Protein 6OTE (pdb70)

Radius of gyration: 24.77 Å; Cα contacts (8 Å, |Δi|>4): 795; chains: 1; bounding box: 65×72×66 Å

Nearest PDB structures (foldseek):
  6ote-assembly1_A  TM=1.002E+00  e=5.956E-84  Cryptosporidium parvum Iowa II
  2zr2-assembly1_A  TM=8.487E-01  e=5.259E-40  Pyrococcus horikoshii OT3
  6h9x-assembly1_A  TM=7.736E-01  e=3.509E-35  Klebsiella pneumoniae
  6r1m-assembly1_A  TM=7.761E-01  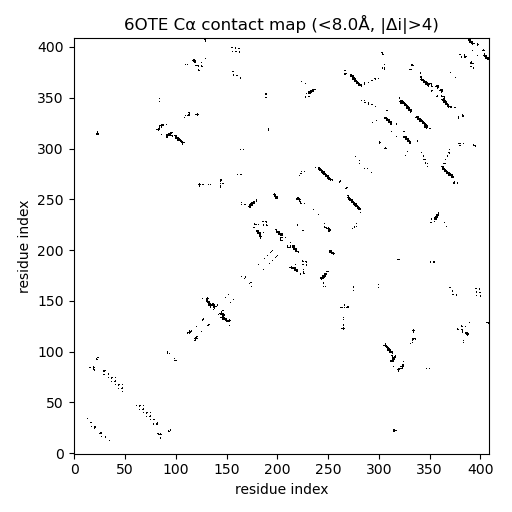e=4.965E-35  Escherichia coli
  6r1m-assembly1_B  TM=7.781E-01  e=5.575E-35  Escherichia coli

InterPro domains:
  IPR002314 Aminoacyl-tRNA synthetase, class II (G/ P/ S/T) [PF00587] (243-421)
  IPR002317 Serine-tRNA ligase, type1 [PIRSF001529] (3-445)
  IPR002317 Serine-tRNA ligase, type1 [PR00981] (283-295)
  IPR002317 Serine-tRNA ligase, type1 [PR00981] (295-308)
  IPR002317 Serine-tRNA ligase, type1 [PR00981] (335-348)
  IPR002317 Serine-tRNA ligase, type1 [PR00981] (352-368)
  IPR002317 Serine-tRNA ligase, type1 [PR00981] (370-386)
  IPR002317 Serine-tRNA ligase, type1 [PTHR11778] (3-446)
  IPR002317 Serine-tRNA ligase, type1 [TIGR00414] (13-437)
  IPR006195 Aminoacyl-tRNA synthetase, class II [PS50862] (150-435)
  IPR010978 Class I and II aminoacyl-tRNA synthetase, tRNA-binding arm [SSF46589] (3-120)
  IPR015866 Serine-tRNA synthetase, type1, N-terminal [PF02403] (3-114)
  IPR033729 Serine-tRNA ligase catalytic core domain [cd00770] (127-437)
  IPR042103 Serine-tRNA synthetase, type1, N-terminal domain superfamily [G3DSA:1.10.287.40] (2-112)
  IPR045864 Class II Aminoacyl-tRNA synthetase/Biotinyl protein ligase (BPL) and lipoyl protein ligase (LPL) [G3DSA:3.30.930.10] (113-454)
  IPR045864 Class II Aminoacyl-tRNA synthetase/Biotinyl protein ligase (BPL) and lipoyl protein ligase (LPL) [SSF55681] (124-440)

Solvent-accessible surface area: 19445 Å² total; per-residue (Å²): 120,75,152,91,63,116,64,120,65,51,36,30,79,60,97,122,38,25,109,6,4,114,27,12,117,76,45,19,128,37,11,121,48,20,54,66,36,31,52,36,86,54,119,42,44,72,61,57,71,78,96,55,101,135,164,112,99,80,82,77,109,60,84,66,31,63,72,55,16,58,71,39,32,67,51,61,86,70,43,54,68,50,11,2,19,60,22,22,138,84,17,23,83,13,89,58,103,139,80,26,94,68,69,98,82,91,34,94,81,46,107,36,79,32,91,44,54,77,32,11,18,63,3,24,61,0,0,66,40,12,23,0,24,42,50,85,104,3,40,116,121,79,34,138,30,9,42,91,44,87,101,71,0,54,64,0,12,117,4,0,19,49,31,0,24,32,26,0,81,93,86,65,21,96,48,32,127,11,92,66,97,17,111,86,71,42,0,39,82,11,12,60,157,55,39,56,80,55,14,1,68,58,74,51,40,144,117,24,109,52,60,83,41,67,109,0,45,6,33,0,4,11,0,32,11,10,1,0,11,111,8,58,104,50,99,24,55,68,102,89,10,85,34,28,16,0,0,46,2,18,0,41,69,63,26,61,64,16,173,54,47,30,64,191,12,0,6,54,6,28,95,27,47,11,0,6,0,0,4,0,0,26,54,143,47,3,106,62,28,2,74,98,1,0,55,19,0,17,80,0,0,66,35,0,115,0,7,1,70,0,2,3,7,0,1,25,40,18,51,24,18,4,1,10,46,12,7,0,25,0,28,0,3,11,72,109,48,38,55,78,6,1,26,0,10,0,2,20,55,58,8,0,41,49,0,80,0,35,70,126,139,40,0,24,1,0,14,0,14,0,0,13,0,6,46,0,0,0,0,0,0,0,18,29,11,26,80,102,0,0,108,6,0,72,40,0,40,99,104,5,106,47,42,120,81,12,91,57,124

CATH classification: 3.30.930.10

Foldseek 3Di:
DVVVVVCVVVVVVLVLLVVLCVLLVVPCPLSVVLVVLVVVLVVLVVVLPPVPPDVDPCVVVNVVSVVVSVVSVVVNVVSVQVRFDRADPPFARDQDQVPWFFDDWDADDDPAADDPALAFHALLVFCVLQVQKDQVVQCVVVNAQGIDGDDCNVLLLVLVVVLLLVLVVVVVAAEDEFDQKDFDLQLPLQDHPVCVVFWWDKADDPPPVPDRDRRIMTGAQDVSSRVLLVLFQHAAAQVRDFHKHWYKYKGATRRNVCPPPPRRFQQDHRIFIFTKIKTWHALVCLVVVLVVQVVSLVVLVVLLSWIWTKTKGGSNPDDRQFSTKIFIFTAASNVRDTHTFKIKGWRQCSSCVSRVHPVVPHITMIMMTNGGSRNVSSRQQSVQGRSFHGADRPSSCVSSVRDGTRGRD

Structure (mmCIF, N/CA/C/O backbone):
data_6OTE
#
_entry.id   6OTE
#
_cell.length_a   92.210
_cell.length_b   92.210
_cell.length_c   257.180
_cell.angle_alpha   90.000
_cell.angle_beta   90.000
_cell.angle_gamma   90.000
#
_symmetry.space_group_name_H-M   'I 41 2 2'
#
loop_
_entity.id
_entity.type
_entity.pdbx_description
1 polymer 'Seryl-tRNA synthetase, cytoplasmic'
2 non-polymer "5'-O-(N-(L-SERYL)-SULFAMOYL)ADENOSINE"
3 non-polymer 'MAGNESIUM ION'
4 water water
#
loop_
_atom_site.group_PDB
_atom_site.id
_atom_site.type_symbol
_atom_site.label_atom_id
_atom_site.label_alt_id
_atom_site.label_comp_id
_atom_site.label_asym_id
_atom_site.label_entity_id
_atom_site.label_seq_id
_atom_site.pdbx_PDB_ins_code
_atom_site.Cartn_x
_atom_site.Cartn_y
_atom_site.Cartn_z
_atom_site.occupancy
_atom_site.B_iso_or_equiv
_atom_site.auth_seq_id
_atom_site.auth_comp_id
_atom_site.auth_asym_id
_atom_site.auth_atom_id
_atom_site.pdbx_PDB_model_num
ATOM 1 N N . ILE A 1 121 ? 55.247 -17.925 45.871 1.00 125.45 3 ILE A N 1
ATOM 2 C CA . ILE A 1 121 ? 55.430 -16.497 46.094 1.00 128.06 3 ILE A CA 1
ATOM 3 C C . ILE A 1 121 ? 54.511 -15.695 45.176 1.00 131.42 3 ILE A C 1
ATOM 4 O O . ILE A 1 121 ? 53.711 -14.882 45.641 1.00 126.11 3 ILE A O 1
ATOM 6 N N . ASP A 1 122 ? 54.633 -15.931 43.866 1.00 141.83 4 ASP A N 1
ATOM 7 C CA . ASP A 1 122 ? 53.799 -15.228 42.898 1.00 139.71 4 ASP A CA 1
ATOM 8 C C . ASP A 1 122 ? 52.337 -15.648 42.986 1.00 134.78 4 ASP A C 1
ATOM 9 O O . ASP A 1 122 ? 51.461 -14.896 42.545 1.00 134.10 4 ASP A O 1
ATOM 11 N N . ILE A 1 123 ? 52.056 -16.824 43.553 1.00 131.32 5 ILE A N 1
ATOM 12 C CA . ILE A 1 123 ? 50.675 -17.276 43.691 1.00 125.20 5 ILE A CA 1
ATOM 13 C C . ILE A 1 123 ? 49.913 -16.360 44.638 1.00 122.78 5 ILE A C 1
ATOM 14 O O . ILE A 1 123 ? 48.804 -15.905 44.333 1.00 122.04 5 ILE A O 1
ATOM 19 N N . ASN A 1 124 ? 50.496 -16.072 45.803 1.00 122.59 6 ASN A N 1
ATOM 20 C CA . ASN A 1 124 ? 49.854 -15.153 46.736 1.00 122.58 6 ASN A CA 1
ATOM 21 C C . ASN A 1 124 ? 49.973 -13.713 46.254 1.00 125.36 6 ASN A C 1
ATOM 22 O O . ASN A 1 124 ? 49.056 -12.908 46.455 1.00 125.05 6 ASN A O 1
ATOM 24 N N . ARG A 1 125 ? 51.089 -13.372 45.607 1.00 131.41 7 ARG A N 1
ATOM 25 C CA . ARG A 1 125 ? 51.308 -12.041 45.061 1.00 129.54 7 ARG A CA 1
ATOM 26 C C . ARG A 1 125 ? 50.550 -11.810 43.751 1.00 118.23 7 ARG A C 1
ATOM 27 O O . ARG A 1 125 ? 50.782 -10.801 43.074 1.00 120.03 7 ARG A O 1
ATOM 29 N N . ILE A 1 126 ? 49.648 -12.725 43.378 1.00 109.51 8 ILE A N 1
ATOM 30 C CA . ILE A 1 126 ? 48.752 -12.485 42.248 1.00 108.86 8 ILE A CA 1
ATOM 31 C C . ILE A 1 126 ? 47.692 -11.446 42.576 1.00 106.19 8 ILE A C 1
ATOM 32 O O . ILE A 1 126 ? 46.878 -11.102 41.706 1.00 108.65 8 ILE A O 1
ATOM 37 N N . ARG A 1 127 ? 47.695 -10.907 43.804 1.00 99.90 9 ARG A N 1
ATOM 38 C CA . ARG A 1 127 ? 46.767 -9.836 44.147 1.00 90.90 9 ARG A CA 1
ATOM 39 C C . ARG A 1 127 ? 46.983 -8.601 43.290 1.00 88.02 9 ARG A C 1
ATOM 40 O O . ARG A 1 127 ? 46.149 -7.689 43.319 1.00 87.60 9 ARG A O 1
ATOM 42 N N . VAL A 1 128 ? 48.091 -8.539 42.544 1.00 84.89 10 VAL A N 1
ATOM 43 C CA . VAL A 1 128 ? 48.271 -7.469 41.568 1.00 77.34 10 VAL A CA 1
ATOM 44 C C . VAL A 1 128 ? 47.178 -7.533 40.511 1.00 74.83 10 VAL A C 1
ATOM 45 O O . VAL A 1 128 ? 46.684 -6.501 40.041 1.00 71.66 10 VAL A O 1
ATOM 49 N N . GLU A 1 129 ? 46.777 -8.748 40.126 1.00 77.73 11 GLU A N 1
ATOM 50 C CA . GLU A 1 129 ? 45.687 -8.906 39.170 1.00 79.43 11 GLU A CA 1
ATOM 51 C C . GLU A 1 129 ? 44.370 -8.398 39.745 1.00 76.77 11 GLU A C 1
ATOM 52 O O . GLU A 1 129 ? 43.586 -7.753 39.039 1.00 73.72 11 GLU A O 1
ATOM 54 N N . LYS A 1 130 ? 44.107 -8.679 41.024 1.00 80.65 12 LYS A N 1
ATOM 55 C CA . LYS A 1 130 ? 42.898 -8.156 41.653 1.00 80.04 12 LYS A CA 1
ATOM 56 C C . LYS A 1 130 ? 43.004 -6.654 41.881 1.00 82.59 12 LYS A C 1
ATOM 57 O O . LYS A 1 130 ? 42.031 -5.919 41.679 1.00 83.68 12 LYS A O 1
ATOM 59 N N . GLY A 1 131 ? 44.181 -6.179 42.297 1.00 82.78 13 GLY A N 1
ATOM 60 C CA . GLY A 1 131 ? 44.376 -4.750 42.462 1.00 79.68 13 GLY A CA 1
ATOM 61 C C . GLY A 1 131 ? 44.319 -3.989 41.154 1.00 81.92 13 GLY A C 1
ATOM 62 O O . GLY A 1 131 ? 43.987 -2.800 41.138 1.00 83.78 13 GLY A O 1
ATOM 63 N N . GLY A 1 132 ? 44.642 -4.656 40.043 1.00 81.56 14 GLY A N 1
ATOM 64 C CA . GLY A 1 132 ? 44.541 -4.013 38.745 1.00 81.32 14 GLY A CA 1
ATOM 65 C C . GLY A 1 132 ? 43.112 -3.751 38.319 1.00 79.04 14 GLY A C 1
ATOM 66 O O . GLY A 1 132 ? 42.844 -2.785 37.598 1.00 78.88 14 GLY A O 1
ATOM 67 N N . ASP A 1 133 ? 42.177 -4.603 38.748 1.00 79.05 15 ASP A N 1
ATOM 68 C CA . ASP A 1 133 ? 40.769 -4.355 38.458 1.00 74.29 15 ASP A CA 1
ATOM 69 C C . ASP A 1 133 ? 40.228 -3.212 39.306 1.00 69.57 15 ASP A C 1
ATOM 70 O O . ASP A 1 133 ? 39.471 -2.369 38.810 1.00 65.98 15 ASP A O 1
ATOM 75 N N . TYR A 1 134 ? 40.611 -3.164 40.587 1.00 66.91 16 TYR A N 1
ATOM 76 C CA . TYR A 1 134 ? 40.217 -2.045 41.436 1.00 66.01 16 TYR A CA 1
ATOM 77 C C . TYR A 1 134 ? 40.731 -0.721 40.887 1.00 65.36 16 TYR A C 1
ATOM 78 O O . TYR A 1 134 ? 40.110 0.326 41.104 1.00 66.16 16 TYR A O 1
ATOM 87 N N . GLN A 1 135 ? 41.862 -0.746 40.180 1.00 62.48 17 GLN A N 1
ATOM 88 C CA . GLN A 1 135 ? 42.379 0.476 39.577 1.00 58.04 17 GLN A CA 1
ATOM 89 C C . GLN A 1 135 ? 41.499 0.934 38.422 1.00 56.54 17 GLN A C 1
ATOM 90 O O . GLN A 1 135 ? 41.259 2.135 38.256 1.00 57.56 17 GLN A O 1
ATOM 96 N N . LYS A 1 136 ? 41.007 -0.008 37.614 1.00 61.02 18 LYS A N 1
ATOM 97 C CA . LYS A 1 136 ? 40.149 0.356 36.491 1.00 64.87 18 LYS A CA 1
ATOM 98 C C . LYS A 1 136 ? 38.800 0.875 36.974 1.00 66.15 18 LYS A C 1
ATOM 99 O O . LYS A 1 136 ? 38.234 1.798 36.375 1.00 63.61 18 LYS A O 1
ATOM 105 N N . ILE A 1 137 ? 38.270 0.294 38.053 1.00 66.96 19 ILE A N 1
ATOM 106 C CA . ILE A 1 137 ? 37.030 0.801 38.631 1.00 66.40 19 ILE A CA 1
ATOM 107 C C . ILE A 1 137 ? 37.241 2.202 39.191 1.00 66.29 19 ILE A C 1
ATOM 108 O O . ILE A 1 137 ? 36.391 3.085 39.028 1.00 67.32 19 ILE A O 1
ATOM 113 N N . ALA A 1 138 ? 38.379 2.429 39.852 1.00 65.53 20 ALA A N 1
ATOM 114 C CA . ALA A 1 138 ? 38.658 3.739 40.433 1.00 65.35 20 ALA A CA 1
ATOM 115 C C . ALA A 1 138 ? 38.744 4.815 39.361 1.00 65.75 20 ALA A C 1
ATOM 116 O O . ALA A 1 138 ? 38.248 5.932 39.550 1.00 69.88 20 ALA A O 1
ATOM 118 N N . GLU A 1 139 ? 39.375 4.500 38.229 1.00 65.02 21 GLU A N 1
ATOM 119 C CA . GLU A 1 139 ? 39.511 5.488 37.165 1.00 69.29 21 GLU A CA 1
ATOM 120 C C . GLU A 1 139 ? 38.166 5.794 36.520 1.00 69.42 21 GLU A C 1
ATOM 121 O O . GLU A 1 139 ? 37.898 6.940 36.143 1.00 72.30 21 GLU A O 1
ATOM 127 N N . SER A 1 140 ? 37.302 4.786 36.399 1.00 68.26 22 SER A N 1
ATOM 128 C CA . SER A 1 140 ? 35.977 5.014 35.833 1.00 66.14 22 SER A CA 1
ATOM 129 C C . SER A 1 140 ? 35.078 5.756 36.815 1.00 67.38 22 SER A C 1
ATOM 130 O O . SER A 1 140 ? 34.392 6.713 36.439 1.00 69.22 22 SER A O 1
ATOM 133 N N . GLU A 1 141 ? 35.070 5.327 38.082 1.00 67.04 23 GLU A N 1
ATOM 134 C CA . GLU A 1 141 ? 34.227 5.977 39.081 1.00 68.13 23 GLU A CA 1
ATOM 135 C C . GLU A 1 141 ? 34.617 7.434 39.285 1.00 71.70 23 GLU A C 1
ATOM 136 O O . GLU A 1 141 ? 33.753 8.274 39.564 1.00 72.55 23 GLU A O 1
ATOM 142 N N . MET A 1 142 ? 35.905 7.756 39.151 1.00 74.82 24 MET A N 1
ATOM 143 C CA . MET A 1 142 ? 36.324 9.150 39.248 1.00 75.68 24 MET A CA 1
ATOM 144 C C . MET A 1 142 ? 35.838 9.954 38.049 1.00 69.18 24 MET A C 1
ATOM 145 O O . MET A 1 142 ? 35.478 11.129 38.186 1.00 65.22 24 MET A O 1
ATOM 150 N N . ALA A 1 143 ? 35.819 9.338 36.864 1.00 69.41 25 ALA A N 1
ATOM 151 C CA . ALA A 1 143 ? 35.294 10.021 35.687 1.00 69.55 25 ALA A CA 1
ATOM 152 C C . ALA A 1 143 ? 33.784 10.207 35.776 1.00 76.21 25 ALA A C 1
ATOM 153 O O . ALA A 1 143 ? 33.243 11.156 35.197 1.00 80.25 25 ALA A O 1
ATOM 155 N N . ARG A 1 144 ? 33.092 9.323 36.493 1.00 74.95 26 ARG A N 1
ATOM 156 C CA . ARG A 1 144 ? 31.664 9.476 36.740 1.00 75.55 26 ARG A CA 1
ATOM 157 C C . ARG A 1 144 ? 31.356 10.504 37.823 1.00 78.53 26 ARG A C 1
ATOM 158 O O . ARG A 1 144 ? 30.176 10.783 38.068 1.00 80.07 26 ARG A O 1
ATOM 166 N N . TYR A 1 145 ? 32.382 11.064 38.469 1.00 77.81 27 TYR A N 1
ATOM 167 C CA . TYR A 1 145 ? 32.218 12.042 39.548 1.00 76.30 27 TYR A CA 1
ATOM 168 C C . TYR A 1 145 ? 31.438 11.452 40.720 1.00 76.75 27 TYR A C 1
ATOM 169 O O . TYR A 1 145 ? 30.585 12.109 41.319 1.00 80.19 27 TYR A O 1
ATOM 178 N N . LYS A 1 146 ? 31.741 10.199 41.054 1.00 74.76 28 LYS A N 1
ATOM 179 C CA . LYS A 1 146 ? 31.123 9.514 42.179 1.00 80.94 28 LYS A CA 1
ATOM 180 C C . LYS A 1 146 ? 32.027 9.461 43.404 1.00 89.31 28 LYS A C 1
ATOM 181 O O . LYS A 1 146 ? 31.605 8.958 44.450 1.00 93.90 28 LYS A O 1
ATOM 187 N N . GLY A 1 147 ? 33.258 9.961 43.299 1.00 91.14 29 GLY A N 1
ATOM 188 C CA . GLY A 1 147 ? 34.094 10.201 44.457 1.00 99.01 29 GLY A CA 1
ATOM 189 C C . GLY A 1 147 ? 34.795 8.995 45.041 1.00 102.72 29 GLY A C 1
ATOM 190 O O . GLY A 1 147 ? 35.501 9.146 46.047 1.00 105.64 29 GLY A O 1
ATOM 191 N N . LEU A 1 148 ? 34.623 7.808 44.457 1.00 105.72 30 LEU A N 1
ATOM 192 C CA . LEU A 1 148 ? 35.313 6.600 44.914 1.00 109.98 30 LEU A CA 1
ATOM 193 C C . LEU A 1 148 ? 35.016 6.308 46.385 1.00 109.84 30 LEU A C 1
ATOM 194 O O . LEU A 1 148 ? 35.890 5.878 47.140 1.00 107.29 30 LEU A O 1
ATOM 196 N N . GLU A 1 149 ? 33.772 6.548 46.798 1.00 113.18 31 GLU A N 1
ATOM 197 C CA . GLU A 1 149 ? 33.360 6.277 48.170 1.00 113.95 31 GLU A CA 1
ATOM 198 C C . GLU A 1 149 ? 32.839 4.854 48.335 1.00 109.68 31 GLU A C 1
ATOM 199 O O . GLU A 1 149 ? 33.265 4.135 49.244 1.00 110.38 31 GLU A O 1
ATOM 205 N N . THR A 1 150 ? 31.923 4.433 47.462 1.00 103.65 32 THR A N 1
ATOM 206 C CA . THR A 1 150 ? 31.436 3.061 47.502 1.00 98.53 32 THR A CA 1
ATOM 207 C C . THR A 1 150 ? 32.502 2.060 47.080 1.00 95.29 32 THR A C 1
ATOM 208 O O . THR A 1 150 ? 32.371 0.870 47.385 1.00 98.89 32 THR A O 1
ATOM 210 N N . LEU A 1 151 ? 33.549 2.513 46.387 1.00 90.07 33 LEU A N 1
ATOM 211 C CA . LEU A 1 151 ? 34.594 1.598 45.937 1.00 83.85 33 LEU A CA 1
ATOM 212 C C . LEU A 1 151 ? 35.503 1.177 47.085 1.00 78.40 33 LEU A C 1
ATOM 213 O O . LEU A 1 151 ? 35.836 -0.006 47.214 1.00 73.95 33 LEU A O 1
ATOM 218 N N . GLU A 1 152 ? 35.921 2.131 47.922 1.00 83.47 34 GLU A N 1
ATOM 219 C CA . GLU A 1 152 ? 36.826 1.806 49.020 1.00 88.09 34 GLU A CA 1
ATOM 220 C C . GLU A 1 152 ? 36.212 0.794 49.978 1.00 89.27 34 GLU A C 1
ATOM 221 O O . GLU A 1 152 ? 36.935 -0.015 50.572 1.00 89.03 34 GLU A O 1
ATOM 227 N N . GLU A 1 153 ? 34.888 0.816 50.139 1.00 90.77 35 GLU A N 1
ATOM 228 C CA . GLU A 1 153 ? 34.236 -0.171 50.993 1.00 93.50 35 GLU A CA 1
ATOM 229 C C . GLU A 1 153 ? 34.155 -1.530 50.309 1.00 92.67 35 GLU A C 1
ATOM 230 O O . GLU A 1 153 ? 34.312 -2.567 50.963 1.00 93.53 35 GLU A O 1
ATOM 232 N N . LEU A 1 154 ? 33.918 -1.543 48.994 1.00 89.40 36 LEU A N 1
ATOM 233 C CA . LEU A 1 154 ? 33.816 -2.806 48.270 1.00 86.28 36 LEU A CA 1
ATOM 234 C C . LEU A 1 154 ? 35.127 -3.581 48.299 1.00 84.37 36 LEU A C 1
ATOM 235 O O . LEU A 1 154 ? 35.116 -4.818 48.303 1.00 83.00 36 LEU A O 1
ATOM 240 N N . VAL A 1 155 ? 36.262 -2.879 48.325 1.00 84.67 37 VAL A N 1
ATOM 241 C CA . VAL A 1 155 ? 37.554 -3.557 48.377 1.00 87.12 37 VAL A CA 1
ATOM 242 C C . VAL A 1 155 ? 37.702 -4.325 49.684 1.00 90.84 37 VAL A C 1
ATOM 243 O O . VAL A 1 155 ? 38.193 -5.460 49.703 1.00 88.21 37 VAL A O 1
ATOM 247 N N . LYS A 1 156 ? 37.273 -3.724 50.797 1.00 97.69 38 LYS A N 1
ATOM 248 C CA . LYS A 1 156 ? 37.411 -4.384 52.091 1.00 98.75 38 LYS A CA 1
ATOM 249 C C . LYS A 1 156 ? 36.474 -5.579 52.207 1.00 99.04 38 LYS A C 1
ATOM 250 O O . LYS A 1 156 ? 36.870 -6.637 52.708 1.00 99.90 38 LYS A O 1
ATOM 252 N N . VAL A 1 157 ? 35.229 -5.431 51.747 1.00 94.93 39 VAL A N 1
ATOM 253 C CA . VAL A 1 157 ? 34.279 -6.537 51.826 1.00 91.96 39 VAL A CA 1
ATOM 254 C C . VAL A 1 157 ? 34.710 -7.684 50.922 1.00 93.23 39 VAL A C 1
ATOM 255 O O . VAL A 1 157 ? 34.477 -8.856 51.241 1.00 96.39 39 VAL A O 1
ATOM 259 N N . ASP A 1 158 ? 35.347 -7.374 49.790 1.00 92.54 40 ASP A N 1
ATOM 260 C CA . ASP A 1 158 ? 35.808 -8.426 48.890 1.00 92.24 40 ASP A CA 1
ATOM 261 C C . ASP A 1 158 ? 36.859 -9.300 49.559 1.00 93.00 40 ASP A C 1
ATOM 262 O O . ASP A 1 158 ? 36.870 -10.523 49.372 1.00 92.91 40 ASP A O 1
ATOM 267 N N . GLN A 1 159 ? 37.753 -8.691 50.343 1.00 95.98 41 GLN A N 1
ATOM 268 C CA . GLN A 1 159 ? 38.765 -9.464 51.056 1.00 95.36 41 GLN A CA 1
ATOM 269 C C . GLN A 1 159 ? 38.133 -10.309 52.155 1.00 94.27 41 GLN A C 1
ATOM 270 O O . GLN A 1 159 ? 38.443 -11.498 52.291 1.00 91.73 41 GLN A O 1
ATOM 272 N N . LYS A 1 160 ? 37.239 -9.709 52.948 1.00 97.32 42 LYS A N 1
ATOM 273 C CA . LYS A 1 160 ? 36.550 -10.465 53.990 1.00 100.28 42 LYS A CA 1
ATOM 274 C C . LYS A 1 160 ? 35.703 -11.582 53.399 1.00 103.49 42 LYS A C 1
ATOM 275 O O . LYS A 1 160 ? 35.507 -12.619 54.043 1.00 105.19 42 LYS A O 1
ATOM 277 N N . TRP A 1 161 ? 35.189 -11.390 52.182 1.00 103.67 43 TRP A N 1
ATOM 278 C CA . TRP A 1 161 ? 34.519 -12.481 51.485 1.00 102.88 43 TRP A CA 1
ATOM 279 C C . TRP A 1 161 ? 35.513 -13.571 51.101 1.00 103.88 43 TRP A C 1
ATOM 280 O O . TRP A 1 161 ? 35.204 -14.764 51.199 1.00 103.82 43 TRP A O 1
ATOM 291 N N . ARG A 1 162 ? 36.715 -13.180 50.667 1.00 107.07 44 ARG A N 1
ATOM 292 C CA . ARG A 1 162 ? 37.755 -14.165 50.391 1.00 109.28 44 ARG A CA 1
ATOM 293 C C . ARG A 1 162 ? 38.248 -14.829 51.671 1.00 111.29 44 ARG A C 1
ATOM 294 O O . ARG A 1 162 ? 38.651 -15.998 51.646 1.00 109.53 44 ARG A O 1
ATOM 296 N N . GLU A 1 163 ? 38.227 -14.103 52.792 1.00 114.65 45 GLU A N 1
ATOM 297 C CA . GLU A 1 163 ? 38.581 -14.707 54.073 1.00 111.58 45 GLU A CA 1
ATOM 298 C C . GLU A 1 163 ? 37.538 -15.731 54.502 1.00 109.69 45 GLU A C 1
ATOM 299 O O . GLU A 1 163 ? 37.886 -16.820 54.974 1.00 109.49 45 GLU A O 1
ATOM 305 N N . ASP A 1 164 ? 36.254 -15.398 54.346 1.00 108.55 46 ASP A N 1
ATOM 306 C CA . ASP A 1 164 ? 35.196 -16.335 54.706 1.00 107.49 46 ASP A CA 1
ATOM 307 C C . ASP A 1 164 ? 35.141 -17.517 53.747 1.00 106.43 46 ASP A C 1
ATOM 308 O O . ASP A 1 164 ? 34.801 -18.632 54.159 1.00 108.94 46 ASP A O 1
ATOM 313 N N . MET A 1 165 ? 35.469 -17.297 52.472 1.00 105.43 47 MET A N 1
ATOM 314 C CA . MET A 1 165 ? 35.438 -18.390 51.505 1.00 106.44 47 MET A CA 1
ATOM 315 C C . MET A 1 165 ? 36.560 -19.389 51.764 1.00 105.17 47 MET A C 1
ATOM 316 O O . MET A 1 165 ? 36.369 -20.600 51.600 1.00 105.75 47 MET A O 1
ATOM 318 N N . PHE A 1 166 ? 37.737 -18.902 52.165 1.00 104.98 48 PHE A N 1
ATOM 319 C CA . PHE A 1 166 ? 38.837 -19.806 52.485 1.00 104.08 48 PHE A CA 1
ATOM 320 C C . PHE A 1 166 ? 38.503 -20.670 53.695 1.00 103.97 48 PHE A C 1
ATOM 321 O O . PHE A 1 166 ? 38.830 -21.862 53.726 1.00 100.32 48 PHE A O 1
ATOM 323 N N . LYS A 1 167 ? 37.847 -20.086 54.702 1.00 106.20 49 LYS A N 1
ATOM 324 C CA . LYS A 1 167 ? 37.427 -20.870 55.858 1.00 107.86 49 LYS A CA 1
ATOM 325 C C . LYS A 1 167 ? 36.344 -21.872 55.477 1.00 113.25 49 LYS A C 1
ATOM 326 O O . LYS A 1 167 ? 36.317 -22.993 55.998 1.00 116.91 49 LYS A O 1
ATOM 328 N N . LEU A 1 168 ? 35.448 -21.491 54.563 1.00 113.46 50 LEU A N 1
ATOM 329 C CA . LEU A 1 168 ? 34.422 -22.415 54.095 1.00 113.07 50 LEU A CA 1
ATOM 330 C C . LEU A 1 168 ? 35.011 -23.576 53.305 1.00 109.69 50 LEU A C 1
ATOM 331 O O . LEU A 1 168 ? 34.346 -24.606 53.151 1.00 109.99 50 LEU A O 1
ATOM 333 N N . GLU A 1 169 ? 36.239 -23.437 52.805 1.00 108.76 51 GLU A N 1
ATOM 334 C CA . GLU A 1 169 ? 36.931 -24.519 52.119 1.00 110.71 51 GLU A CA 1
ATOM 335 C C . GLU A 1 169 ? 37.593 -25.498 53.081 1.00 112.83 51 GLU A C 1
ATOM 336 O O . GLU A 1 169 ? 38.438 -26.293 52.652 1.00 114.01 51 GLU A O 1
ATOM 338 N N . GLN A 1 170 ? 37.243 -25.451 54.368 1.00 113.10 52 GLN A N 1
ATOM 339 C CA . GLN A 1 170 ? 37.699 -26.446 55.338 1.00 109.82 52 GLN A CA 1
ATOM 340 C C . GLN A 1 170 ? 36.972 -27.752 55.036 1.00 112.90 52 GLN A C 1
ATOM 341 O O . GLN A 1 170 ? 35.957 -28.099 55.645 1.00 112.44 52 GLN A O 1
ATOM 343 N N . SER A 1 171 ? 37.516 -28.491 54.065 1.00 114.98 53 SER A N 1
ATOM 344 C CA . SER A 1 171 ? 36.820 -29.659 53.534 1.00 118.03 53 SER A CA 1
ATOM 345 C C . SER A 1 171 ? 36.626 -30.732 54.598 1.00 121.34 53 SER A C 1
ATOM 346 O O . SER A 1 171 ? 35.575 -31.382 54.644 1.00 124.00 53 SER A O 1
ATOM 349 N N . LYS A 1 172 ? 37.623 -30.923 55.466 1.00 120.17 54 LYS A N 1
ATOM 350 C CA . LYS A 1 172 ? 37.579 -31.953 56.505 1.00 118.36 54 LYS A CA 1
ATOM 351 C C . LYS A 1 172 ? 37.265 -33.321 55.905 1.00 121.79 54 LYS A C 1
ATOM 352 O O . LYS A 1 172 ? 36.455 -34.088 56.431 1.00 123.78 54 LYS A O 1
ATOM 354 N N . LYS A 1 173 ? 37.914 -33.626 54.783 1.00 121.40 55 LYS A N 1
ATOM 355 C CA . LYS A 1 173 ? 37.677 -34.861 54.048 1.00 119.81 55 LYS A CA 1
ATOM 356 C C . LYS A 1 173 ? 38.335 -36.075 54.692 1.00 118.65 55 LYS A C 1
ATOM 357 O O . LYS A 1 173 ? 38.319 -37.156 54.094 1.00 120.96 55 LYS A O 1
ATOM 359 N N . GLU A 1 174 ? 38.907 -35.926 55.882 1.00 116.62 56 GLU A N 1
ATOM 360 C CA . GLU A 1 174 ? 39.536 -37.044 56.574 1.00 114.39 56 GLU A CA 1
ATOM 361 C C . GLU A 1 174 ? 39.565 -36.803 58.080 1.00 111.51 56 GLU A C 1
ATOM 362 O O . GLU A 1 174 ? 38.568 -36.392 58.673 1.00 110.47 56 GLU A O 1
ATOM 364 N N . SER A 1 201 ? 37.658 -38.155 64.971 1.00 126.07 83 SER A N 1
ATOM 365 C CA . SER A 1 201 ? 36.840 -37.920 66.155 1.00 129.24 83 SER A CA 1
ATOM 366 C C . SER A 1 201 ? 36.563 -36.431 66.348 1.00 128.83 83 SER A C 1
ATOM 367 O O . SER A 1 201 ? 36.174 -35.999 67.433 1.00 126.48 83 SER A O 1
ATOM 370 N N . VAL A 1 202 ? 36.765 -35.652 65.290 1.00 131.17 84 VAL A N 1
ATOM 371 C CA . VAL A 1 202 ? 36.546 -34.210 65.331 1.00 132.95 84 VAL A CA 1
ATOM 372 C C . VAL A 1 202 ? 35.081 -33.927 65.021 1.00 141.53 84 VAL A C 1
ATOM 373 O O . VAL A 1 202 ? 34.592 -34.244 63.931 1.00 143.08 84 VAL A O 1
ATOM 377 N N . GLN A 1 203 ? 34.378 -33.336 65.982 1.00 146.09 85 GLN A N 1
ATOM 378 C CA . GLN A 1 203 ? 32.966 -32.992 65.816 1.00 150.44 85 GLN A CA 1
ATOM 379 C C . GLN A 1 203 ? 32.798 -31.574 65.279 1.00 152.19 85 GLN A C 1
ATOM 380 O O . GLN A 1 203 ? 32.019 -30.776 65.798 1.00 155.92 85 GLN A O 1
ATOM 382 N N . LEU A 1 204 ? 33.541 -31.254 64.220 1.00 149.25 86 LEU A N 1
ATOM 383 C CA . LEU A 1 204 ? 33.506 -29.932 63.608 1.00 147.64 86 LEU A CA 1
ATOM 384 C C . LEU A 1 204 ? 32.281 -29.712 62.727 1.00 149.88 86 LEU A C 1
ATOM 385 O O . LEU A 1 204 ? 32.195 -28.672 62.066 1.00 144.50 86 LEU A O 1
ATOM 390 N N . LYS A 1 205 ? 31.339 -30.658 62.701 1.00 156.16 87 LYS A N 1
ATOM 391 C CA . LYS A 1 205 ? 30.147 -30.524 61.872 1.00 160.01 87 LYS A CA 1
ATOM 392 C C . LYS A 1 205 ? 29.220 -29.410 62.340 1.00 161.97 87 LYS A C 1
ATOM 393 O O . LYS A 1 205 ? 28.217 -29.143 61.670 1.00 166.12 87 LYS A O 1
ATOM 395 N N . LYS A 1 206 ? 29.519 -28.767 63.469 1.00 161.53 88 LYS A N 1
ATOM 396 C CA . LYS A 1 206 ? 28.749 -27.614 63.920 1.00 162.79 88 LYS A CA 1
ATOM 397 C C . LYS A 1 206 ? 29.340 -26.298 63.436 1.00 159.84 88 LYS A C 1
ATOM 398 O O . LYS A 1 206 ? 28.605 -25.314 63.290 1.00 161.66 88 LYS A O 1
ATOM 400 N N . ASN A 1 207 ? 30.650 -26.257 63.186 1.00 152.19 89 ASN A N 1
ATOM 401 C CA . ASN A 1 207 ? 31.280 -25.065 62.634 1.00 145.99 89 ASN A CA 1
ATOM 402 C C . ASN A 1 207 ? 31.021 -24.903 61.142 1.00 146.63 89 ASN A C 1
ATOM 403 O O . ASN A 1 207 ? 31.232 -23.809 60.606 1.00 145.61 89 ASN A O 1
ATOM 408 N N . LEU A 1 208 ? 30.571 -25.963 60.461 1.00 148.47 90 LEU A N 1
ATOM 409 C CA . LEU A 1 208 ? 30.292 -25.845 59.030 1.00 147.40 90 LEU A CA 1
ATOM 410 C C . LEU A 1 208 ? 29.056 -24.997 58.750 1.00 149.74 90 LEU A C 1
ATOM 411 O O . LEU A 1 208 ? 29.120 -24.129 57.862 1.00 147.52 90 LEU A O 1
ATOM 413 N N . PRO A 1 209 ? 27.917 -25.182 59.432 1.00 154.91 91 PRO A N 1
ATOM 414 C CA . PRO A 1 209 ? 26.790 -24.264 59.194 1.00 158.96 91 PRO A CA 1
ATOM 415 C C . PRO A 1 209 ? 27.083 -22.835 59.612 1.00 159.49 91 PRO A C 1
ATOM 416 O O . PRO A 1 209 ? 26.514 -21.900 59.034 1.00 158.16 91 PRO A O 1
ATOM 420 N N . ILE A 1 210 ? 27.958 -22.636 60.601 1.00 161.63 92 ILE A N 1
ATOM 421 C CA . ILE A 1 210 ? 28.290 -21.283 61.035 1.00 164.08 92 ILE A CA 1
ATOM 422 C C . ILE A 1 210 ? 29.108 -20.558 59.975 1.00 161.19 92 ILE A C 1
ATOM 423 O O . ILE A 1 210 ? 28.992 -19.337 59.819 1.00 162.00 92 ILE A O 1
ATOM 425 N N . ILE A 1 211 ? 29.940 -21.286 59.229 1.00 158.27 93 ILE A N 1
ATOM 426 C CA . ILE A 1 211 ? 30.753 -20.649 58.198 1.00 156.57 93 ILE A CA 1
ATOM 427 C C . ILE A 1 211 ? 29.935 -20.376 56.942 1.00 159.58 93 ILE A C 1
ATOM 428 O O . ILE A 1 211 ? 30.195 -19.400 56.229 1.00 158.80 93 ILE A O 1
ATOM 430 N N . GLU A 1 212 ? 28.938 -21.213 56.649 1.00 167.37 94 GLU A N 1
ATOM 431 C CA . GLU A 1 212 ? 28.155 -21.035 55.430 1.00 168.98 94 GLU A CA 1
ATOM 432 C C . GLU A 1 212 ? 27.211 -19.844 55.549 1.00 164.67 94 GLU A C 1
ATOM 433 O O . GLU A 1 212 ? 27.156 -18.992 54.655 1.00 165.08 94 GLU A O 1
ATOM 435 N N . LYS A 1 213 ? 26.458 -19.769 56.649 1.00 162.41 95 LYS A N 1
ATOM 436 C CA . LYS A 1 213 ? 25.498 -18.681 56.811 1.00 163.83 95 LYS A CA 1
ATOM 437 C C . LYS A 1 213 ? 26.201 -17.341 56.998 1.00 159.54 95 LYS A C 1
ATOM 438 O O . LYS A 1 213 ? 25.718 -16.309 56.519 1.00 161.50 95 LYS A O 1
ATOM 440 N N . GLN A 1 214 ? 27.342 -17.336 57.693 1.00 153.22 96 GLN A N 1
ATOM 441 C CA . GLN A 1 214 ? 28.079 -16.091 57.882 1.00 147.01 96 GLN A CA 1
ATOM 442 C C . GLN A 1 214 ? 28.710 -15.610 56.582 1.00 143.63 96 GLN A C 1
ATOM 443 O O . GLN A 1 214 ? 28.836 -14.398 56.368 1.00 142.21 96 GLN A O 1
ATOM 445 N N . ALA A 1 215 ? 29.111 -16.534 55.706 1.00 141.29 97 ALA A N 1
ATOM 446 C CA . ALA A 1 215 ? 29.664 -16.135 54.417 1.00 137.46 97 ALA A CA 1
ATOM 447 C C . ALA A 1 215 ? 28.583 -15.567 53.507 1.00 135.84 97 ALA A C 1
ATOM 448 O O . ALA A 1 215 ? 28.841 -14.642 52.729 1.00 135.30 97 ALA A O 1
ATOM 450 N N . LEU A 1 216 ? 27.365 -16.109 53.591 1.00 136.63 98 LEU A N 1
ATOM 451 C CA . LEU A 1 216 ? 26.266 -15.583 52.788 1.00 138.94 98 LEU A CA 1
ATOM 452 C C . LEU A 1 216 ? 25.829 -14.207 53.271 1.00 144.43 98 LEU A C 1
ATOM 453 O O . LEU A 1 216 ? 25.365 -13.389 52.469 1.00 147.69 98 LEU A O 1
ATOM 455 N N . GLU A 1 217 ? 25.964 -13.935 54.573 1.00 145.63 99 GLU A N 1
ATOM 456 C CA . GLU A 1 217 ? 25.651 -12.606 55.086 1.00 145.72 99 GLU A CA 1
ATOM 457 C C . GLU A 1 217 ? 26.592 -11.554 54.513 1.00 140.88 99 GLU A C 1
ATOM 458 O O . GLU A 1 217 ? 26.183 -10.408 54.296 1.00 142.33 99 GLU A O 1
ATOM 460 N N . THR A 1 218 ? 27.848 -11.922 54.264 1.00 134.22 100 THR A N 1
ATOM 461 C CA . THR A 1 218 ? 28.795 -11.025 53.617 1.00 129.33 100 THR A CA 1
ATOM 462 C C . THR A 1 218 ? 28.783 -11.149 52.099 1.00 126.78 100 THR A C 1
ATOM 463 O O . THR A 1 218 ? 29.230 -10.223 51.413 1.00 125.46 100 THR A O 1
ATOM 467 N N . GLU A 1 219 ? 28.287 -12.266 51.561 1.00 124.81 101 GLU A N 1
ATOM 468 C CA . GLU A 1 219 ? 28.179 -12.400 50.112 1.00 120.55 101 GLU A CA 1
ATOM 469 C C . GLU A 1 219 ? 27.084 -11.497 49.559 1.00 121.43 101 GLU A C 1
ATOM 470 O O . GLU A 1 219 ? 27.228 -10.933 48.468 1.00 121.88 101 GLU A O 1
ATOM 472 N N . GLU A 1 220 ? 25.981 -11.349 50.297 1.00 122.67 102 GLU A N 1
ATOM 473 C CA . GLU A 1 220 ? 24.924 -10.441 49.868 1.00 124.34 102 GLU A CA 1
ATOM 474 C C . GLU A 1 220 ? 25.322 -8.985 50.072 1.00 122.86 102 GLU A C 1
ATOM 475 O O . GLU A 1 220 ? 24.954 -8.124 49.266 1.00 122.77 102 GLU A O 1
ATOM 477 N N . VAL A 1 221 ? 26.071 -8.692 51.138 1.00 120.98 103 VAL A N 1
ATOM 478 C CA . VAL A 1 221 ? 26.539 -7.328 51.363 1.00 117.77 103 VAL A CA 1
ATOM 479 C C . VAL A 1 221 ? 27.555 -6.932 50.299 1.00 115.40 103 VAL A C 1
ATOM 480 O O . VAL A 1 221 ? 27.611 -5.772 49.874 1.00 117.33 103 VAL A O 1
ATOM 482 N N . ARG A 1 222 ? 28.371 -7.888 49.851 1.00 112.34 104 ARG A N 1
ATOM 483 C CA . ARG A 1 222 ? 29.346 -7.600 48.805 1.00 108.00 104 ARG A CA 1
ATOM 484 C C . ARG A 1 222 ? 28.669 -7.434 47.450 1.00 111.08 104 ARG A C 1
ATOM 485 O O . ARG A 1 222 ? 29.041 -6.551 46.668 1.00 113.59 104 ARG A O 1
ATOM 493 N N . ASP A 1 223 ? 27.671 -8.272 47.156 1.00 111.52 105 ASP A N 1
ATOM 494 C CA . ASP A 1 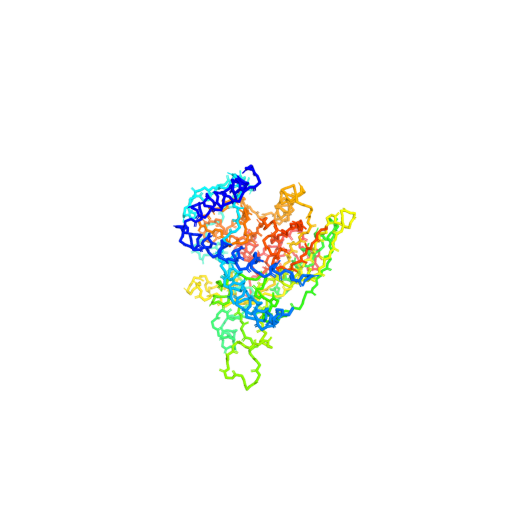223 ? 26.956 -8.156 45.888 1.00 110.72 105 ASP A CA 1
ATOM 495 C C . ASP A 1 223 ? 26.052 -6.931 45.857 1.00 111.26 105 ASP A C 1
ATOM 496 O O . ASP A 1 223 ? 25.777 -6.395 44.777 1.00 111.22 105 ASP A O 1
ATOM 501 N N . LYS A 1 224 ? 25.577 -6.477 47.019 1.00 111.90 106 LYS A N 1
ATOM 502 C CA . LYS A 1 224 ? 24.790 -5.251 47.067 1.00 114.26 106 LYS A CA 1
ATOM 503 C C . LYS A 1 224 ? 25.622 -4.019 46.740 1.00 110.92 106 LYS A C 1
ATOM 504 O O . LYS A 1 224 ? 25.060 -3.001 46.320 1.00 112.94 106 LYS A O 1
ATOM 506 N N . LEU A 1 225 ? 26.944 -4.083 46.926 1.00 101.42 107 LEU A N 1
ATOM 507 C CA . LEU A 1 225 ? 27.801 -2.957 46.576 1.00 93.72 107 LEU A CA 1
ATOM 508 C C . LEU A 1 225 ? 28.218 -2.990 45.112 1.00 88.38 107 LEU A C 1
ATOM 509 O O . LEU A 1 225 ? 28.374 -1.931 44.494 1.00 85.38 107 LEU A O 1
ATOM 514 N N . TRP A 1 226 ? 28.397 -4.186 44.546 1.00 88.78 108 TRP A N 1
ATOM 515 C CA . TRP A 1 226 ? 28.782 -4.310 43.146 1.00 91.08 108 TRP A CA 1
ATOM 516 C C . TRP A 1 226 ? 27.718 -3.767 42.200 1.00 96.70 108 TRP A C 1
ATOM 517 O O . TRP A 1 226 ? 28.034 -3.456 41.046 1.00 96.82 108 TRP A O 1
ATOM 519 N N . HIS A 1 227 ? 26.469 -3.649 42.657 1.00 101.28 109 HIS A N 1
ATOM 520 C CA . HIS A 1 227 ? 25.426 -3.043 41.837 1.00 102.62 109 HIS A CA 1
ATOM 521 C C . HIS A 1 227 ? 25.494 -1.521 41.864 1.00 101.42 109 HIS A C 1
ATOM 522 O O . HIS A 1 227 ? 25.176 -0.873 40.860 1.00 101.96 109 HIS A O 1
ATOM 524 N N . LYS A 1 228 ? 25.905 -0.935 42.992 1.00 97.68 110 LYS A N 1
ATOM 525 C CA . LYS A 1 228 ? 26.018 0.515 43.085 1.00 95.62 110 LYS A CA 1
ATOM 526 C C . LYS A 1 228 ? 27.210 1.056 42.307 1.00 91.06 110 LYS A C 1
ATOM 527 O O . LYS A 1 228 ? 27.266 2.262 42.044 1.00 92.67 110 LYS A O 1
ATOM 529 N N . ILE A 1 229 ? 28.159 0.201 41.941 1.00 81.69 111 ILE A N 1
ATOM 530 C CA . ILE A 1 229 ? 29.309 0.623 41.150 1.00 79.09 111 ILE A CA 1
ATOM 531 C C . ILE A 1 229 ? 28.908 0.687 39.683 1.00 76.73 111 ILE A C 1
ATOM 532 O O . ILE A 1 229 ? 28.330 -0.264 39.141 1.00 76.18 111 ILE A O 1
ATOM 537 N N . GLY A 1 230 ? 29.211 1.813 39.035 1.00 72.98 112 GLY A N 1
ATOM 538 C CA . GLY A 1 230 ? 28.870 1.975 37.641 1.00 69.83 112 GLY A CA 1
ATOM 539 C C . GLY A 1 230 ? 29.806 1.221 36.714 1.00 71.13 112 GLY A C 1
ATOM 540 O O . GLY A 1 230 ? 30.939 0.885 37.061 1.00 74.06 112 GLY A O 1
ATOM 541 N N . ASN A 1 231 ? 29.305 0.961 35.507 1.00 66.31 113 ASN A N 1
ATOM 542 C CA . ASN A 1 231 ? 30.071 0.234 34.504 1.00 60.85 113 ASN A CA 1
ATOM 543 C C . ASN A 1 231 ? 31.311 1.025 34.096 1.00 57.78 113 ASN A C 1
ATOM 544 O O . ASN A 1 231 ? 31.326 2.258 34.124 1.00 56.65 113 ASN A O 1
ATOM 549 N N . VAL A 1 232 ? 32.363 0.299 33.718 1.00 60.34 114 VAL A N 1
ATOM 550 C CA . VAL A 1 232 ? 33.616 0.942 33.341 1.00 66.36 114 VAL A CA 1
ATOM 551 C C . VAL A 1 232 ? 33.437 1.671 32.017 1.00 65.80 114 VAL A C 1
ATOM 552 O O . VAL A 1 232 ? 33.012 1.081 31.015 1.00 63.40 114 VAL A O 1
ATOM 556 N N . LEU A 1 233 ? 33.767 2.960 32.008 1.00 69.19 115 LEU A N 1
ATOM 557 C CA . LEU A 1 233 ? 33.619 3.776 30.812 1.00 68.84 115 LEU A CA 1
ATOM 558 C C . LEU A 1 233 ? 34.692 3.437 29.782 1.00 72.35 115 LEU A C 1
ATOM 559 O O . LEU A 1 233 ? 35.780 2.957 30.113 1.00 75.39 115 LEU A O 1
ATOM 564 N N . GLN A 1 234 ? 34.374 3.702 28.519 1.00 69.28 116 GLN A N 1
ATOM 565 C CA . GLN A 1 234 ? 35.318 3.492 27.437 1.00 70.71 116 GLN A CA 1
ATOM 566 C C . GLN A 1 234 ? 36.264 4.685 27.325 1.00 76.94 116 GLN A C 1
ATOM 567 O O . GLN A 1 234 ? 35.937 5.791 27.763 1.00 76.65 116 GLN A O 1
ATOM 573 N N . PRO A 1 235 ? 37.457 4.485 26.755 1.00 86.04 117 PRO A N 1
ATOM 574 C CA . PRO A 1 235 ? 38.462 5.563 26.781 1.00 89.12 117 PRO A CA 1
ATOM 575 C C . PRO A 1 235 ? 38.066 6.810 26.005 1.00 90.07 117 PRO A C 1
ATOM 576 O O . PRO A 1 235 ? 38.537 7.904 26.342 1.00 92.30 117 PRO A O 1
ATOM 580 N N . ASP A 1 236 ? 37.219 6.693 24.981 1.00 82.91 118 ASP A N 1
ATOM 581 C CA . ASP A 1 236 ? 36.825 7.842 24.177 1.00 81.77 118 ASP A CA 1
ATOM 582 C C . ASP A 1 236 ? 35.569 8.531 24.704 1.00 83.70 118 ASP A C 1
ATOM 583 O O . ASP A 1 236 ? 34.866 9.196 23.933 1.00 87.07 118 ASP A O 1
ATOM 588 N N . VAL A 1 237 ? 35.275 8.394 25.993 1.00 81.82 119 VAL A N 1
ATOM 589 C CA . VAL A 1 237 ? 34.127 9.057 26.607 1.00 76.00 119 VAL A CA 1
ATOM 590 C C . VAL A 1 237 ? 34.563 10.434 27.094 1.00 80.01 119 VAL A C 1
ATOM 591 O O . VAL A 1 237 ? 35.625 10.559 27.723 1.00 81.89 119 VAL A O 1
ATOM 595 N N . PRO A 1 238 ? 33.799 11.490 26.817 1.00 82.59 120 PRO A N 1
ATOM 596 C CA . PRO A 1 238 ? 34.168 12.820 27.320 1.00 81.42 120 PRO A CA 1
ATOM 597 C C . PRO A 1 238 ? 34.143 12.859 28.842 1.00 80.73 120 PRO A C 1
ATOM 598 O O . PRO A 1 238 ? 33.167 12.451 29.476 1.00 79.35 120 PRO A O 1
ATOM 602 N N . ILE A 1 239 ? 35.231 13.355 29.426 1.00 81.00 121 ILE A N 1
ATOM 603 C CA . ILE A 1 239 ? 35.375 13.429 30.876 1.00 84.34 121 ILE A CA 1
ATOM 604 C C . ILE A 1 239 ? 34.922 14.820 31.309 1.00 84.17 121 ILE A C 1
ATOM 605 O O . ILE A 1 239 ? 35.679 15.788 31.230 1.00 69.12 121 ILE A O 1
ATOM 607 N N . SER A 1 240 ? 33.676 14.915 31.770 1.00 80.18 122 SER A N 1
ATOM 608 C CA . SER A 1 240 ? 33.111 16.169 32.249 1.00 75.38 122 SER A CA 1
ATOM 609 C C . SER A 1 240 ? 31.871 15.860 33.072 1.00 77.91 122 SER A C 1
ATOM 610 O O . SER A 1 240 ? 31.236 14.816 32.901 1.00 79.63 122 SER A O 1
ATOM 613 N N . ASN A 1 241 ? 31.530 16.785 33.967 1.00 80.70 123 ASN A N 1
ATOM 614 C CA . ASN A 1 241 ? 30.376 16.627 34.843 1.00 79.35 123 ASN A CA 1
ATOM 615 C C . ASN A 1 241 ? 29.184 17.475 34.419 1.00 77.41 123 ASN A C 1
ATOM 616 O O . ASN A 1 241 ? 28.142 17.429 35.080 1.00 77.50 123 ASN A O 1
ATOM 621 N N . THR A 1 242 ? 29.303 18.243 33.341 1.00 78.74 124 THR A N 1
ATOM 622 C CA . THR A 1 242 ? 28.204 19.051 32.838 1.00 80.87 124 THR A CA 1
ATOM 623 C C . THR A 1 242 ? 27.827 18.593 31.436 1.00 81.99 124 THR A C 1
ATOM 624 O O . THR A 1 242 ? 28.679 18.146 30.661 1.00 82.16 124 THR A O 1
ATOM 628 N N . GLU A 1 243 ? 26.535 18.701 31.118 1.00 81.94 125 GLU A N 1
ATOM 629 C CA . GLU A 1 243 ? 26.075 18.322 29.789 1.00 84.85 125 GLU A CA 1
ATOM 630 C C . GLU A 1 243 ? 26.435 19.361 28.737 1.00 87.72 125 GLU A C 1
ATOM 631 O O . GLU A 1 243 ? 26.384 19.058 27.541 1.00 83.57 125 GLU A O 1
ATOM 637 N N . ASP A 1 244 ? 26.804 20.574 29.153 1.00 98.09 126 ASP A N 1
ATOM 638 C CA . ASP A 1 244 ? 27.253 21.591 28.212 1.00 102.99 126 ASP A CA 1
ATOM 639 C C . ASP A 1 244 ? 28.573 21.229 27.545 1.00 102.64 126 ASP A C 1
ATOM 640 O O . ASP A 1 244 ? 28.963 21.894 26.580 1.00 104.07 126 ASP A O 1
ATOM 645 N N . ASP A 1 245 ? 29.265 20.198 28.032 1.00 99.49 127 ASP A N 1
ATOM 646 C CA . ASP A 1 245 ? 30.480 19.696 27.409 1.00 98.30 127 ASP A CA 1
ATOM 647 C C . ASP A 1 245 ? 30.240 18.418 26.611 1.00 93.67 127 ASP A C 1
ATOM 648 O O . ASP A 1 245 ? 31.184 17.657 26.375 1.00 97.11 127 ASP A O 1
ATOM 653 N N . ASN A 1 246 ? 28.998 18.161 26.203 1.00 85.82 128 ASN A N 1
ATOM 654 C CA . ASN A 1 246 ? 28.717 17.015 25.347 1.00 81.28 128 ASN A CA 1
ATOM 655 C C . ASN A 1 246 ? 29.431 17.172 24.010 1.00 82.28 128 ASN A C 1
ATOM 656 O O . ASN A 1 246 ? 29.340 18.218 23.361 1.00 86.71 128 ASN A O 1
ATOM 661 N N . LEU A 1 247 ? 30.146 16.126 23.601 1.00 77.17 129 LEU A N 1
ATOM 662 C CA . LEU A 1 247 ? 30.968 16.180 22.398 1.00 72.76 129 LEU A CA 1
ATOM 663 C C . LEU A 1 247 ? 30.099 15.977 21.163 1.00 71.22 129 LEU A C 1
ATOM 664 O O . LEU A 1 247 ? 29.508 14.907 20.983 1.00 72.71 129 LEU A O 1
ATOM 669 N N . VAL A 1 248 ? 30.026 16.997 20.314 1.00 70.91 130 VAL A N 1
ATOM 670 C CA . VAL A 1 248 ? 29.296 16.895 19.054 1.00 70.06 130 VAL A CA 1
ATOM 671 C C . VAL A 1 248 ? 30.153 16.128 18.055 1.00 73.63 130 VAL A C 1
ATOM 672 O O . VAL A 1 248 ? 31.240 16.580 17.679 1.00 79.47 130 VAL A O 1
ATOM 676 N N . LEU A 1 249 ? 29.664 14.966 17.621 1.00 72.83 131 LEU A N 1
ATOM 677 C CA . LEU A 1 249 ? 30.418 14.138 16.686 1.00 78.04 131 LEU A CA 1
ATOM 678 C C . LEU A 1 249 ? 30.192 14.581 15.244 1.00 81.79 131 LEU A C 1
ATOM 679 O O . LEU A 1 249 ? 31.143 14.904 14.524 1.00 86.30 131 LEU A O 1
ATOM 684 N N . ARG A 1 250 ? 28.936 14.603 14.806 1.00 79.08 132 ARG A N 1
ATOM 685 C CA . ARG A 1 250 ? 28.613 14.971 13.437 1.00 75.67 132 ARG A CA 1
ATOM 686 C C . ARG A 1 250 ? 27.242 15.630 13.405 1.00 73.22 132 ARG A C 1
ATOM 687 O O . ARG A 1 250 ? 26.427 15.462 14.316 1.00 68.16 132 ARG A O 1
ATOM 695 N N . THR A 1 251 ? 27.002 16.390 12.340 1.00 79.96 133 THR A N 1
ATOM 696 C CA . THR A 1 251 ? 25.763 17.132 12.157 1.00 80.49 133 THR A CA 1
ATOM 697 C C . THR A 1 251 ? 25.264 16.928 10.735 1.00 80.71 133 THR A C 1
ATOM 698 O O . THR A 1 251 ? 26.049 16.957 9.783 1.00 86.07 133 THR A O 1
ATOM 702 N N . TRP A 1 252 ? 23.957 16.718 10.597 1.00 77.65 134 TRP A N 1
ATOM 703 C CA . TRP A 1 252 ? 23.339 16.513 9.296 1.00 78.46 134 TRP A CA 1
ATOM 704 C C . TRP A 1 252 ? 22.136 17.430 9.142 1.00 78.35 134 TRP A C 1
ATOM 705 O O . TRP A 1 252 ? 21.383 17.649 10.096 1.00 73.58 134 TRP A O 1
ATOM 716 N N . GLY A 1 253 ? 21.961 17.961 7.934 1.00 82.04 135 GLY A N 1
ATOM 717 C CA . GLY A 1 253 ? 20.794 18.758 7.611 1.00 83.09 135 GLY A CA 1
ATOM 718 C C . GLY A 1 253 ? 20.941 20.233 7.918 1.00 87.37 135 GLY A C 1
ATOM 719 O O . GLY A 1 253 ? 21.567 20.610 8.914 1.00 88.02 135 GLY A O 1
ATOM 720 N N . GLU A 1 254 ? 20.364 21.076 7.067 1.00 90.59 136 GLU A N 1
ATOM 721 C CA . GLU A 1 254 ? 20.379 22.515 7.272 1.00 93.31 136 GLU A CA 1
ATOM 722 C C . GLU A 1 254 ? 19.176 22.936 8.105 1.00 87.63 136 GLU A C 1
ATOM 723 O O . GLU A 1 254 ? 18.091 22.360 7.999 1.00 82.92 136 GLU A O 1
ATOM 725 N N . ILE A 1 255 ? 19.380 23.950 8.936 1.00 91.46 137 ILE A N 1
ATOM 726 C CA . ILE A 1 255 ? 18.323 24.388 9.856 1.00 93.35 137 ILE A CA 1
ATOM 727 C C . ILE A 1 255 ? 17.257 25.148 9.072 1.00 102.08 137 ILE A C 1
ATOM 728 O O . ILE A 1 255 ? 17.598 26.021 8.253 1.00 103.39 137 ILE A O 1
ATOM 733 N N . PRO A 1 256 ? 15.966 24.852 9.274 1.00 108.92 138 PRO A N 1
ATOM 734 C CA . PRO A 1 256 ? 14.911 25.555 8.528 1.00 112.80 138 PRO A CA 1
ATOM 735 C C . PRO A 1 256 ? 14.855 27.046 8.827 1.00 117.70 138 PRO A C 1
ATOM 736 O O . PRO A 1 256 ? 15.580 27.546 9.693 1.00 121.59 138 PRO A O 1
ATOM 740 N N . ASP A 1 257 ? 13.989 27.766 8.116 1.00 118.98 139 ASP A N 1
ATOM 741 C CA . ASP A 1 257 ? 13.855 29.208 8.269 1.00 122.60 139 ASP A CA 1
ATOM 742 C C . ASP A 1 257 ? 12.695 29.603 9.173 1.00 121.72 139 ASP A C 1
ATOM 743 O O . ASP A 1 257 ? 12.336 30.784 9.221 1.00 125.54 139 ASP A O 1
ATOM 745 N N . ILE A 1 258 ? 12.102 28.649 9.892 1.00 116.44 140 ILE A N 1
ATOM 746 C CA . ILE A 1 258 ? 10.976 28.959 10.764 1.00 114.40 140 ILE A CA 1
ATOM 747 C C . ILE A 1 258 ? 11.483 29.664 12.015 1.00 113.88 140 ILE A C 1
ATOM 748 O O . ILE A 1 258 ? 12.378 29.168 12.710 1.00 116.78 140 ILE A O 1
ATOM 750 N N . LYS A 1 259 ? 10.912 30.829 12.304 1.00 112.47 141 LYS A N 1
ATOM 751 C CA . LYS A 1 259 ? 11.254 31.625 13.483 1.00 111.70 141 LYS A CA 1
ATOM 752 C C . LYS A 1 259 ? 10.025 31.642 14.389 1.00 108.43 141 LYS A C 1
ATOM 753 O O . LYS A 1 259 ? 9.139 32.486 14.241 1.00 107.67 141 LYS A O 1
ATOM 755 N N . VAL A 1 260 ? 9.983 30.701 15.335 1.00 105.74 142 VAL A N 1
ATOM 756 C CA . VAL A 1 260 ? 8.803 30.514 16.174 1.00 102.77 142 VAL A CA 1
ATOM 757 C C . VAL A 1 260 ? 8.550 31.774 16.988 1.00 105.82 142 VAL A C 1
ATOM 758 O O . VAL A 1 260 ? 9.406 32.215 17.765 1.00 106.30 142 VAL A O 1
ATOM 760 N N . ASP A 1 261 ? 7.362 32.361 16.812 1.00 107.66 143 ASP A N 1
ATOM 761 C CA . ASP A 1 261 ? 6.991 33.567 17.541 1.00 111.21 143 ASP A CA 1
ATOM 762 C C . ASP A 1 261 ? 5.524 33.574 17.957 1.00 115.05 143 ASP A C 1
ATOM 763 O O . ASP A 1 261 ? 5.045 34.599 18.459 1.00 114.38 143 ASP A O 1
ATOM 765 N N . GLY A 1 262 ? 4.796 32.475 17.766 1.00 120.39 144 GLY A N 1
ATOM 766 C CA . GLY A 1 262 ? 3.397 32.403 18.129 1.00 126.73 144 GLY A CA 1
ATOM 767 C C . GLY A 1 262 ? 2.422 32.657 17.000 1.00 133.96 144 GLY A C 1
ATOM 768 O O . GLY A 1 262 ? 1.209 32.562 17.222 1.00 134.42 144 GLY A O 1
ATOM 769 N N . THR A 1 263 ? 2.916 32.984 15.784 1.00 142.57 145 THR A N 1
ATOM 770 C CA . THR A 1 263 ? 2.137 33.225 14.579 1.00 145.24 145 THR A CA 1
ATOM 771 C C . THR A 1 263 ? 1.932 31.922 13.809 1.00 145.05 145 THR A C 1
ATOM 772 O O . THR A 1 263 ? 2.776 31.023 13.870 1.00 144.65 145 THR A O 1
ATOM 774 N N . PRO A 1 264 ? 0.822 31.796 13.072 1.00 142.15 146 PRO A N 1
ATOM 775 C CA . PRO A 1 264 ? 0.532 30.521 12.386 1.00 138.58 146 PRO A CA 1
ATOM 776 C C . PRO A 1 264 ? 1.639 30.034 11.465 1.00 141.60 146 PRO A C 1
ATOM 777 O O . PRO A 1 264 ? 1.741 28.824 11.222 1.00 136.65 146 PRO A O 1
ATOM 781 N N . GLY A 1 265 ? 2.478 30.932 10.945 1.00 148.32 147 GLY A N 1
ATOM 782 C CA . GLY A 1 265 ? 3.597 30.504 10.125 1.00 151.25 147 GLY A CA 1
ATOM 783 C C . GLY A 1 265 ? 4.728 29.872 10.907 1.00 139.68 147 GLY A C 1
ATOM 784 O O . GLY A 1 265 ? 5.568 29.184 10.317 1.00 140.48 147 GLY A O 1
ATOM 785 N N . LYS A 1 266 ? 4.769 30.084 12.224 1.00 129.80 148 LYS A N 1
ATOM 786 C CA . LYS A 1 266 ? 5.854 29.554 13.048 1.00 124.66 148 LYS A CA 1
ATOM 787 C C . LYS A 1 266 ? 5.329 29.425 14.478 1.00 118.50 148 LYS A C 1
ATOM 788 O O . LYS A 1 266 ? 5.236 30.424 15.197 1.00 120.69 148 LYS A O 1
ATOM 790 N N . LEU A 1 267 ? 4.998 28.199 14.874 1.00 103.75 149 LEU A N 1
ATOM 791 C CA . LEU A 1 267 ? 4.396 27.917 16.168 1.00 91.07 149 LEU A CA 1
ATOM 792 C C . LEU A 1 267 ? 5.207 26.854 16.898 1.00 81.98 149 LEU A C 1
ATOM 793 O O . LEU A 1 267 ? 6.116 26.236 16.339 1.00 79.66 149 LEU A O 1
ATOM 798 N N . HIS A 1 268 ? 4.859 26.646 18.165 1.00 76.64 150 HIS A N 1
ATOM 799 C CA . HIS A 1 268 ? 5.377 25.520 18.923 1.00 71.52 150 HIS A CA 1
ATOM 800 C C . HIS A 1 268 ? 4.555 24.270 18.625 1.00 69.31 150 HIS A C 1
ATOM 801 O O . HIS A 1 268 ? 3.426 24.342 18.132 1.00 67.20 150 HIS A O 1
ATOM 808 N N . HIS A 1 269 ? 5.135 23.109 18.943 1.00 67.68 151 HIS A N 1
ATOM 809 C CA . HIS A 1 269 ? 4.492 21.847 18.584 1.00 64.87 151 HIS A CA 1
ATOM 810 C C . HIS A 1 269 ? 3.128 21.705 19.250 1.00 67.02 151 HIS A C 1
ATOM 811 O O . HIS A 1 269 ? 2.177 21.213 18.630 1.00 68.49 151 HIS A O 1
ATOM 818 N N . ASN A 1 270 ? 3.006 22.144 20.505 1.00 67.56 152 ASN A N 1
ATOM 819 C CA . ASN A 1 270 ? 1.718 22.060 21.187 1.00 62.98 152 ASN A CA 1
ATOM 820 C C . ASN A 1 270 ? 0.694 23.004 20.572 1.00 62.59 152 ASN A C 1
ATOM 821 O O . ASN A 1 270 ? -0.505 22.703 20.575 1.00 60.36 152 ASN A O 1
ATOM 826 N N . GLU A 1 271 ? 1.142 24.146 20.042 1.00 63.18 153 GLU A N 1
ATOM 827 C CA . GLU A 1 271 ? 0.215 25.091 19.429 1.00 61.00 153 GLU A CA 1
ATOM 828 C C . GLU A 1 271 ? -0.300 24.580 18.090 1.00 61.47 153 GLU A C 1
ATOM 829 O O . GLU A 1 271 ? -1.461 24.822 17.741 1.00 69.26 153 GLU A O 1
ATOM 835 N N . ILE A 1 272 ? 0.540 23.875 17.332 1.00 56.63 154 ILE A N 1
ATOM 836 C CA . ILE A 1 272 ? 0.101 23.330 16.053 1.00 58.26 154 ILE A CA 1
ATOM 837 C C . ILE A 1 272 ? -0.840 22.153 16.273 1.00 59.29 154 ILE A C 1
ATOM 838 O O . ILE A 1 272 ? -1.917 22.076 15.669 1.00 57.59 154 ILE A O 1
ATOM 843 N N . MET A 1 273 ? -0.452 21.222 17.150 1.00 60.39 155 MET A N 1
ATOM 844 C CA . MET A 1 273 ? -1.258 20.025 17.359 1.00 62.06 155 MET A CA 1
ATOM 845 C C . MET A 1 273 ? -2.598 20.349 18.008 1.00 70.87 155 MET A C 1
ATOM 846 O O . MET A 1 273 ? -3.604 19.698 17.702 1.00 73.03 155 MET A O 1
ATOM 851 N N . SER A 1 274 ? -2.641 21.349 18.891 1.00 79.57 156 SER A N 1
ATOM 852 C CA . SER A 1 274 ? -3.915 21.732 19.490 1.00 81.88 156 SER A CA 1
ATOM 853 C C . SER A 1 274 ? -4.821 22.422 18.479 1.00 81.39 156 SER A C 1
ATOM 854 O O . SER A 1 274 ? -6.049 22.347 18.599 1.00 82.03 156 SER A O 1
ATOM 857 N N . ARG A 1 275 ? -4.240 23.094 17.485 1.00 79.37 157 ARG A N 1
ATOM 858 C CA . ARG A 1 275 ? -5.012 23.698 16.407 1.00 71.58 157 ARG A CA 1
ATOM 859 C C . ARG A 1 275 ? -5.340 22.711 15.296 1.00 70.15 157 ARG A C 1
ATOM 860 O O . ARG A 1 275 ? -6.007 23.091 14.329 1.00 76.47 157 ARG A O 1
ATOM 862 N N . LEU A 1 276 ? -4.888 21.463 15.408 1.00 67.23 158 LEU A N 1
ATOM 863 C CA . LEU A 1 276 ? -5.198 20.418 14.441 1.00 66.57 158 LEU A CA 1
ATOM 864 C C . LEU A 1 276 ? -6.055 19.312 15.036 1.00 65.04 158 LEU A C 1
ATOM 865 O O . LEU A 1 276 ? -6.292 18.299 14.369 1.00 68.42 158 LEU A O 1
ATOM 870 N N . GLY A 1 277 ? -6.520 19.475 16.273 1.00 60.85 159 GLY A N 1
ATOM 871 C CA . GLY A 1 277 ? -7.263 18.416 16.931 1.00 61.07 159 GLY A CA 1
ATOM 872 C C . GLY A 1 277 ? -6.467 17.146 17.123 1.00 61.16 159 GLY A C 1
ATOM 873 O O . GLY A 1 277 ? -7.030 16.050 17.040 1.00 65.20 159 GLY A O 1
ATOM 874 N N . PHE A 1 278 ? -5.160 17.264 17.366 1.00 57.62 160 PHE A N 1
ATOM 875 C CA . PHE A 1 278 ? -4.326 16.082 17.547 1.00 59.29 160 PHE A CA 1
ATOM 876 C C . PHE A 1 278 ? -4.507 15.478 18.933 1.00 59.32 160 PHE A C 1
ATOM 877 O O . PHE A 1 278 ? -4.683 14.262 19.070 1.00 62.07 160 PHE A O 1
ATOM 885 N N . TYR A 1 279 ? -4.457 16.307 19.971 1.00 57.24 161 TYR A N 1
ATOM 886 C CA . TYR A 1 279 ? -4.505 15.812 21.336 1.00 57.24 161 TYR A CA 1
ATOM 887 C C . TYR A 1 279 ? -5.468 16.658 22.154 1.00 60.08 161 TYR A C 1
ATOM 888 O O . TYR A 1 279 ? -5.883 17.745 21.746 1.00 65.16 161 TYR A O 1
ATOM 897 N N . ASP A 1 280 ? -5.824 16.131 23.323 1.00 58.05 162 ASP A N 1
ATOM 898 C CA . ASP A 1 280 ? -6.687 16.812 24.283 1.00 58.07 162 ASP A CA 1
ATOM 899 C C . ASP A 1 280 ? -6.052 16.646 25.654 1.00 59.28 162 ASP A C 1
ATOM 900 O O . ASP A 1 280 ? -6.080 15.551 26.226 1.00 59.03 162 ASP A O 1
ATOM 905 N N . SER A 1 281 ? -5.477 17.727 26.180 1.00 57.58 163 SER A N 1
ATOM 906 C CA . SER A 1 281 ? -4.845 17.685 27.489 1.00 56.16 163 SER A CA 1
ATOM 907 C C . SER A 1 281 ? -5.738 18.208 28.606 1.00 57.38 163 SER A C 1
ATOM 908 O O . SER A 1 281 ? -5.517 17.852 29.767 1.00 60.61 163 SER A O 1
ATOM 911 N N . VAL A 1 282 ? -6.735 19.037 28.290 1.00 57.74 164 VAL A N 1
ATOM 912 C CA . VAL A 1 282 ? -7.667 19.495 29.319 1.00 65.36 164 VAL A CA 1
ATOM 913 C C . VAL A 1 282 ? -8.441 18.313 29.890 1.00 63.25 164 VAL A C 1
ATOM 914 O O . VAL A 1 282 ? -8.487 18.105 31.108 1.00 65.44 164 VAL A O 1
ATOM 916 N N . LYS A 1 283 ? -9.052 17.514 29.016 1.00 58.84 165 LYS A N 1
ATOM 917 C CA . LYS A 1 283 ? -9.801 16.355 29.482 1.00 55.97 165 LYS A CA 1
ATOM 918 C C . LYS A 1 283 ? -8.885 15.184 29.823 1.00 57.71 165 LYS A C 1
ATOM 919 O O . LYS A 1 283 ? -9.254 14.331 30.638 1.00 56.20 165 LYS A O 1
ATOM 925 N N . GLY A 1 284 ? -7.696 15.125 29.221 1.00 54.89 166 GLY A N 1
ATOM 926 C CA . GLY A 1 284 ? -6.763 14.062 29.557 1.00 51.02 166 GLY A CA 1
ATOM 927 C C . GLY A 1 284 ? -6.180 14.222 30.947 1.00 53.49 166 GLY A C 1
ATOM 928 O O . GLY A 1 284 ? -5.961 13.235 31.656 1.00 56.12 166 GLY A O 1
ATOM 929 N N . ALA A 1 285 ? -5.912 15.464 31.353 1.00 50.89 167 ALA A N 1
ATOM 930 C CA . ALA A 1 285 ? -5.433 15.727 32.704 1.00 47.14 167 ALA A CA 1
ATOM 931 C C . ALA A 1 285 ? -6.532 15.556 33.742 1.00 50.26 167 ALA A C 1
ATOM 932 O O . ALA A 1 285 ? -6.239 15.263 34.907 1.00 53.31 167 ALA A O 1
ATOM 934 N N . GLU A 1 286 ? -7.794 15.743 33.348 1.00 51.27 168 GLU A N 1
ATOM 935 C CA . GLU A 1 286 ? -8.893 15.534 34.281 1.00 50.09 168 GLU A CA 1
ATOM 936 C C . GLU A 1 286 ? -9.033 14.065 34.659 1.00 53.68 168 GLU A C 1
ATOM 937 O O . GLU A 1 286 ? -9.457 13.752 35.776 1.00 55.72 168 GLU A O 1
ATOM 943 N N . LEU A 1 287 ? -8.660 13.157 33.759 1.00 60.51 169 LEU A N 1
ATOM 944 C CA . LEU A 1 287 ? -8.822 11.726 33.981 1.00 60.21 169 LEU A CA 1
ATOM 945 C C . LEU A 1 287 ? -7.576 11.043 34.526 1.00 59.46 169 LEU A C 1
ATOM 946 O O . LEU A 1 287 ? -7.702 10.090 35.301 1.00 60.76 169 LEU A O 1
ATOM 951 N N . ALA A 1 288 ? -6.379 11.495 34.150 1.00 55.12 170 ALA A N 1
ATOM 952 C CA . ALA A 1 288 ? -5.149 10.805 34.524 1.00 51.04 170 ALA A CA 1
ATOM 953 C C . ALA A 1 288 ? -4.174 11.684 35.298 1.00 52.84 170 ALA A C 1
ATOM 954 O O . ALA A 1 288 ? -3.058 11.238 35.593 1.00 52.39 170 ALA A O 1
ATOM 956 N N . GLY A 1 289 ? -4.556 12.909 35.637 1.00 48.43 171 GLY A N 1
ATOM 957 C CA . GLY A 1 289 ? -3.646 13.809 36.312 1.00 48.24 171 GLY A CA 1
ATOM 958 C C . GLY A 1 289 ? -2.768 14.576 35.340 1.00 46.80 171 GLY A C 1
ATOM 959 O O . GLY A 1 289 ? -2.921 14.504 34.118 1.00 49.96 171 GLY A O 1
ATOM 960 N N . HIS A 1 290 ? -1.820 15.319 35.913 1.00 48.18 172 HIS A N 1
ATOM 961 C CA A HIS A 1 290 ? -0.915 16.135 35.114 0.47 53.00 172 HIS A CA 1
ATOM 962 C CA B HIS A 1 290 ? -0.916 16.136 35.113 0.53 53.02 172 HIS A CA 1
ATOM 963 C C . HIS A 1 290 ? -0.246 15.303 34.027 1.00 52.59 172 HIS A C 1
ATOM 964 O O . HIS A 1 290 ? 0.090 14.134 34.235 1.00 53.83 172 HIS A O 1
ATOM 977 N N . ARG A 1 291 ? -0.063 15.922 32.857 1.00 51.51 173 ARG A N 1
ATOM 978 C CA . ARG A 1 291 ? 0.521 15.369 31.633 1.00 47.00 173 ARG A CA 1
ATOM 979 C C . ARG A 1 291 ? -0.403 14.392 30.915 1.00 44.61 173 ARG A C 1
ATOM 980 O O . ARG A 1 291 ? -0.014 13.854 29.871 1.00 46.13 173 ARG A O 1
ATOM 988 N N . GLY A 1 292 ? -1.608 14.144 31.426 1.00 41.97 174 GLY A N 1
ATOM 989 C CA . GLY A 1 292 ? -2.518 13.241 30.748 1.00 42.99 174 GLY A CA 1
ATOM 990 C C . GLY A 1 292 ? -3.057 13.840 29.462 1.00 46.35 174 GLY A C 1
ATOM 991 O O . GLY A 1 292 ? -3.221 15.053 29.332 1.00 53.50 174 GLY A O 1
ATOM 992 N N . TYR A 1 293 ? -3.343 12.968 28.496 1.00 46.17 175 TYR A N 1
ATOM 993 C CA . TYR A 1 293 ? -3.797 13.432 27.192 1.00 47.14 175 TYR A CA 1
ATOM 994 C C . TYR A 1 293 ? -4.496 12.304 26.451 1.00 49.34 175 TYR A C 1
ATOM 995 O O . TYR A 1 293 ? -4.261 11.121 26.708 1.00 53.08 175 TYR A O 1
ATOM 1004 N N . PHE A 1 294 ? -5.356 12.697 25.518 1.00 49.45 176 PHE A N 1
ATOM 1005 C CA . PHE A 1 294 ? -5.906 11.815 24.501 1.00 45.77 176 PHE A CA 1
ATOM 1006 C C . PHE A 1 294 ? -5.195 12.078 23.180 1.00 49.00 176 PHE A C 1
ATOM 1007 O O . PHE A 1 294 ? -4.729 13.188 22.922 1.00 55.47 176 PHE A O 1
ATOM 1015 N N . LEU A 1 295 ? -5.106 11.050 22.344 1.00 43.16 177 LEU A N 1
ATOM 1016 C CA . LEU A 1 295 ? -4.763 11.234 20.942 1.00 44.05 177 LEU A CA 1
ATOM 1017 C C . LEU A 1 295 ? -6.052 11.273 20.134 1.00 49.48 177 LEU A C 1
ATOM 1018 O O . LEU A 1 295 ? -7.011 10.566 20.454 1.00 54.32 177 LEU A O 1
ATOM 1023 N N . LYS A 1 296 ? -6.084 12.110 19.100 1.00 48.89 178 LYS A N 1
ATOM 1024 C CA . LYS A 1 296 ? -7.309 12.329 18.341 1.00 54.01 178 LYS A CA 1
ATOM 1025 C C . LYS A 1 296 ? -6.992 12.519 16.866 1.00 58.25 178 LYS A C 1
ATOM 1026 O O . LYS A 1 296 ? -5.942 13.057 16.505 1.00 56.18 178 LYS A O 1
ATOM 1032 N N . ASP A 1 297 ? -7.925 12.071 16.022 1.00 68.22 179 ASP A N 1
ATOM 1033 C CA . ASP A 1 297 ? -7.930 12.305 14.568 1.00 77.09 179 ASP A CA 1
ATOM 1034 C C . ASP A 1 297 ? -6.570 11.910 13.995 1.00 72.17 179 ASP A C 1
ATOM 1035 O O . ASP A 1 297 ? -6.072 10.819 14.305 1.00 69.19 179 ASP A O 1
ATOM 1040 N N . TYR A 1 298 ? -5.944 12.753 13.172 1.00 74.88 180 TYR A N 1
ATOM 1041 C CA . TYR A 1 298 ? -4.666 12.435 12.554 1.00 73.70 180 TYR A CA 1
ATOM 1042 C C . TYR A 1 298 ? -3.528 12.338 13.558 1.00 69.46 180 TYR A C 1
ATOM 1043 O O . TYR A 1 298 ? -2.437 11.899 13.184 1.00 72.70 180 TYR A O 1
ATOM 1052 N N . GLY A 1 299 ? -3.746 12.739 14.811 1.00 58.24 181 GLY A N 1
ATOM 1053 C CA . GLY A 1 299 ? -2.798 12.382 15.850 1.00 56.89 181 GLY A CA 1
ATOM 1054 C C . GLY A 1 299 ? -2.648 10.878 15.975 1.00 53.83 181 GLY A C 1
ATOM 1055 O O . GLY A 1 299 ? -1.533 10.360 16.070 1.00 53.36 181 GLY A O 1
ATOM 1056 N N . VAL A 1 300 ? -3.771 10.157 15.955 1.00 54.15 182 VAL A N 1
ATOM 1057 C CA . VAL A 1 300 ? -3.731 8.698 15.980 1.00 52.70 182 VAL A CA 1
ATOM 1058 C C . VAL A 1 300 ? -3.241 8.154 14.644 1.00 58.71 182 VAL A C 1
ATOM 1059 O O . VAL A 1 300 ? -2.499 7.166 14.594 1.00 59.60 182 VAL A O 1
ATOM 1063 N N . ILE A 1 301 ? -3.643 8.792 13.543 1.00 60.52 183 ILE A N 1
ATOM 1064 C CA . ILE A 1 301 ? -3.290 8.290 12.217 1.00 57.67 183 ILE A CA 1
ATOM 1065 C C . ILE A 1 301 ? -1.793 8.431 11.973 1.00 55.12 183 ILE A C 1
ATOM 1066 O O . ILE A 1 301 ? -1.137 7.501 11.489 1.00 59.55 183 ILE A O 1
ATOM 1071 N N . MET A 1 302 ? -1.228 9.594 12.303 1.00 52.62 184 MET A N 1
ATOM 1072 C CA . MET A 1 302 ? 0.214 9.771 12.164 1.00 57.68 184 MET A CA 1
ATOM 1073 C C . MET A 1 302 ? 0.974 8.891 13.150 1.00 57.81 184 MET A C 1
ATOM 1074 O O . MET A 1 302 ? 2.047 8.369 12.824 1.00 60.49 184 MET A O 1
ATOM 1079 N N . SER A 1 303 ? 0.431 8.708 14.357 1.00 55.08 185 SER A N 1
ATOM 1080 C CA . SER A 1 303 ? 1.074 7.831 15.331 1.00 55.53 185 SER A CA 1
ATOM 1081 C C . SER A 1 303 ? 1.119 6.394 14.830 1.00 57.52 185 SER A C 1
ATOM 1082 O O . SER A 1 303 ? 2.133 5.705 14.990 1.00 59.26 185 SER A O 1
ATOM 1085 N N . MET A 1 304 ? 0.028 5.923 14.222 1.00 60.23 186 MET A N 1
ATOM 1086 C CA . MET A 1 304 ? 0.021 4.571 13.673 1.00 58.50 186 MET A CA 1
ATOM 1087 C C . MET A 1 304 ? 0.917 4.471 12.447 1.00 55.93 186 MET A C 1
ATOM 1088 O O . MET A 1 304 ? 1.644 3.484 12.281 1.00 55.84 186 MET A O 1
ATOM 1093 N N . ALA A 1 305 ? 0.882 5.484 11.580 1.00 55.05 187 ALA A N 1
ATOM 1094 C CA . ALA A 1 305 ? 1.739 5.473 10.400 1.00 55.97 187 ALA A CA 1
ATOM 1095 C C . ALA A 1 305 ? 3.211 5.471 10.788 1.00 56.71 187 ALA A C 1
ATOM 1096 O O . ALA A 1 305 ? 4.006 4.698 10.241 1.00 55.67 187 ALA A O 1
ATOM 1098 N N . LEU A 1 306 ? 3.591 6.327 11.739 1.00 56.39 188 LEU A N 1
ATOM 1099 C CA . LEU A 1 306 ? 4.988 6.405 12.152 1.00 56.09 188 LEU A CA 1
ATOM 1100 C C . LEU A 1 306 ? 5.454 5.112 12.813 1.00 60.19 188 LEU A C 1
ATOM 1101 O O . LEU A 1 306 ? 6.635 4.761 12.715 1.00 62.32 188 LEU A O 1
ATOM 1106 N N . SER A 1 307 ? 4.546 4.389 13.475 1.00 58.09 189 SER A N 1
ATOM 1107 C CA . SER A 1 307 ? 4.914 3.113 14.083 1.00 53.51 189 SER A CA 1
ATOM 1108 C C . SER A 1 307 ? 5.171 2.048 13.025 1.00 58.08 189 SER A C 1
ATOM 1109 O O . SER A 1 307 ? 6.142 1.289 13.125 1.00 59.42 189 SER A O 1
ATOM 1112 N N . HIS A 1 308 ? 4.307 1.969 12.011 1.00 58.39 190 HIS A N 1
ATOM 1113 C CA . HIS A 1 308 ? 4.505 0.992 10.946 1.00 58.80 190 HIS A CA 1
ATOM 1114 C C . HIS A 1 308 ? 5.799 1.262 10.189 1.00 62.02 190 HIS A C 1
ATOM 1115 O O . HIS A 1 308 ? 6.582 0.342 9.925 1.00 65.85 190 HIS A O 1
ATOM 1117 N N . TYR A 1 309 ? 6.044 2.526 9.837 1.00 59.67 191 TYR A N 1
ATOM 1118 C CA . TYR A 1 309 ? 7.277 2.870 9.138 1.00 60.34 191 TYR A CA 1
ATOM 1119 C C . TYR A 1 309 ? 8.504 2.626 10.008 1.00 59.75 191 TYR A C 1
ATOM 1120 O O . TYR A 1 309 ? 9.573 2.296 9.484 1.00 64.90 191 TYR A O 1
ATOM 1129 N N . ALA A 1 310 ? 8.373 2.772 11.328 1.00 54.68 192 ALA A N 1
ATOM 1130 C CA . ALA A 1 310 ? 9.505 2.516 12.213 1.00 51.23 192 ALA A CA 1
ATOM 1131 C C . ALA A 1 310 ? 9.780 1.021 12.337 1.00 51.62 192 ALA A C 1
ATOM 1132 O O . ALA A 1 310 ? 10.921 0.574 12.172 1.00 50.27 192 ALA A O 1
ATOM 1134 N N . MET A 1 311 ? 8.743 0.230 12.627 1.00 51.39 193 MET A N 1
ATOM 1135 C CA . MET A 1 311 ? 8.925 -1.214 12.743 1.00 53.31 193 MET A CA 1
ATOM 1136 C C . MET A 1 311 ? 9.415 -1.813 11.431 1.00 58.26 193 MET A C 1
ATOM 1137 O O . MET A 1 311 ? 10.349 -2.624 11.417 1.00 60.69 193 MET A O 1
ATOM 1142 N N . GLY A 1 312 ? 8.803 -1.417 10.312 1.00 58.32 194 GLY A N 1
ATOM 1143 C CA . GLY A 1 312 ? 9.261 -1.900 9.020 1.00 59.98 194 GLY A CA 1
ATOM 1144 C C . GLY A 1 312 ? 10.687 -1.494 8.704 1.00 60.97 194 GLY A C 1
ATOM 1145 O O . GLY A 1 312 ? 11.408 -2.227 8.022 1.00 61.87 194 GLY A O 1
ATOM 1146 N N . PHE A 1 313 ? 11.113 -0.328 9.198 1.00 60.65 195 PHE A N 1
ATOM 1147 C CA . PHE A 1 313 ? 12.484 0.125 8.984 1.00 57.72 195 PHE A CA 1
ATOM 1148 C C . PHE A 1 313 ? 13.492 -0.873 9.545 1.00 61.27 195 PHE A C 1
ATOM 1149 O O . PHE A 1 313 ? 14.497 -1.183 8.895 1.00 66.02 195 PHE A O 1
ATOM 1157 N N . LEU A 1 314 ? 13.236 -1.393 10.749 1.00 60.26 196 LEU A N 1
ATOM 1158 C CA . LEU A 1 314 ? 14.157 -2.344 11.363 1.00 59.35 196 LEU A CA 1
ATOM 1159 C C . LEU A 1 314 ? 14.010 -3.741 10.770 1.00 57.71 196 LEU A C 1
ATOM 1160 O O . LEU A 1 314 ? 15.011 -4.439 10.570 1.00 58.86 196 LEU A O 1
ATOM 1165 N N . LEU A 1 315 ? 12.775 -4.168 10.488 1.00 54.53 197 LEU A N 1
ATOM 1166 C CA . LEU A 1 315 ? 12.565 -5.502 9.933 1.00 57.27 197 LEU A CA 1
ATOM 1167 C C . LEU A 1 315 ? 13.248 -5.662 8.582 1.00 58.96 197 LEU A C 1
ATOM 1168 O O . LEU A 1 315 ? 13.737 -6.751 8.259 1.00 56.98 197 LEU A O 1
ATOM 1173 N N . LYS A 1 316 ? 13.300 -4.591 7.784 1.00 58.30 198 LYS A N 1
ATOM 1174 C CA . LYS A 1 316 ? 14.006 -4.640 6.510 1.00 57.65 198 LYS A CA 1
ATOM 1175 C C . LYS A 1 316 ? 15.510 -4.792 6.691 1.00 59.91 198 LYS A C 1
ATOM 1176 O O . LYS A 1 316 ? 16.197 -5.213 5.754 1.00 63.67 198 LYS A O 1
ATOM 1178 N N . LYS A 1 317 ? 16.036 -4.458 7.868 1.00 57.73 199 LYS A N 1
ATOM 1179 C CA . LYS A 1 317 ? 17.447 -4.637 8.175 1.00 59.04 199 LYS A CA 1
ATOM 1180 C C . LYS A 1 317 ? 17.719 -5.928 8.937 1.00 59.85 199 LYS A C 1
ATOM 1181 O O . LYS A 1 317 ? 18.807 -6.087 9.500 1.00 61.35 199 LYS A O 1
ATOM 1187 N N . GLY A 1 318 ? 16.758 -6.848 8.971 1.00 59.20 200 GLY A N 1
ATOM 1188 C CA . GLY A 1 318 ? 16.948 -8.132 9.612 1.00 59.35 200 GLY A CA 1
ATOM 1189 C C . GLY A 1 318 ? 16.662 -8.173 11.095 1.00 61.17 200 GLY A C 1
ATOM 1190 O O . GLY A 1 318 ? 17.047 -9.147 11.753 1.00 64.23 200 GLY A O 1
ATOM 1191 N N . TYR A 1 319 ? 16.006 -7.155 11.644 1.00 59.13 201 TYR A N 1
ATOM 1192 C CA . TYR A 1 319 ? 15.682 -7.136 13.062 1.00 52.38 201 TYR A CA 1
ATOM 1193 C C . TYR A 1 319 ? 14.497 -8.049 13.357 1.00 51.25 201 TYR A C 1
ATOM 1194 O O . TYR A 1 319 ? 13.657 -8.318 12.493 1.00 49.87 201 TYR A O 1
ATOM 1203 N N . LEU A 1 320 ? 14.436 -8.521 14.599 1.00 53.34 202 LEU A N 1
ATOM 1204 C CA . LEU A 1 320 ? 13.401 -9.442 15.052 1.00 53.29 202 LEU A CA 1
ATOM 1205 C C . LEU A 1 320 ? 12.338 -8.667 15.825 1.00 51.04 202 LEU A C 1
ATOM 1206 O O . LEU A 1 320 ? 12.628 -8.091 16.879 1.00 53.36 202 LEU A O 1
ATOM 1211 N N . ALA A 1 321 ? 11.114 -8.659 15.303 1.00 48.66 203 ALA A N 1
ATOM 1212 C CA . ALA A 1 321 ? 10.033 -7.911 15.931 1.00 48.57 203 ALA A CA 1
ATOM 1213 C C . ALA A 1 321 ? 9.600 -8.570 17.234 1.00 49.94 203 ALA A C 1
ATOM 1214 O O . ALA A 1 321 ? 9.479 -9.796 17.320 1.00 52.27 203 ALA A O 1
ATOM 1216 N N . ILE A 1 322 ? 9.346 -7.748 18.251 1.00 50.11 204 ILE A N 1
ATOM 1217 C CA . ILE A 1 322 ? 8.962 -8.279 19.553 1.00 50.49 204 ILE A CA 1
ATOM 1218 C C . ILE A 1 322 ? 8.175 -7.245 20.350 1.00 46.84 204 ILE A C 1
ATOM 1219 O O . ILE A 1 322 ? 8.579 -6.081 20.454 1.00 45.78 204 ILE A O 1
ATOM 1224 N N . GLN A 1 323 ? 7.033 -7.661 20.902 1.00 49.62 205 GLN A N 1
ATOM 1225 C CA . GLN A 1 323 ? 6.249 -6.829 21.806 1.00 47.03 205 GLN A CA 1
ATOM 1226 C C . GLN A 1 323 ? 6.263 -7.453 23.193 1.00 47.66 205 GLN A C 1
ATOM 1227 O O . GLN A 1 323 ? 5.769 -8.578 23.366 1.00 51.49 205 GLN A O 1
ATOM 1233 N N . PRO A 1 324 ? 6.802 -6.773 24.198 1.00 43.21 206 PRO A N 1
ATOM 1234 C CA . PRO A 1 324 ? 7.033 -7.412 25.491 1.00 42.71 206 PRO A CA 1
ATOM 1235 C C . PRO A 1 324 ? 5.873 -7.176 26.439 1.00 44.76 206 PRO A C 1
ATOM 1236 O O . PRO A 1 324 ? 4.941 -6.424 26.118 1.00 47.50 206 PRO A O 1
ATOM 1240 N N . PRO A 1 325 ? 5.884 -7.813 27.611 1.00 41.25 207 PRO A N 1
ATOM 1241 C CA . PRO A 1 325 ? 4.928 -7.437 28.656 1.00 35.97 207 PRO A CA 1
ATOM 1242 C C . PRO A 1 325 ? 5.189 -6.018 29.129 1.00 36.57 207 PRO A C 1
ATOM 1243 O O . PRO A 1 325 ? 6.328 -5.548 29.163 1.00 43.44 207 PRO A O 1
ATOM 1247 N N . TYR A 1 326 ? 4.115 -5.332 29.504 1.00 38.84 208 TYR A N 1
ATOM 1248 C CA . TYR A 1 326 ? 4.240 -3.939 29.906 1.00 39.30 208 TYR A CA 1
ATOM 1249 C C . TYR A 1 326 ? 4.523 -3.765 31.394 1.00 40.37 208 TYR A C 1
ATOM 1250 O O . TYR A 1 326 ? 4.798 -2.640 31.825 1.00 39.29 208 TYR A O 1
ATOM 1259 N N . PHE A 1 327 ? 4.473 -4.834 32.188 1.00 43.56 209 PHE A N 1
ATOM 1260 C CA . PHE A 1 327 ? 4.956 -4.767 33.559 1.00 45.44 209 PHE A CA 1
ATOM 1261 C C . PHE A 1 327 ? 5.805 -5.994 33.869 1.00 44.27 209 PHE A C 1
ATOM 1262 O O . PHE A 1 327 ? 5.680 -7.043 33.232 1.00 43.03 209 PHE A O 1
ATOM 1270 N N . MET A 1 328 ? 6.686 -5.837 34.857 1.00 44.82 210 MET A N 1
ATOM 1271 C CA . MET A 1 328 ? 7.611 -6.880 35.272 1.00 47.56 210 MET A CA 1
ATOM 1272 C C . MET A 1 328 ? 7.584 -7.026 36.787 1.00 50.70 210 MET A C 1
ATOM 1273 O O . MET A 1 328 ? 7.179 -6.116 37.515 1.00 53.43 210 MET A O 1
ATOM 1278 N N . LYS A 1 329 ? 8.038 -8.187 37.256 1.00 52.44 211 LYS A N 1
ATOM 1279 C CA . LYS A 1 329 ? 8.110 -8.465 38.681 1.00 47.88 211 LYS A CA 1
ATOM 1280 C C . LYS A 1 329 ? 9.342 -7.810 39.301 1.00 46.63 211 LYS A C 1
ATOM 1281 O O . LYS A 1 329 ? 10.287 -7.416 38.610 1.00 44.23 211 LYS A O 1
ATOM 1287 N N . ARG A 1 330 ? 9.323 -7.719 40.634 1.00 51.01 212 ARG A N 1
ATOM 1288 C CA . ARG A 1 330 ? 10.338 -6.964 41.367 1.00 57.05 212 ARG A CA 1
ATOM 1289 C C . ARG A 1 330 ? 11.742 -7.501 41.108 1.00 57.65 212 ARG A C 1
ATOM 1290 O O . ARG A 1 330 ? 12.654 -6.740 40.765 1.00 51.71 212 ARG A O 1
ATOM 1298 N N . ASP A 1 331 ? 11.934 -8.814 41.267 1.00 63.23 213 ASP A N 1
ATOM 1299 C CA . ASP A 1 331 ? 13.273 -9.382 41.151 1.00 66.18 213 ASP A CA 1
ATOM 1300 C C . ASP A 1 331 ? 13.843 -9.225 39.747 1.00 64.70 213 ASP A C 1
ATOM 1301 O O . ASP A 1 331 ? 15.054 -9.030 39.592 1.00 64.72 213 ASP A O 1
ATOM 1306 N N . LEU A 1 332 ? 12.999 -9.296 38.717 1.00 63.71 214 LEU A N 1
ATOM 1307 C CA . LEU A 1 332 ? 13.490 -9.131 37.354 1.00 55.94 214 LEU A CA 1
ATOM 1308 C C . LEU A 1 332 ? 13.711 -7.663 37.010 1.00 56.38 214 LEU A C 1
ATOM 1309 O O . LEU A 1 332 ? 14.720 -7.316 36.386 1.00 60.82 214 LEU A O 1
ATOM 1314 N N . MET A 1 333 ? 12.781 -6.790 37.404 1.00 53.52 215 MET A N 1
ATOM 1315 C CA . MET A 1 333 ? 12.952 -5.364 37.141 1.00 53.12 215 MET A CA 1
ATOM 1316 C C . MET A 1 333 ? 14.163 -4.803 37.875 1.00 57.51 215 MET A C 1
ATOM 1317 O O . MET A 1 333 ? 14.845 -3.911 37.356 1.00 56.87 215 MET A O 1
ATOM 1322 N N . GLY A 1 334 ? 14.453 -5.318 39.074 1.00 58.87 216 GLY A N 1
ATOM 1323 C CA . GLY A 1 334 ? 15.595 -4.829 39.828 1.00 56.85 216 GLY A CA 1
ATOM 1324 C C . GLY A 1 334 ? 16.923 -5.096 39.149 1.00 60.81 216 GLY A C 1
ATOM 1325 O O . GLY A 1 334 ? 17.864 -4.310 39.288 1.00 64.57 216 GLY A O 1
ATOM 1326 N N . LYS A 1 335 ? 17.021 -6.199 38.406 1.00 62.31 217 LYS A N 1
ATOM 1327 C CA . LYS A 1 335 ? 18.248 -6.537 37.695 1.00 59.32 217 LYS A CA 1
ATOM 1328 C C . LYS A 1 335 ? 18.359 -5.848 36.343 1.00 60.45 217 LYS A C 1
ATOM 1329 O O . LYS A 1 335 ? 19.434 -5.884 35.736 1.00 67.38 217 LYS A O 1
ATOM 1335 N N . ALA A 1 336 ? 17.286 -5.225 35.858 1.00 63.00 218 ALA A N 1
ATOM 1336 C CA . ALA A 1 336 ? 17.298 -4.555 34.565 1.00 62.88 218 ALA A CA 1
ATOM 1337 C C . ALA A 1 336 ? 17.329 -3.040 34.660 1.00 62.20 218 ALA A C 1
ATOM 1338 O O . ALA A 1 336 ? 17.821 -2.389 33.736 1.00 65.76 218 ALA A O 1
ATOM 1340 N N . ALA A 1 337 ? 16.829 -2.464 35.750 1.00 65.43 219 ALA A N 1
ATOM 1341 C CA . ALA A 1 337 ? 16.736 -1.021 35.901 1.00 63.98 219 ALA A CA 1
ATOM 1342 C C . ALA A 1 337 ? 17.631 -0.543 37.037 1.00 66.37 219 ALA A C 1
ATOM 1343 O O . ALA A 1 337 ? 17.870 -1.266 38.009 1.00 71.88 219 ALA A O 1
ATOM 1345 N N . GLU A 1 338 ? 18.125 0.685 36.900 1.00 66.71 220 GLU A N 1
ATOM 1346 C CA A GLU A 1 338 ? 18.939 1.299 37.936 0.55 67.73 220 GLU A CA 1
ATOM 1347 C CA B GLU A 1 338 ? 18.941 1.287 37.942 0.45 67.83 220 GLU A CA 1
ATOM 1348 C C . GLU A 1 338 ? 18.087 1.598 39.171 1.00 68.80 220 GLU A C 1
ATOM 1349 O O . GLU A 1 338 ? 16.853 1.562 39.137 1.00 67.95 220 GLU A O 1
ATOM 1360 N N . LEU A 1 339 ? 18.767 1.903 40.280 1.00 74.48 221 LEU A N 1
ATOM 1361 C CA . LEU A 1 339 ? 18.052 2.238 41.508 1.00 75.77 221 LEU A CA 1
ATOM 1362 C C . LEU A 1 339 ? 17.236 3.513 41.342 1.00 76.14 221 LEU A C 1
ATOM 1363 O O . LEU A 1 339 ? 16.108 3.606 41.841 1.00 75.76 221 LEU A O 1
ATOM 1368 N N . GLN A 1 340 ? 17.790 4.509 40.643 1.00 78.77 222 GLN A N 1
ATOM 1369 C CA . GLN A 1 340 ? 17.084 5.771 40.444 1.00 74.36 222 GLN A CA 1
ATOM 1370 C C . GLN A 1 340 ? 15.812 5.601 39.624 1.00 72.93 222 GLN A C 1
ATOM 1371 O O . GLN A 1 340 ? 14.909 6.439 39.723 1.00 73.43 222 GLN A O 1
ATOM 1373 N N . ASP A 1 341 ? 15.720 4.538 38.820 1.00 71.68 223 ASP A N 1
ATOM 1374 C CA . ASP A 1 341 ? 14.511 4.301 38.040 1.00 66.26 223 ASP A CA 1
ATOM 1375 C C . ASP A 1 341 ? 13.309 4.019 38.933 1.00 64.10 223 ASP A C 1
ATOM 1376 O O . ASP A 1 341 ? 12.184 4.401 38.592 1.00 64.86 223 ASP A O 1
ATOM 1381 N N . PHE A 1 342 ? 13.522 3.363 40.076 1.00 63.11 224 PHE A N 1
ATOM 1382 C CA . PHE A 1 342 ? 12.405 3.034 40.955 1.00 61.05 224 PHE A CA 1
ATOM 1383 C C . PHE A 1 342 ? 11.848 4.270 41.652 1.00 61.94 224 PHE A C 1
ATOM 1384 O O . PHE A 1 342 ? 10.634 4.369 41.863 1.00 58.29 224 PHE A O 1
ATOM 1392 N N . GLU A 1 343 ? 12.709 5.221 42.009 1.00 61.96 225 GLU A N 1
ATOM 1393 C CA . GLU A 1 343 ? 12.267 6.424 42.702 1.00 61.08 225 GLU A CA 1
ATOM 1394 C C . GLU A 1 343 ? 11.741 7.493 41.756 1.00 58.94 225 GLU A C 1
ATOM 1395 O O . GLU A 1 343 ? 10.841 8.253 42.134 1.00 59.34 225 GLU A O 1
ATOM 1397 N N . GLU A 1 344 ? 12.270 7.569 40.536 1.00 60.08 226 GLU A N 1
ATOM 1398 C CA . GLU A 1 344 ? 11.932 8.659 39.631 1.00 62.40 226 GLU A CA 1
ATOM 1399 C C . GLU A 1 344 ? 10.983 8.257 38.510 1.00 55.06 226 GLU A C 1
ATOM 1400 O O . GLU A 1 344 ? 10.186 9.090 38.067 1.00 53.50 226 GLU A O 1
ATOM 1406 N N . THR A 1 345 ? 11.024 7.007 38.053 1.00 53.43 227 THR A N 1
ATOM 1407 C CA . THR A 1 345 ? 10.408 6.646 36.781 1.00 54.47 227 THR A CA 1
ATOM 1408 C C . THR A 1 345 ? 9.314 5.595 36.894 1.00 53.01 227 THR A C 1
ATOM 1409 O O . THR A 1 345 ? 8.216 5.794 36.358 1.00 51.68 227 THR A O 1
ATOM 1413 N N . LEU A 1 346 ? 9.579 4.477 37.564 1.00 50.68 228 LEU A N 1
ATOM 1414 C CA . LEU A 1 346 ? 8.751 3.282 37.426 1.00 46.89 228 LEU A CA 1
ATOM 1415 C C . LEU A 1 346 ? 7.488 3.380 38.275 1.00 48.02 228 LEU A C 1
ATOM 1416 O O . LEU A 1 346 ? 7.560 3.599 39.488 1.00 52.74 228 LEU A O 1
ATOM 1421 N N . TYR A 1 347 ? 6.333 3.198 37.636 1.00 49.99 229 TYR A N 1
ATOM 1422 C CA . TYR A 1 347 ? 5.084 3.037 38.367 1.00 47.59 229 TYR A CA 1
ATOM 1423 C C . TYR A 1 347 ? 5.057 1.683 39.065 1.00 47.15 229 TYR A C 1
ATOM 1424 O O . TYR A 1 347 ? 5.456 0.664 38.494 1.00 45.36 229 TYR A O 1
ATOM 1433 N N . HIS A 1 348 ? 4.571 1.673 40.302 1.00 47.43 230 HIS A N 1
ATOM 1434 C CA . HIS A 1 348 ? 4.576 0.485 41.147 1.00 49.63 230 HIS A CA 1
ATOM 1435 C C . HIS A 1 348 ? 3.150 -0.020 41.322 1.00 52.66 230 HIS A C 1
ATOM 1436 O O . HIS A 1 348 ? 2.268 0.733 41.750 1.00 54.92 230 HIS A O 1
ATOM 1443 N N . ILE A 1 349 ? 2.930 -1.289 40.991 1.00 55.63 231 ILE A N 1
ATOM 1444 C CA . ILE A 1 349 ? 1.643 -1.941 41.217 1.00 59.99 231 ILE A CA 1
ATOM 1445 C C . ILE A 1 349 ? 1.826 -2.983 42.314 1.00 59.42 231 ILE A C 1
ATOM 144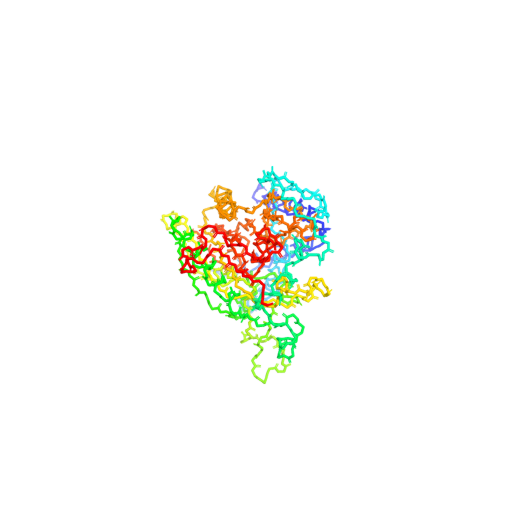6 O O . ILE A 1 349 ? 2.166 -4.139 42.023 1.00 59.41 231 ILE A O 1
ATOM 1451 N N . PRO A 1 350 ? 1.622 -2.623 43.577 1.00 60.27 232 PRO A N 1
ATOM 1452 C CA . PRO A 1 350 ? 1.821 -3.581 44.665 1.00 59.23 232 PRO A CA 1
ATOM 1453 C C . PRO A 1 350 ? 0.681 -4.584 44.754 1.00 61.41 232 PRO A C 1
ATOM 1454 O O . PRO A 1 350 ? -0.435 -4.353 44.285 1.00 59.60 232 PRO A O 1
ATOM 1458 N N . SER A 1 351 ? 0.990 -5.718 45.375 1.00 71.61 233 SER A N 1
ATOM 1459 C CA . SER A 1 351 ? -0.010 -6.754 45.577 1.00 82.03 233 SER A CA 1
ATOM 1460 C C . SER A 1 351 ? -1.038 -6.309 46.611 1.00 90.22 233 SER A C 1
ATOM 1461 O O . SER A 1 351 ? -0.763 -5.473 47.476 1.00 89.00 233 SER A O 1
ATOM 1464 N N . ASP A 1 352 ? -2.240 -6.869 46.503 1.00 101.24 234 ASP A N 1
ATOM 1465 C CA . ASP A 1 352 ? -3.315 -6.510 47.415 1.00 112.14 234 ASP A CA 1
ATOM 1466 C C . ASP A 1 352 ? -2.987 -6.948 48.837 1.00 123.21 234 ASP A C 1
ATOM 1467 O O . ASP A 1 352 ? -2.345 -7.978 49.062 1.00 126.57 234 ASP A O 1
ATOM 1472 N N . ASN A 1 353 ? -3.433 -6.140 49.801 1.00 134.57 235 ASN A N 1
ATOM 1473 C CA . ASN A 1 353 ? -3.220 -6.398 51.226 1.00 139.45 235 ASN A CA 1
ATOM 1474 C C . ASN A 1 353 ? -1.737 -6.497 51.574 1.00 138.84 235 ASN A C 1
ATOM 1475 O O . ASN A 1 353 ? -1.352 -7.214 52.502 1.00 142.96 235 ASN A O 1
ATOM 1477 N N . SER A 1 354 ? -0.892 -5.780 50.836 1.00 123.02 236 SER A N 1
ATOM 1478 C CA . SER A 1 354 ? 0.532 -5.702 51.129 1.00 112.02 236 SER A CA 1
ATOM 1479 C C . SER A 1 354 ? 0.917 -4.382 51.784 1.00 106.13 236 SER A C 1
ATOM 1480 O O . SER A 1 354 ? 2.111 -4.105 51.939 1.00 106.69 236 SER A O 1
ATOM 1482 N N . LYS A 1 355 ? -0.070 -3.565 52.163 1.00 100.28 237 LYS A N 1
ATOM 1483 C CA . LYS A 1 355 ? 0.154 -2.276 52.821 1.00 94.68 237 LYS A CA 1
ATOM 1484 C C . LYS A 1 355 ? 1.000 -1.336 51.966 1.00 89.85 237 LYS A C 1
ATOM 1485 O O . LYS A 1 355 ? 1.707 -0.471 52.490 1.00 89.38 237 LYS A O 1
ATOM 1487 N N . GLY A 1 356 ? 0.934 -1.494 50.645 1.00 87.12 238 GLY A N 1
ATOM 1488 C CA . GLY A 1 356 ? 1.687 -0.658 49.735 1.00 84.19 238 GLY A CA 1
ATOM 1489 C C . GLY A 1 356 ? 3.178 -0.906 49.701 1.00 80.18 238 GLY A C 1
ATOM 1490 O O . GLY A 1 356 ? 3.888 -0.195 48.979 1.00 72.72 238 GLY A O 1
ATOM 1491 N N . GLU A 1 357 ? 3.677 -1.882 50.453 1.00 84.76 239 GLU A N 1
ATOM 1492 C CA . GLU A 1 357 ? 5.104 -2.155 50.474 1.00 85.74 239 GLU A CA 1
ATOM 1493 C C . GLU A 1 357 ? 5.515 -2.931 49.226 1.00 81.04 239 GLU A C 1
ATOM 1494 O O . GLU A 1 357 ? 4.686 -3.488 48.503 1.00 79.60 239 GLU A O 1
ATOM 1496 N N . VAL A 1 358 ? 6.821 -2.960 48.975 1.00 74.96 240 VAL A N 1
ATOM 1497 C CA . VAL A 1 358 ? 7.368 -3.614 47.787 1.00 68.54 240 VAL A CA 1
ATOM 1498 C C . VAL A 1 358 ? 7.673 -5.055 48.183 1.00 73.65 240 VAL A C 1
ATOM 1499 O O . VAL A 1 358 ? 8.730 -5.367 48.733 1.00 73.97 240 VAL A O 1
ATOM 1503 N N . ASP A 1 359 ? 6.723 -5.945 47.906 1.00 78.90 241 ASP A N 1
ATOM 1504 C CA . ASP A 1 359 ? 6.902 -7.366 48.146 1.00 81.04 241 ASP A CA 1
ATOM 1505 C C . ASP A 1 359 ? 7.460 -8.030 46.890 1.00 80.23 241 ASP A C 1
ATOM 1506 O O . ASP A 1 359 ? 7.686 -7.388 45.862 1.00 79.76 241 ASP A O 1
ATOM 1508 N N . SER A 1 360 ? 7.684 -9.341 46.972 1.00 83.43 242 SER A N 1
ATOM 1509 C CA . SER A 1 360 ? 8.229 -10.066 45.831 1.00 81.47 242 SER A CA 1
ATOM 1510 C C . SER A 1 360 ? 7.233 -10.185 44.684 1.00 81.83 242 SER A C 1
ATOM 1511 O O . SER A 1 360 ? 7.649 -10.398 43.540 1.00 80.23 242 SER A O 1
ATOM 1514 N N . ASN A 1 361 ? 5.938 -10.048 44.955 1.00 87.52 243 ASN A N 1
ATOM 1515 C CA . ASN A 1 361 ? 4.923 -10.089 43.912 1.00 88.18 243 ASN A CA 1
ATOM 1516 C C . ASN A 1 361 ? 4.574 -8.710 43.371 1.00 80.88 243 ASN A C 1
ATOM 1517 O O . ASN A 1 361 ? 3.605 -8.581 42.616 1.00 79.17 243 ASN A O 1
ATOM 1522 N N . SER A 1 362 ? 5.335 -7.682 43.734 1.00 73.43 244 SER A N 1
ATOM 1523 C CA . SER A 1 362 ? 5.077 -6.348 43.216 1.00 67.80 244 SER A CA 1
ATOM 1524 C C . SER A 1 362 ? 5.379 -6.284 41.725 1.00 65.63 244 SER A C 1
ATOM 1525 O O . SER A 1 362 ? 6.316 -6.921 41.236 1.00 64.49 244 SER A O 1
ATOM 1528 N N . LEU A 1 363 ? 4.573 -5.511 41.004 1.00 61.68 245 LEU A N 1
ATOM 1529 C CA . LEU A 1 363 ? 4.740 -5.299 39.576 1.00 55.88 245 LEU A CA 1
ATOM 1530 C C . LEU A 1 363 ? 5.145 -3.855 39.310 1.00 56.02 245 LEU A C 1
ATOM 1531 O O . LEU A 1 363 ? 4.755 -2.939 40.041 1.00 52.62 245 LEU A O 1
ATOM 1536 N N . PHE A 1 364 ? 5.936 -3.663 38.255 1.00 57.80 246 PHE A N 1
ATOM 1537 C CA . PHE A 1 364 ? 6.391 -2.342 37.836 1.00 52.15 246 PHE A CA 1
ATOM 1538 C C . PHE A 1 364 ? 6.163 -2.199 36.339 1.00 49.36 246 PHE A C 1
ATOM 1539 O O . PHE A 1 364 ? 6.628 -3.036 35.560 1.00 51.37 246 PHE A O 1
ATOM 1547 N N . LEU A 1 365 ? 5.455 -1.144 35.940 1.00 48.90 247 LEU A N 1
ATOM 1548 C CA . LEU A 1 365 ? 5.247 -0.875 34.522 1.00 49.18 247 LEU A CA 1
ATOM 1549 C C . LEU A 1 365 ? 6.565 -0.499 33.852 1.00 49.17 247 LEU A C 1
ATOM 1550 O O . LEU A 1 365 ? 7.394 0.209 34.431 1.00 53.95 247 LEU A O 1
ATOM 1555 N N . ILE A 1 366 ? 6.755 -0.974 32.619 1.00 44.83 248 ILE A N 1
ATOM 1556 C CA . ILE A 1 366 ? 8.026 -0.773 31.933 1.00 47.39 248 ILE A CA 1
ATOM 1557 C C . ILE A 1 366 ? 8.173 0.684 31.510 1.00 49.47 248 ILE A C 1
ATOM 1558 O O . ILE A 1 366 ? 7.217 1.321 31.042 1.00 38.53 248 ILE A O 1
ATOM 1563 N N . ALA A 1 367 ? 9.381 1.225 31.687 1.00 47.69 249 ALA A N 1
ATOM 1564 C CA . ALA A 1 367 ? 9.693 2.553 31.178 1.00 49.82 249 ALA A CA 1
ATOM 1565 C C . ALA A 1 367 ? 10.164 2.520 29.732 1.00 54.17 249 ALA A C 1
ATOM 1566 O O . ALA A 1 367 ? 10.193 3.566 29.074 1.00 53.13 249 ALA A O 1
ATOM 1568 N N . THR A 1 368 ? 10.533 1.345 29.235 1.00 53.53 250 THR A N 1
ATOM 1569 C CA . THR A 1 368 ? 11.005 1.142 27.874 1.00 52.06 250 THR A CA 1
ATOM 1570 C C . THR A 1 368 ? 11.004 -0.356 27.622 1.00 51.35 250 THR A C 1
ATOM 1571 O O . THR A 1 368 ? 11.052 -1.153 28.562 1.00 52.99 250 THR A O 1
ATOM 1575 N N . SER A 1 369 ? 10.941 -0.735 26.345 1.00 41.61 251 SER A N 1
ATOM 1576 C CA . SER A 1 369 ? 11.028 -2.154 26.020 1.00 41.99 251 SER A CA 1
ATOM 1577 C C . SER A 1 369 ? 12.425 -2.716 26.247 1.00 39.70 251 SER A C 1
ATOM 1578 O O . SER A 1 369 ? 12.596 -3.938 26.194 1.00 37.47 251 SER A O 1
ATOM 1581 N N . GLU A 1 370 ? 13.416 -1.856 26.502 1.00 44.05 252 GLU A N 1
ATOM 1582 C CA . GLU A 1 370 ? 14.747 -2.331 26.868 1.00 49.05 252 GLU A CA 1
ATOM 1583 C C . GLU A 1 370 ? 14.700 -3.197 28.121 1.00 50.47 252 GLU A C 1
ATOM 1584 O O . GLU A 1 370 ? 15.413 -4.202 28.219 1.00 55.49 252 GLU A O 1
ATOM 1590 N N . GLN A 1 371 ? 13.855 -2.827 29.088 1.00 46.11 253 GLN A N 1
ATOM 1591 C CA . GLN A 1 371 ? 13.854 -3.537 30.366 1.00 49.43 253 GLN A CA 1
ATOM 1592 C C . GLN A 1 371 ? 13.321 -4.961 30.242 1.00 52.17 253 GLN A C 1
ATOM 1593 O O . GLN A 1 371 ? 13.987 -5.889 30.736 1.00 55.18 253 GLN A O 1
ATOM 1599 N N . PRO A 1 372 ? 12.166 -5.221 29.615 1.00 48.29 254 PRO A N 1
ATOM 1600 C CA . PRO A 1 372 ? 11.736 -6.623 29.476 1.00 46.49 254 PRO A CA 1
ATOM 1601 C C . PRO A 1 372 ? 12.563 -7.420 28.480 1.00 45.16 254 PRO A C 1
ATOM 1602 O O . PRO A 1 372 ? 12.678 -8.641 28.635 1.00 46.63 254 PRO A O 1
ATOM 1606 N N . ILE A 1 373 ? 13.145 -6.777 27.466 1.00 44.54 255 ILE A N 1
ATOM 1607 C CA . ILE A 1 373 ? 13.949 -7.516 26.496 1.00 44.67 255 ILE A CA 1
ATOM 1608 C C . ILE A 1 373 ? 15.296 -7.901 27.100 1.00 47.96 255 ILE A C 1
ATOM 1609 O O . ILE A 1 373 ? 15.833 -8.980 26.820 1.00 47.97 255 ILE A O 1
ATOM 1614 N N . ALA A 1 374 ? 15.860 -7.036 27.945 1.00 48.09 256 ALA A N 1
ATOM 1615 C CA . ALA A 1 374 ? 17.080 -7.399 28.659 1.00 47.35 256 ALA A CA 1
ATOM 1616 C C . ALA A 1 374 ? 16.820 -8.537 29.640 1.00 50.51 256 ALA A C 1
ATOM 1617 O O . ALA A 1 374 ? 17.541 -9.542 29.646 1.00 53.04 256 ALA A O 1
ATOM 1619 N N . ALA A 1 375 ? 15.783 -8.402 30.473 1.00 51.86 257 ALA A N 1
ATOM 1620 C CA . ALA A 1 375 ? 15.453 -9.455 31.427 1.00 53.45 257 ALA A CA 1
ATOM 1621 C C . ALA A 1 375 ? 14.995 -10.733 30.739 1.00 55.12 257 ALA A C 1
ATOM 1622 O O . ALA A 1 375 ? 14.946 -11.788 31.382 1.00 56.84 257 ALA A O 1
ATOM 1624 N N . MET A 1 376 ? 14.657 -10.659 29.450 1.00 53.50 258 MET A N 1
ATOM 1625 C CA . MET A 1 376 ? 14.242 -11.836 28.697 1.00 53.55 258 MET A CA 1
ATOM 1626 C C . MET A 1 376 ? 15.356 -12.868 28.578 1.00 53.59 258 MET A C 1
ATOM 1627 O O . MET A 1 376 ? 15.071 -14.054 28.385 1.00 52.83 258 MET A O 1
ATOM 1632 N N . HIS A 1 377 ? 16.615 -12.447 28.688 1.00 53.08 259 HIS A N 1
ATOM 1633 C CA . HIS A 1 377 ? 17.756 -13.344 28.594 1.00 53.30 259 HIS A CA 1
ATOM 1634 C C . HIS A 1 377 ? 18.230 -13.831 29.959 1.00 58.21 259 HIS A C 1
ATOM 1635 O O . HIS A 1 377 ? 19.399 -14.207 30.103 1.00 58.45 259 HIS A O 1
ATOM 1642 N N . HIS A 1 378 ? 17.347 -13.836 30.955 1.00 62.83 260 HIS A N 1
ATOM 1643 C CA . HIS A 1 378 ? 17.709 -14.280 32.294 1.00 63.18 260 HIS A CA 1
ATOM 1644 C C . HIS A 1 378 ? 18.044 -15.766 32.286 1.00 66.80 260 HIS A C 1
ATOM 1645 O O . HIS A 1 378 ? 17.242 -16.589 31.832 1.00 67.44 260 HIS A O 1
ATOM 1652 N N . ASN A 1 379 ? 19.233 -16.104 32.790 1.00 70.40 261 ASN A N 1
ATOM 1653 C CA . ASN A 1 379 ? 19.707 -17.487 32.867 1.00 71.94 261 ASN A CA 1
ATOM 1654 C C . ASN A 1 379 ? 19.660 -18.164 31.501 1.00 74.15 261 ASN A C 1
ATOM 1655 O O . ASN A 1 379 ? 19.205 -19.300 31.355 1.00 74.66 261 ASN A O 1
ATOM 1660 N N . VAL A 1 380 ? 20.136 -17.446 30.487 1.00 75.86 262 VAL A N 1
ATOM 1661 C CA . VAL A 1 380 ? 20.161 -17.932 29.113 1.00 77.74 262 VAL A CA 1
ATOM 1662 C C . VAL A 1 380 ? 21.605 -17.942 28.633 1.00 81.37 262 VAL A C 1
ATOM 1663 O O . VAL A 1 380 ? 22.322 -16.947 28.785 1.00 82.18 262 VAL A O 1
ATOM 1667 N N . THR A 1 381 ? 22.027 -19.066 28.061 1.00 81.88 263 THR A N 1
ATOM 1668 C CA . THR A 1 381 ? 23.365 -19.226 27.510 1.00 80.12 263 THR A CA 1
ATOM 1669 C C . THR A 1 381 ? 23.279 -19.205 25.989 1.00 75.56 263 THR A C 1
ATOM 1670 O O . THR A 1 381 ? 22.414 -19.866 25.405 1.00 74.52 263 THR A O 1
ATOM 1674 N N . LEU A 1 382 ? 24.168 -18.441 25.355 1.00 72.01 264 LEU A N 1
ATOM 1675 C CA . LEU A 1 382 ? 24.182 -18.292 23.906 1.00 71.73 264 LEU A CA 1
ATOM 1676 C C . LEU A 1 382 ? 25.576 -18.586 23.371 1.00 72.86 264 LEU A C 1
ATOM 1677 O O . LEU A 1 382 ? 26.578 -18.256 24.012 1.00 77.12 264 LEU A O 1
ATOM 1682 N N . GLU A 1 383 ? 25.633 -19.203 22.196 1.00 76.58 265 GLU A N 1
ATOM 1683 C CA . GLU A 1 383 ? 26.891 -19.546 21.551 1.00 89.65 265 GLU A CA 1
ATOM 1684 C C . GLU A 1 383 ? 27.233 -18.529 20.467 1.00 96.55 265 GLU A C 1
ATOM 1685 O O . GLU A 1 383 ? 26.384 -17.756 20.015 1.00 96.89 265 GLU A O 1
ATOM 1687 N N . ASP A 1 384 ? 28.502 -18.547 20.048 1.00 99.81 266 ASP A N 1
ATOM 1688 C CA . ASP A 1 384 ? 28.976 -17.602 19.042 1.00 98.52 266 ASP A CA 1
ATOM 1689 C C . ASP A 1 384 ? 28.260 -17.765 17.707 1.00 100.67 266 ASP A C 1
ATOM 1690 O O . ASP A 1 384 ? 28.233 -16.819 16.912 1.00 99.85 266 ASP A O 1
ATOM 1692 N N . LYS A 1 385 ? 27.683 -18.939 17.443 1.00 103.16 267 LYS A N 1
ATOM 1693 C CA . LYS A 1 385 ? 26.929 -19.152 16.215 1.00 104.02 267 LYS A CA 1
ATOM 1694 C C . LYS A 1 385 ? 25.494 -18.653 16.316 1.00 104.48 267 LYS A C 1
ATOM 1695 O O . LYS A 1 385 ? 24.865 -18.401 15.283 1.00 105.24 267 LYS A O 1
ATOM 1697 N N . ASP A 1 386 ? 24.966 -18.502 17.533 1.00 103.01 268 ASP A N 1
ATOM 1698 C CA . ASP A 1 386 ? 23.599 -18.024 17.706 1.00 99.94 268 ASP A CA 1
ATOM 1699 C C . ASP A 1 386 ? 23.493 -16.524 17.457 1.00 98.62 268 ASP A C 1
ATOM 1700 O O . ASP A 1 386 ? 22.568 -16.066 16.776 1.00 101.69 268 ASP A O 1
ATOM 1705 N N . LEU A 1 387 ? 24.419 -15.756 18.001 1.00 95.67 269 LEU A N 1
ATOM 1706 C CA . LEU A 1 387 ? 24.408 -14.304 17.965 1.00 92.25 269 LEU A CA 1
ATOM 1707 C C . LEU A 1 387 ? 25.296 -13.798 16.833 1.00 91.51 269 LEU A C 1
ATOM 1708 O O . LEU A 1 387 ? 26.068 -14.561 16.245 1.00 95.98 269 LEU A O 1
ATOM 1713 N N . PRO A 1 388 ? 25.219 -12.494 16.487 1.00 86.47 270 PRO A N 1
ATOM 1714 C CA . PRO A 1 388 ? 24.453 -11.372 17.052 1.00 80.78 270 PRO A CA 1
ATOM 1715 C C . PRO A 1 388 ? 22.947 -11.463 16.831 1.00 79.54 270 PRO A C 1
ATOM 1716 O O . PRO A 1 388 ? 22.494 -11.934 15.788 1.00 83.79 270 PRO A O 1
ATOM 1720 N N . ILE A 1 389 ? 22.185 -11.011 17.824 1.00 74.77 271 ILE A N 1
ATOM 1721 C CA . ILE A 1 389 ? 20.730 -10.956 17.757 1.00 71.36 271 ILE A CA 1
ATOM 1722 C C . ILE A 1 389 ? 20.314 -9.493 17.787 1.00 69.08 271 ILE A C 1
ATOM 1723 O O . ILE A 1 389 ? 20.739 -8.741 18.671 1.00 67.18 271 ILE A O 1
ATOM 1728 N N . LYS A 1 390 ? 19.485 -9.092 16.826 1.00 66.91 272 LYS A N 1
ATOM 1729 C CA . LYS A 1 390 ? 18.981 -7.727 16.740 1.00 64.42 272 LYS A CA 1
ATOM 1730 C C . LYS A 1 390 ? 17.471 -7.752 16.930 1.00 62.44 272 LYS A C 1
ATOM 1731 O O . LYS A 1 390 ? 16.752 -8.357 16.127 1.00 64.48 272 LYS A O 1
ATOM 1733 N N . TYR A 1 391 ? 16.996 -7.100 17.989 1.00 58.85 273 TYR A N 1
ATOM 1734 C CA . TYR A 1 391 ? 15.579 -7.070 18.325 1.00 54.41 273 TYR A CA 1
ATOM 1735 C C . TYR A 1 391 ? 14.955 -5.744 17.912 1.00 55.41 273 TYR A C 1
ATOM 1736 O O . TYR A 1 391 ? 15.534 -4.676 18.136 1.00 60.20 273 TYR A O 1
ATOM 1745 N N . ALA A 1 392 ? 13.765 -5.819 17.324 1.00 52.48 274 ALA A N 1
ATOM 1746 C CA . ALA A 1 392 ? 12.962 -4.644 16.988 1.00 49.85 274 ALA A CA 1
ATOM 1747 C C . ALA A 1 392 ? 11.794 -4.598 17.973 1.00 46.15 274 ALA A C 1
ATOM 1748 O O . ALA A 1 392 ? 10.739 -5.190 17.740 1.00 47.62 274 ALA A O 1
ATOM 1750 N N . GLY A 1 393 ? 11.992 -3.889 19.082 1.00 41.22 275 GLY A N 1
ATOM 1751 C CA . GLY A 1 393 ? 10.987 -3.821 20.127 1.00 42.53 275 GLY A CA 1
ATOM 1752 C C . GLY A 1 393 ? 10.009 -2.675 19.916 1.00 41.16 275 GLY A C 1
ATOM 1753 O O . GLY A 1 393 ? 10.380 -1.593 19.465 1.00 38.66 275 GLY A O 1
ATOM 1754 N N . ILE A 1 394 ? 8.747 -2.933 20.253 1.00 40.08 276 ILE A N 1
ATOM 1755 C CA . ILE A 1 394 ? 7.696 -1.923 20.211 1.00 44.37 276 ILE A CA 1
ATOM 1756 C C . ILE A 1 394 ? 6.797 -2.123 21.423 1.00 48.60 276 ILE A C 1
ATOM 1757 O O . ILE A 1 394 ? 6.415 -3.256 21.738 1.00 51.95 276 ILE A O 1
ATOM 1762 N N . SER A 1 395 ? 6.468 -1.029 22.106 1.00 46.26 277 SER A N 1
ATOM 1763 C CA . SER A 1 395 ? 5.665 -1.094 23.320 1.00 44.42 277 SER A CA 1
ATOM 1764 C C . SER A 1 395 ? 5.243 0.317 23.704 1.00 44.60 277 SER A C 1
ATOM 1765 O O . SER A 1 395 ? 5.760 1.308 23.181 1.00 47.56 277 SER A O 1
ATOM 1768 N N . THR A 1 396 ? 4.290 0.392 24.625 1.00 42.81 278 THR A N 1
ATOM 1769 C CA . THR A 1 396 ? 3.998 1.629 25.331 1.00 45.66 278 THR A CA 1
ATOM 1770 C C . THR A 1 396 ? 4.937 1.740 26.529 1.00 44.25 278 THR A C 1
ATOM 1771 O O . THR A 1 396 ? 5.357 0.733 27.105 1.00 44.28 278 THR A O 1
ATOM 1775 N N . CYS A 1 397 ? 5.291 2.974 26.882 1.00 40.70 279 CYS A N 1
ATOM 1776 C CA . CYS A 1 397 ? 6.262 3.246 27.933 1.00 38.36 279 CYS A CA 1
ATOM 1777 C C . CYS A 1 397 ? 5.631 4.116 29.007 1.00 41.22 279 CYS A C 1
ATOM 1778 O O . CYS A 1 397 ? 5.041 5.159 28.701 1.00 42.98 279 CYS A O 1
ATOM 1781 N N . PHE A 1 398 ? 5.772 3.696 30.260 1.00 43.68 280 PHE A N 1
ATOM 1782 C CA . PHE A 1 398 ? 5.218 4.411 31.402 1.00 41.32 280 PHE A CA 1
ATOM 1783 C C . PHE A 1 398 ? 6.357 4.976 32.241 1.00 38.94 280 PHE A C 1
ATOM 1784 O O . PHE A 1 398 ? 7.275 4.244 32.628 1.00 36.58 280 PHE A O 1
ATOM 1792 N N . ARG A 1 399 ? 6.302 6.281 32.502 1.00 35.59 281 ARG A N 1
ATOM 1793 C CA . ARG A 1 399 ? 7.354 6.980 33.228 1.00 41.26 281 ARG A CA 1
ATOM 1794 C C . ARG A 1 399 ? 6.718 8.019 34.137 1.00 43.08 281 ARG A C 1
ATOM 1795 O O . ARG A 1 399 ? 5.860 8.789 33.694 1.00 42.18 281 ARG A O 1
ATOM 1803 N N . LYS A 1 400 ? 7.135 8.043 35.407 1.00 41.51 282 LYS A N 1
ATOM 1804 C CA . LYS A 1 400 ? 6.557 8.995 36.350 1.00 41.54 282 LYS A CA 1
ATOM 1805 C C . LYS A 1 400 ? 7.071 10.414 36.135 1.00 44.26 282 LYS A C 1
ATOM 1806 O O . LYS A 1 400 ? 6.370 11.374 36.476 1.00 40.03 282 LYS A O 1
ATOM 1812 N N . GLU A 1 401 ? 8.277 10.567 35.583 1.00 50.96 283 GLU A N 1
ATOM 1813 C CA . GLU A 1 401 ? 8.894 11.880 35.375 1.00 52.80 283 GLU A CA 1
ATOM 1814 C C . GLU A 1 401 ? 8.896 12.700 36.666 1.00 51.24 283 GLU A C 1
ATOM 1815 O O . GLU A 1 401 ? 8.609 13.898 36.671 1.00 51.86 283 GLU A O 1
ATOM 1821 N N . ALA A 1 402 ? 9.228 12.038 37.779 1.00 48.31 284 ALA A N 1
ATOM 1822 C CA . ALA A 1 402 ? 9.181 12.697 39.080 1.00 48.02 284 ALA A CA 1
ATOM 1823 C C . ALA A 1 402 ? 10.286 13.734 39.234 1.00 51.28 284 ALA A C 1
ATO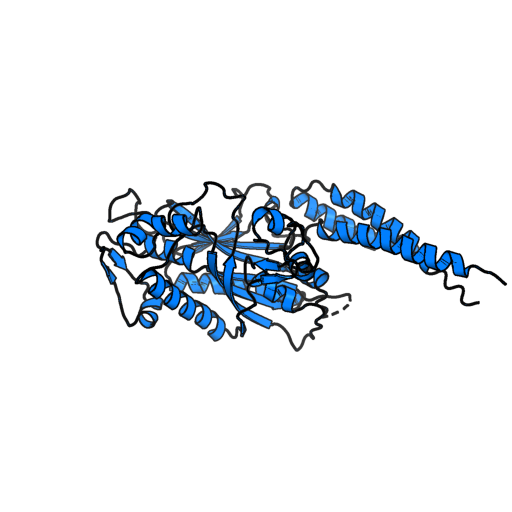M 1824 O O . ALA A 1 402 ? 10.141 14.677 40.020 1.00 54.95 284 ALA A O 1
ATOM 1826 N N . GLY A 1 403 ? 11.392 13.576 38.509 1.00 50.74 285 GLY A N 1
ATOM 1827 C CA . GLY A 1 403 ? 12.458 14.556 38.525 1.00 51.12 285 GLY A CA 1
ATOM 1828 C C . GLY A 1 403 ? 12.330 15.659 37.502 1.00 55.29 285 GLY A C 1
ATOM 1829 O O . GLY A 1 403 ? 13.085 16.633 37.552 1.00 62.42 285 GLY A O 1
ATOM 1830 N N . ALA A 1 404 ? 11.391 15.531 36.566 1.00 54.91 286 ALA A N 1
ATOM 1831 C CA . ALA A 1 404 ? 11.138 16.545 35.545 1.00 58.43 286 ALA A CA 1
ATOM 1832 C C . ALA A 1 404 ? 9.923 17.397 35.887 1.00 62.25 286 ALA A C 1
ATOM 1833 O O . ALA A 1 404 ? 9.121 17.734 35.011 1.00 61.46 286 ALA A O 1
ATOM 1835 N N . HIS A 1 405 ? 9.769 17.758 37.158 1.00 63.33 287 HIS A N 1
ATOM 1836 C CA . HIS A 1 405 ? 8.588 18.484 37.605 1.00 61.99 287 HIS A CA 1
ATOM 1837 C C . HIS A 1 405 ? 8.562 19.876 36.987 1.00 63.74 287 HIS A C 1
ATOM 1838 O O . HIS A 1 405 ? 9.504 20.659 37.154 1.00 67.20 287 HIS A O 1
ATOM 1845 N N . GLY A 1 406 ? 7.484 20.184 36.268 1.00 61.22 288 GLY A N 1
ATOM 1846 C CA . GLY A 1 406 ? 7.331 21.466 35.622 1.00 65.47 288 GLY A CA 1
ATOM 1847 C C . GLY A 1 406 ? 8.018 21.600 34.284 1.00 66.30 288 GLY A C 1
ATOM 1848 O O . GLY A 1 406 ? 7.622 22.457 33.485 1.00 65.60 288 GLY A O 1
ATOM 1849 N N . LYS A 1 407 ? 9.027 20.779 34.004 1.00 65.66 289 LYS A N 1
ATOM 1850 C CA . LYS A 1 407 ? 9.754 20.860 32.744 1.00 64.24 289 LYS A CA 1
ATOM 1851 C C . LYS A 1 407 ? 8.949 20.190 31.637 1.00 59.37 289 LYS A C 1
ATOM 1852 O O . LYS A 1 407 ? 8.558 19.024 31.767 1.00 57.97 289 LYS A O 1
ATOM 1854 N N . ASP A 1 408 ? 8.706 20.933 30.553 1.00 59.59 290 ASP A N 1
ATOM 1855 C CA . ASP A 1 408 ? 8.064 20.432 29.334 1.00 61.22 290 ASP A CA 1
ATOM 1856 C C . ASP A 1 408 ? 6.715 19.774 29.647 1.00 61.64 290 ASP A C 1
ATOM 1857 O O . ASP A 1 408 ? 6.552 18.554 29.591 1.00 64.10 290 ASP A O 1
ATOM 1862 N N . THR A 1 409 ? 5.738 20.624 29.964 1.00 58.90 291 THR A N 1
ATOM 1863 C CA . THR A 1 409 ? 4.408 20.155 30.336 1.00 56.75 291 THR A CA 1
ATOM 1864 C C . THR A 1 409 ? 3.326 20.514 29.322 1.00 53.69 291 THR A C 1
ATOM 1865 O O . THR A 1 409 ? 2.163 20.144 29.520 1.00 54.91 291 THR A O 1
ATOM 1869 N N . TRP A 1 410 ? 3.669 21.205 28.239 1.00 50.23 292 TRP A N 1
ATOM 1870 C CA . TRP A 1 410 ? 2.710 21.538 27.193 1.00 48.66 292 TRP A CA 1
ATOM 1871 C C . TRP A 1 410 ? 2.850 20.561 26.036 1.00 46.88 292 TRP A C 1
ATOM 1872 O O . TRP A 1 410 ? 3.965 20.283 25.580 1.00 50.61 292 TRP A O 1
ATOM 1883 N N . GLY A 1 411 ? 1.721 20.050 25.564 1.00 45.20 293 GLY A N 1
ATOM 1884 C CA . GLY A 1 411 ? 1.739 19.105 24.469 1.00 47.81 293 GLY A CA 1
ATOM 1885 C C . GLY A 1 411 ? 2.224 17.735 24.906 1.00 48.71 293 GLY A C 1
ATOM 1886 O O . GLY A 1 411 ? 2.162 17.358 26.080 1.00 52.13 293 GLY A O 1
ATOM 1887 N N . ILE A 1 412 ? 2.731 16.982 23.930 1.00 49.17 294 ILE A N 1
ATOM 1888 C CA . ILE A 1 412 ? 3.127 15.598 24.162 1.00 48.47 294 ILE A CA 1
ATOM 1889 C C . ILE A 1 412 ? 4.626 15.419 23.945 1.00 50.73 294 ILE A C 1
ATOM 1890 O O . ILE A 1 412 ? 5.067 14.429 23.350 1.00 52.51 294 ILE A O 1
ATOM 1895 N N . PHE A 1 413 ? 5.423 16.369 24.439 1.00 54.84 295 PHE A N 1
ATOM 1896 C CA . PHE A 1 413 ? 6.875 16.237 24.359 1.00 53.79 295 PHE A CA 1
ATOM 1897 C C . PHE A 1 413 ? 7.419 15.393 25.507 1.00 51.04 295 PHE A C 1
ATOM 1898 O O . PHE A 1 413 ? 8.314 14.565 25.305 1.00 44.16 295 PHE A O 1
ATOM 1906 N N . ARG A 1 414 ? 6.897 15.598 26.715 1.00 53.14 296 ARG A N 1
ATOM 1907 C CA . ARG A 1 414 ? 7.277 14.822 27.891 1.00 51.61 296 ARG A CA 1
ATOM 1908 C C . ARG A 1 414 ? 5.997 14.407 28.602 1.00 52.40 296 ARG A C 1
ATOM 1909 O O . ARG A 1 414 ? 5.281 15.255 29.146 1.00 55.50 296 ARG A O 1
ATOM 1917 N N . ILE A 1 415 ? 5.708 13.107 28.597 1.00 49.48 297 ILE A N 1
ATOM 1918 C CA . ILE A 1 415 ? 4.441 12.577 29.084 1.00 46.93 297 ILE A CA 1
ATOM 1919 C C . ILE A 1 415 ? 4.706 11.311 29.890 1.00 45.51 297 ILE A C 1
ATOM 1920 O O . ILE A 1 415 ? 5.809 10.762 29.886 1.00 47.02 297 ILE A O 1
ATOM 1925 N N . HIS A 1 416 ? 3.668 10.850 30.593 1.00 46.41 298 HIS A N 1
ATOM 1926 C CA . HIS A 1 416 ? 3.780 9.631 31.386 1.00 43.04 298 HIS A CA 1
ATOM 1927 C C . HIS A 1 416 ? 3.601 8.370 30.556 1.00 42.01 298 HIS A C 1
ATOM 1928 O O . HIS A 1 416 ? 4.045 7.298 30.980 1.00 41.08 298 HIS A O 1
ATOM 1935 N N . GLN A 1 417 ? 2.971 8.474 29.390 1.00 42.04 299 GLN A N 1
ATOM 1936 C CA . GLN A 1 417 ? 2.623 7.314 28.579 1.00 39.92 299 GLN A CA 1
ATOM 1937 C C . GLN A 1 417 ? 2.901 7.638 27.120 1.00 45.90 299 GLN A C 1
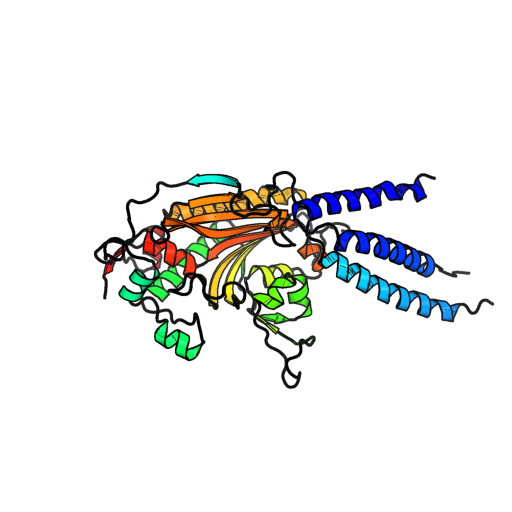ATOM 1938 O O . GLN A 1 417 ? 2.348 8.604 26.585 1.00 49.54 299 GLN A O 1
ATOM 1944 N N . PHE A 1 418 ? 3.762 6.843 26.484 1.00 43.16 300 PHE A N 1
ATOM 1945 C CA . PHE A 1 418 ? 4.090 7.046 25.079 1.00 46.15 300 PHE A CA 1
ATOM 1946 C C . PHE A 1 418 ? 4.546 5.729 24.466 1.00 48.81 300 PHE A C 1
ATOM 1947 O O . PHE A 1 418 ? 4.895 4.779 25.172 1.00 49.27 300 PHE A O 1
ATOM 1955 N N . GLU A 1 419 ? 4.534 5.684 23.135 1.00 48.61 301 GLU A N 1
ATOM 1956 C CA . GLU A 1 419 ? 5.020 4.542 22.372 1.00 47.86 301 GLU A CA 1
ATOM 1957 C C . GLU A 1 419 ? 6.436 4.798 21.868 1.00 45.73 301 GLU A C 1
ATOM 1958 O O . GLU A 1 419 ? 6.862 5.941 21.682 1.00 50.27 301 GLU A O 1
ATOM 1964 N N . LYS A 1 420 ? 7.165 3.708 21.639 1.00 38.81 302 LYS A N 1
ATOM 1965 C CA . LYS A 1 420 ? 8.551 3.808 21.201 1.00 43.88 302 LYS A CA 1
ATOM 1966 C C . LYS A 1 420 ? 8.954 2.519 20.502 1.00 47.81 302 LYS A C 1
ATOM 1967 O O . LYS A 1 420 ? 8.709 1.427 21.022 1.00 49.50 302 LYS A O 1
ATOM 1973 N N . VAL A 1 421 ? 9.564 2.651 19.327 1.00 50.17 303 VAL A N 1
ATOM 1974 C CA . VAL A 1 421 ? 10.170 1.531 18.617 1.00 48.58 303 VAL A CA 1
ATOM 1975 C C . VAL A 1 421 ? 11.652 1.504 18.961 1.00 49.89 303 VAL A C 1
ATOM 1976 O O . VAL A 1 421 ? 12.358 2.507 18.787 1.00 51.24 303 VAL A O 1
ATOM 1980 N N . GLU A 1 422 ? 12.125 0.358 19.446 1.00 47.19 304 GLU A N 1
ATOM 1981 C CA . GLU A 1 422 ? 13.403 0.256 20.136 1.00 45.62 304 GLU A CA 1
ATOM 1982 C C . GLU A 1 422 ? 14.332 -0.719 19.427 1.00 45.75 304 GLU A C 1
ATOM 1983 O O . GLU A 1 422 ? 13.887 -1.741 18.892 1.00 45.77 304 GLU A O 1
ATOM 1989 N N . GLN A 1 423 ? 15.623 -0.394 19.427 1.00 46.85 305 GLN A N 1
ATOM 1990 C CA . GLN A 1 423 ? 16.676 -1.324 19.040 1.00 52.85 305 GLN A CA 1
ATOM 1991 C C . GLN A 1 423 ? 17.260 -1.969 20.289 1.00 55.86 305 GLN A C 1
ATOM 1992 O O . GLN A 1 423 ? 17.624 -1.269 21.240 1.00 58.18 305 GLN A O 1
ATOM 1998 N N . PHE A 1 424 ? 17.352 -3.297 20.286 1.00 56.44 306 PHE A N 1
ATOM 1999 C CA . PHE A 1 424 ? 18.068 -4.018 21.330 1.00 58.23 306 PHE A CA 1
ATOM 2000 C C . PHE A 1 424 ? 18.881 -5.123 20.680 1.00 57.93 306 PHE A C 1
ATOM 2001 O O . PHE A 1 424 ? 18.332 -5.943 19.938 1.00 57.54 306 PHE A O 1
ATOM 2009 N N . CYS A 1 425 ? 20.181 -5.146 20.963 1.00 55.13 307 CYS A N 1
ATOM 2010 C CA . CYS A 1 425 ? 21.099 -6.072 20.318 1.00 56.82 307 CYS A CA 1
ATOM 2011 C C . CYS A 1 425 ? 21.913 -6.831 21.354 1.00 58.01 307 CYS A C 1
ATOM 2012 O O . CYS A 1 425 ? 22.319 -6.270 22.377 1.00 60.70 307 CYS A O 1
ATOM 2015 N N . VAL A 1 426 ? 22.148 -8.110 21.074 1.00 57.06 308 VAL A N 1
ATOM 2016 C CA . VAL A 1 426 ? 23.002 -8.969 21.887 1.00 59.76 308 VAL A CA 1
ATOM 2017 C C . VAL A 1 426 ? 24.164 -9.410 21.008 1.00 64.57 308 VAL A C 1
ATOM 2018 O O . VAL A 1 426 ? 23.957 -10.078 19.987 1.00 67.36 308 VAL A O 1
ATOM 2022 N N . THR A 1 427 ? 25.380 -9.027 21.391 1.00 63.82 309 THR A N 1
ATOM 2023 C CA . THR A 1 427 ? 26.561 -9.250 20.569 1.00 66.60 309 THR A CA 1
ATOM 2024 C C . THR A 1 427 ? 27.666 -9.888 21.400 1.00 71.50 309 THR A C 1
ATOM 2025 O O . THR A 1 427 ? 27.606 -9.933 22.632 1.00 73.53 309 THR A O 1
ATOM 2029 N N . LEU A 1 428 ? 28.688 -10.384 20.702 1.00 72.56 310 LEU A N 1
ATOM 2030 C CA . LEU A 1 428 ? 29.919 -10.784 21.358 1.00 71.21 310 LEU A CA 1
ATOM 2031 C C . LEU A 1 428 ? 30.596 -9.562 21.969 1.00 73.75 310 LEU A C 1
ATOM 2032 O O . LEU A 1 428 ? 30.367 -8.431 21.532 1.00 78.61 310 LEU A O 1
ATOM 2037 N N . PRO A 1 429 ? 31.431 -9.760 22.989 1.00 71.88 311 PRO A N 1
ATOM 2038 C CA . PRO A 1 429 ? 32.245 -8.637 23.480 1.00 72.36 311 PRO A CA 1
ATOM 2039 C C . PRO A 1 429 ? 33.134 -8.038 22.405 1.00 77.40 311 PRO A C 1
ATOM 2040 O O . PRO A 1 429 ? 33.462 -6.847 22.473 1.00 81.06 311 PRO A O 1
ATOM 2044 N N . GLU A 1 430 ? 33.526 -8.832 21.405 1.00 82.02 312 GLU A N 1
ATOM 2045 C CA . GLU A 1 430 ? 34.372 -8.319 20.334 1.00 84.96 312 GLU A CA 1
ATOM 2046 C C . GLU A 1 430 ? 33.584 -7.452 19.360 1.00 87.41 312 GLU A C 1
ATOM 2047 O O . GLU A 1 430 ? 34.136 -6.504 18.791 1.00 90.11 312 GLU A O 1
ATOM 2053 N N . ASP A 1 431 ? 32.302 -7.757 19.158 1.00 86.21 313 ASP A N 1
ATOM 2054 C CA . ASP A 1 431 ? 31.461 -7.054 18.198 1.00 87.48 313 ASP A CA 1
ATOM 2055 C C . ASP A 1 431 ? 30.675 -5.906 18.814 1.00 86.11 313 ASP A C 1
ATOM 2056 O O . ASP A 1 431 ? 29.882 -5.273 18.110 1.00 86.28 313 ASP A O 1
ATOM 2061 N N . SER A 1 432 ? 30.875 -5.621 20.103 1.00 84.11 314 SER A N 1
ATOM 2062 C CA . SER A 1 432 ? 30.038 -4.642 20.791 1.00 75.10 314 SER A CA 1
ATOM 2063 C C . SER A 1 432 ? 30.202 -3.248 20.196 1.00 73.32 314 SER A C 1
ATOM 2064 O O . SER A 1 432 ? 29.213 -2.565 19.906 1.00 68.19 314 SER A O 1
ATOM 2067 N N . GLN A 1 433 ? 31.448 -2.809 20.005 1.00 77.13 315 GLN A N 1
ATOM 2068 C CA . GLN A 1 433 ? 31.683 -1.450 19.527 1.00 75.46 315 GLN A CA 1
ATOM 2069 C C . GLN A 1 433 ? 31.274 -1.292 18.067 1.00 79.17 315 GLN A C 1
ATOM 2070 O O . GLN A 1 433 ? 30.767 -0.236 17.671 1.00 77.39 315 GLN A O 1
ATOM 2076 N N . LYS A 1 434 ? 31.481 -2.330 17.252 1.00 80.09 316 LYS A N 1
ATOM 2077 C CA . LYS A 1 434 ? 31.071 -2.255 15.853 1.00 74.17 316 LYS A CA 1
ATOM 2078 C C . LYS A 1 434 ? 29.553 -2.178 15.726 1.00 71.22 316 LYS A C 1
ATOM 2079 O O . LYS A 1 434 ? 29.031 -1.439 14.884 1.00 73.61 316 LYS A O 1
ATOM 2081 N N . ILE A 1 435 ? 28.828 -2.927 16.560 1.00 68.76 317 ILE A N 1
ATOM 2082 C CA . ILE A 1 435 ? 27.370 -2.897 16.496 1.00 69.40 317 ILE A CA 1
ATOM 2083 C C . ILE A 1 435 ? 26.828 -1.593 17.071 1.00 69.24 317 ILE A C 1
ATOM 2084 O O . ILE A 1 435 ? 25.787 -1.096 16.623 1.00 68.65 317 ILE A O 1
ATOM 2089 N N . HIS A 1 436 ? 27.522 -1.007 18.051 1.00 69.44 318 HIS A N 1
ATOM 2090 C CA . HIS A 1 436 ? 27.069 0.263 18.610 1.00 64.72 318 HIS A CA 1
ATOM 2091 C C . HIS A 1 436 ? 27.049 1.354 17.548 1.00 63.68 318 HIS A C 1
ATOM 2092 O O . HIS A 1 436 ? 26.089 2.129 17.460 1.00 60.80 318 HIS A O 1
ATOM 2099 N N . GLU A 1 437 ? 28.098 1.426 16.725 1.00 66.97 319 GLU A N 1
ATOM 2100 C CA . GLU A 1 437 ? 28.120 2.413 15.651 1.00 67.27 319 GLU A CA 1
ATOM 2101 C C . GLU A 1 437 ? 27.106 2.080 14.562 1.00 67.16 319 GLU A C 1
ATOM 2102 O O . GLU A 1 437 ? 26.621 2.985 13.874 1.00 66.38 319 GLU A O 1
ATOM 2108 N N . GLU A 1 438 ? 26.773 0.797 14.390 1.00 66.77 320 GLU A N 1
ATOM 2109 C CA . GLU A 1 438 ? 25.738 0.432 13.426 1.00 65.94 320 GLU A CA 1
ATOM 2110 C C . GLU A 1 438 ? 24.362 0.865 13.909 1.00 62.19 320 GLU A C 1
ATOM 2111 O O . GLU A 1 438 ? 23.544 1.347 13.117 1.00 59.12 320 GLU A O 1
ATOM 2117 N N . MET A 1 439 ? 24.089 0.704 15.206 1.00 64.76 321 MET A N 1
ATOM 2118 C CA . MET A 1 439 ? 22.773 1.044 15.736 1.00 61.97 321 MET A CA 1
ATOM 2119 C C . MET A 1 439 ? 22.511 2.543 15.660 1.00 62.85 321 MET A C 1
ATOM 2120 O O . MET A 1 439 ? 21.378 2.966 15.404 1.00 62.03 321 MET A O 1
ATOM 2125 N N . ILE A 1 440 ? 23.542 3.362 15.871 1.00 63.81 322 ILE A N 1
ATOM 2126 C CA . ILE A 1 440 ? 23.341 4.806 15.804 1.00 63.59 322 ILE A CA 1
ATOM 2127 C C . ILE A 1 440 ? 23.221 5.274 14.354 1.00 65.74 322 ILE A C 1
ATOM 2128 O O . ILE A 1 440 ? 22.485 6.225 14.065 1.00 64.61 322 ILE A O 1
ATOM 2133 N N . SER A 1 441 ? 23.912 4.617 13.417 1.00 65.59 323 SER A N 1
ATOM 2134 C CA . SER A 1 441 ? 23.781 5.007 12.018 1.00 66.88 323 SER A CA 1
ATOM 2135 C C . SER A 1 441 ? 22.430 4.594 11.448 1.00 67.05 323 SER A C 1
ATOM 2136 O O . SER A 1 441 ? 21.930 5.234 10.516 1.00 65.77 323 SER A O 1
ATOM 2139 N N . ILE A 1 442 ? 21.828 3.529 11.985 1.00 64.13 324 ILE A N 1
ATOM 2140 C CA . ILE A 1 442 ? 20.474 3.167 11.581 1.00 62.00 324 ILE A CA 1
ATOM 2141 C C . ILE A 1 442 ? 19.484 4.224 12.053 1.00 65.42 324 ILE A C 1
ATOM 2142 O O . ILE A 1 442 ? 18.546 4.584 11.330 1.00 67.97 324 ILE A O 1
ATOM 2147 N N . SER A 1 443 ? 19.679 4.744 13.267 1.00 65.54 325 SER A N 1
ATOM 2148 C CA . SER A 1 443 ? 18.823 5.821 13.754 1.00 64.21 325 SER A CA 1
ATOM 2149 C C . SER A 1 443 ? 19.047 7.102 12.960 1.00 63.36 325 SER A C 1
ATOM 2150 O O . SER A 1 443 ? 18.093 7.832 12.670 1.00 62.81 325 SER A O 1
ATOM 2153 N N . GLU A 1 444 ? 20.301 7.392 12.603 1.00 65.09 326 GLU A N 1
ATOM 2154 C CA . GLU A 1 444 ? 20.579 8.538 11.743 1.00 70.85 326 GLU A CA 1
ATOM 2155 C C . GLU A 1 444 ? 19.854 8.406 10.410 1.00 76.72 326 GLU A C 1
ATOM 2156 O O . GLU A 1 444 ? 19.237 9.362 9.925 1.00 80.91 326 GLU A O 1
ATOM 2162 N N . GLU A 1 445 ? 19.918 7.218 9.805 1.00 75.66 327 GLU A N 1
ATOM 2163 C CA . GLU A 1 445 ? 19.266 6.996 8.520 1.00 73.19 327 GLU A CA 1
ATOM 2164 C C . GLU A 1 445 ? 17.757 7.183 8.622 1.00 73.72 327 GLU A C 1
ATOM 2165 O O . GLU A 1 445 ? 17.129 7.737 7.711 1.00 75.11 327 GLU A O 1
ATOM 2171 N N . PHE A 1 446 ? 17.158 6.734 9.728 1.00 71.30 328 PHE A N 1
ATOM 2172 C CA . PHE A 1 446 ? 15.713 6.856 9.893 1.00 67.82 328 PHE A CA 1
ATOM 2173 C C . PHE A 1 446 ? 15.275 8.315 9.854 1.00 68.30 328 PHE A C 1
ATOM 2174 O O . PHE A 1 446 ? 14.317 8.670 9.158 1.00 69.99 328 PHE A O 1
ATOM 2182 N N . TYR A 1 447 ? 15.972 9.180 10.590 1.00 66.93 329 TYR A N 1
ATOM 2183 C CA . TYR A 1 447 ? 15.572 10.579 10.656 1.00 66.90 329 TYR A CA 1
ATOM 2184 C C . TYR A 1 447 ? 16.022 11.378 9.442 1.00 69.02 329 TYR A C 1
ATOM 2185 O O . TYR A 1 447 ? 15.469 12.454 9.189 1.00 70.49 329 TYR A O 1
ATOM 2194 N N . GLN A 1 448 ? 16.996 10.877 8.680 1.00 69.46 330 GLN A N 1
ATOM 2195 C CA . GLN A 1 448 ? 17.289 11.491 7.389 1.00 69.69 330 GLN A CA 1
ATOM 2196 C C . GLN A 1 448 ? 16.114 11.328 6.432 1.00 69.70 330 GLN A C 1
ATOM 2197 O O . GLN A 1 448 ? 15.786 12.252 5.679 1.00 71.62 330 GLN A O 1
ATOM 2203 N N . SER A 1 449 ? 15.458 10.163 6.459 1.00 67.67 331 SER A N 1
ATOM 2204 C CA . SER A 1 449 ? 14.307 9.939 5.591 1.00 64.75 331 SER A CA 1
ATOM 2205 C C . SER A 1 449 ? 13.116 10.792 6.005 1.00 67.42 331 SER A C 1
ATOM 2206 O O . SER A 1 449 ? 12.267 11.118 5.168 1.00 74.37 331 SER A O 1
ATOM 2209 N N . LEU A 1 450 ? 13.028 11.157 7.283 1.00 65.73 332 LEU A N 1
ATOM 2210 C CA . LEU A 1 450 ? 12.034 12.126 7.723 1.00 65.21 332 LEU A CA 1
ATOM 2211 C C . LEU A 1 450 ? 12.431 13.558 7.389 1.00 70.02 332 LEU A C 1
ATOM 2212 O O . LEU A 1 450 ? 11.634 14.474 7.622 1.00 69.17 332 LEU A O 1
ATOM 2217 N N . GLU A 1 451 ? 13.637 13.763 6.851 1.00 74.28 333 GLU A N 1
ATOM 2218 C CA . GLU A 1 451 ? 14.164 15.088 6.515 1.00 76.30 333 GLU A CA 1
ATOM 2219 C C . GLU A 1 451 ? 14.166 16.025 7.721 1.00 70.90 333 GLU A C 1
ATOM 2220 O O . GLU A 1 451 ? 13.942 17.230 7.588 1.00 72.55 333 GLU A O 1
ATOM 2226 N N . LEU A 1 452 ? 14.431 15.475 8.907 1.00 65.45 334 LEU A N 1
ATOM 2227 C CA . LEU A 1 452 ? 14.550 16.267 10.121 1.00 65.90 334 LEU A CA 1
ATOM 2228 C C . LEU A 1 452 ? 16.019 16.521 10.409 1.00 69.64 334 LEU A C 1
ATOM 2229 O O . LEU A 1 452 ? 16.767 15.556 10.633 1.00 72.93 334 LEU A O 1
ATOM 2234 N N . PRO A 1 453 ? 16.482 17.771 10.413 1.00 71.45 335 PRO A N 1
ATOM 2235 C CA . PRO A 1 453 ? 17.887 18.027 10.747 1.00 72.72 335 PRO A CA 1
ATOM 2236 C C . PRO A 1 453 ? 18.178 17.647 12.190 1.00 71.90 335 PRO A C 1
ATOM 2237 O O . PRO A 1 453 ? 17.327 17.769 13.073 1.00 68.18 335 PRO A O 1
ATOM 2241 N N . TYR A 1 454 ? 19.400 17.172 12.422 1.00 74.28 336 TYR A N 1
ATOM 2242 C CA . TYR A 1 454 ? 19.771 16.645 13.725 1.00 71.07 336 TYR A CA 1
ATOM 2243 C C . TYR A 1 454 ? 21.273 16.802 13.925 1.00 73.09 336 TYR A C 1
ATOM 2244 O O . TYR A 1 454 ? 21.994 17.298 13.055 1.00 81.09 336 TYR A O 1
ATOM 2253 N N . ARG A 1 455 ? 21.737 16.364 15.092 1.00 70.74 337 ARG A N 1
ATOM 2254 C CA . ARG A 1 455 ? 23.156 16.260 15.392 1.00 74.95 337 ARG A CA 1
ATOM 2255 C C . ARG A 1 455 ? 23.348 15.097 16.355 1.00 68.62 337 ARG A C 1
ATOM 2256 O O . ARG A 1 455 ? 22.492 14.841 17.207 1.00 62.17 337 ARG A O 1
ATOM 2264 N N . VAL A 1 456 ? 24.459 14.383 16.203 1.00 69.94 338 VAL A N 1
ATOM 2265 C CA . VAL A 1 456 ? 24.775 13.224 17.031 1.00 71.33 338 VAL A CA 1
ATOM 2266 C C . VAL A 1 456 ? 25.877 13.629 17.998 1.00 73.48 338 VAL A C 1
ATOM 2267 O O . VAL A 1 456 ? 26.957 14.061 17.575 1.00 76.06 338 VAL A O 1
ATOM 2271 N N . ILE A 1 457 ? 25.605 13.495 19.294 1.00 72.23 339 ILE A N 1
ATOM 2272 C CA . ILE A 1 457 ? 26.537 13.914 20.330 1.00 74.87 339 ILE A CA 1
ATOM 2273 C C . ILE A 1 457 ? 26.870 12.722 21.216 1.00 77.39 339 ILE A C 1
ATOM 2274 O O . ILE A 1 457 ? 26.149 11.723 21.261 1.00 80.61 339 ILE A O 1
ATOM 2279 N N . SER A 1 458 ? 27.986 12.843 21.930 1.00 71.85 340 SER A N 1
ATOM 2280 C CA . SER A 1 458 ? 28.437 11.838 22.884 1.00 65.62 340 SER A CA 1
ATOM 2281 C C . SER A 1 458 ? 28.287 12.405 24.290 1.00 65.31 340 SER A C 1
ATOM 2282 O O . SER A 1 458 ? 28.839 13.468 24.596 1.00 68.16 340 SER A O 1
ATOM 2285 N N . ILE A 1 459 ? 27.545 11.696 25.141 1.00 61.04 341 ILE A N 1
ATOM 2286 C CA . ILE A 1 459 ? 27.231 12.208 26.470 1.00 61.41 341 ILE A CA 1
ATOM 2287 C C . ILE A 1 459 ? 28.467 12.144 27.357 1.00 61.38 341 ILE A C 1
ATOM 2288 O O . ILE A 1 459 ? 29.275 11.208 27.266 1.00 61.33 341 ILE A O 1
ATOM 2293 N N . VAL A 1 460 ? 28.620 13.146 28.224 1.00 65.02 342 VAL A N 1
ATOM 2294 C CA . VAL A 1 460 ? 29.773 13.250 29.114 1.00 68.48 342 VAL A CA 1
ATOM 2295 C C . VAL A 1 460 ? 29.744 12.130 30.145 1.00 68.37 342 VAL A C 1
ATOM 2296 O O . VAL A 1 460 ? 28.740 11.424 30.290 1.00 64.02 342 VAL A O 1
ATOM 2300 N N . SER A 1 461 ? 30.847 11.974 30.878 1.00 70.69 343 SER A N 1
ATOM 2301 C CA . SER A 1 461 ? 30.984 10.842 31.788 1.00 70.73 343 SER A CA 1
ATOM 2302 C C . SER A 1 461 ? 30.099 10.997 33.020 1.00 67.52 343 SER A C 1
ATOM 2303 O O . SER A 1 461 ? 29.440 10.039 33.440 1.00 65.56 343 SER A O 1
ATOM 2306 N N . GLY A 1 462 ? 30.067 12.191 33.612 1.00 71.65 344 GLY A N 1
ATOM 2307 C CA . GLY A 1 462 ? 29.333 12.396 34.850 1.00 73.68 344 GLY A CA 1
ATOM 2308 C C . GLY A 1 462 ? 27.822 12.337 34.717 1.00 73.80 344 GLY A C 1
ATOM 2309 O O . GLY A 1 462 ? 27.131 12.394 35.741 1.00 74.11 344 GLY A O 1
ATOM 2310 N N . ALA A 1 463 ? 27.298 12.222 33.495 1.00 70.29 345 ALA A N 1
ATOM 2311 C CA . ALA A 1 463 ? 25.862 12.209 33.263 1.00 66.02 345 ALA A CA 1
ATOM 2312 C C . ALA A 1 463 ? 25.318 10.846 32.867 1.00 66.75 345 ALA A C 1
ATOM 2313 O O . ALA A 1 463 ? 24.096 10.694 32.767 1.00 69.43 345 ALA A O 1
ATOM 2315 N N . LEU A 1 464 ? 26.178 9.856 32.649 1.00 65.81 346 LEU A N 1
ATOM 2316 C CA . LEU A 1 464 ? 25.747 8.555 32.164 1.00 59.94 346 LEU A CA 1
ATOM 2317 C C . LEU A 1 464 ? 25.067 7.750 33.267 1.00 64.48 346 LEU A C 1
ATOM 2318 O O . LEU A 1 464 ? 25.306 7.949 34.462 1.00 67.00 346 LEU A O 1
ATOM 2323 N N . ASN A 1 465 ? 24.208 6.825 32.845 1.00 66.98 347 ASN A N 1
ATOM 2324 C CA . ASN A 1 465 ? 23.647 5.853 33.767 1.00 67.64 347 ASN A CA 1
ATOM 2325 C C . ASN A 1 465 ? 24.728 4.862 34.201 1.00 70.35 347 ASN A C 1
ATOM 2326 O O . ASN A 1 465 ? 25.822 4.804 33.634 1.00 70.55 347 ASN A O 1
ATOM 2328 N N . ASP A 1 466 ? 24.408 4.070 35.225 1.00 71.83 348 ASP A N 1
ATOM 2329 C CA . ASP A 1 466 ? 25.367 3.096 35.734 1.00 70.81 348 ASP A CA 1
ATOM 2330 C C . ASP A 1 466 ? 25.662 1.985 34.735 1.00 66.47 348 ASP A C 1
ATOM 2331 O O . ASP A 1 466 ? 26.736 1.379 34.804 1.00 65.72 348 ASP A O 1
ATOM 2336 N N . ALA A 1 467 ? 24.746 1.709 33.807 1.00 65.03 349 ALA A N 1
ATOM 2337 C CA . ALA A 1 467 ? 24.926 0.613 32.863 1.00 60.07 349 ALA A CA 1
ATOM 2338 C C . ALA A 1 467 ? 25.716 1.011 31.623 1.00 61.28 349 ALA A C 1
ATOM 2339 O O . ALA A 1 467 ? 26.379 0.158 31.022 1.00 63.15 349 ALA A O 1
ATOM 2341 N N . ALA A 1 468 ? 25.671 2.281 31.231 1.00 56.70 350 ALA A N 1
ATOM 2342 C CA . ALA A 1 468 ? 26.290 2.711 29.986 1.00 56.63 350 ALA A CA 1
ATOM 2343 C C . ALA A 1 468 ? 27.802 2.840 30.140 1.00 65.72 350 ALA A C 1
ATOM 2344 O O . ALA A 1 468 ? 28.290 3.509 31.055 1.00 69.83 350 ALA A O 1
ATOM 2346 N N . SER A 1 469 ? 28.544 2.191 29.241 1.00 65.54 351 SER A N 1
ATOM 2347 C CA . SER A 1 469 ? 29.964 2.469 29.086 1.00 61.01 351 SER A CA 1
ATOM 2348 C C . SER A 1 469 ? 30.219 3.608 28.113 1.00 65.75 351 SER A C 1
ATOM 2349 O O . SER A 1 469 ? 31.300 4.208 28.146 1.00 72.19 351 SER A O 1
ATOM 2352 N N . LYS A 1 470 ? 29.246 3.907 27.253 1.00 64.65 352 LYS A N 1
ATOM 2353 C CA . LYS A 1 470 ? 29.283 5.032 26.331 1.00 66.02 352 LYS A CA 1
ATOM 2354 C C . LYS A 1 470 ? 27.892 5.188 25.738 1.00 62.09 352 LYS A C 1
ATOM 2355 O O . LYS A 1 470 ? 27.249 4.193 25.394 1.00 60.78 352 LYS A O 1
ATOM 2361 N N . LYS A 1 471 ? 27.428 6.432 25.630 1.00 62.39 353 LYS A N 1
ATOM 2362 C CA . LYS A 1 471 ? 26.095 6.708 25.117 1.00 58.76 353 LYS A CA 1
ATOM 2363 C C . LYS A 1 471 ? 26.152 7.781 24.042 1.00 58.54 353 LYS A C 1
ATOM 2364 O O . LYS A 1 471 ? 26.825 8.804 24.203 1.00 61.23 353 LYS A O 1
ATOM 2370 N N . TYR A 1 472 ? 25.435 7.536 22.948 1.00 57.44 354 TYR A N 1
ATOM 2371 C CA . TYR A 1 472 ? 25.253 8.495 21.869 1.00 58.42 354 TYR A CA 1
ATOM 2372 C C . TYR A 1 472 ? 23.827 9.026 21.896 1.00 62.15 354 TYR A C 1
ATOM 2373 O O . TYR A 1 472 ? 22.872 8.259 22.057 1.00 61.87 354 TYR A O 1
ATOM 2382 N N . ASP A 1 473 ? 23.686 10.339 21.738 1.00 65.61 355 ASP A N 1
ATOM 2383 C CA . ASP A 1 473 ? 22.388 10.995 21.677 1.00 64.94 355 ASP A CA 1
ATOM 2384 C C . ASP A 1 473 ? 22.192 11.617 20.304 1.00 65.75 355 ASP A C 1
ATOM 2385 O O . ASP A 1 473 ? 23.111 12.237 19.757 1.00 66.91 355 ASP A O 1
ATOM 2390 N N . LEU A 1 474 ? 20.993 11.451 19.750 1.00 63.70 356 LEU A N 1
ATOM 2391 C CA . LEU A 1 474 ? 20.595 12.116 18.514 1.00 64.17 356 LEU A CA 1
ATOM 2392 C C . LEU A 1 474 ? 19.610 13.218 18.882 1.00 64.59 356 LEU A C 1
ATOM 2393 O O . LEU A 1 474 ? 18.466 12.938 19.257 1.00 64.01 356 LEU A O 1
ATOM 2398 N N . GLU A 1 475 ? 20.057 14.466 18.778 1.00 65.19 357 GLU A N 1
ATOM 2399 C CA . GLU A 1 475 ? 19.231 15.630 19.074 1.00 65.64 357 GLU A CA 1
ATOM 2400 C C . GLU A 1 475 ? 18.758 16.232 17.756 1.00 65.28 357 GLU A C 1
ATOM 2401 O O . GLU A 1 475 ? 19.567 16.738 16.974 1.00 70.62 357 GLU A O 1
ATOM 2407 N N . ALA A 1 476 ? 17.455 16.172 17.508 1.00 61.50 358 ALA A N 1
ATOM 2408 C CA . ALA A 1 476 ? 16.884 16.735 16.296 1.00 63.76 358 ALA A CA 1
ATOM 2409 C C . ALA A 1 476 ? 16.526 18.202 16.508 1.00 64.69 358 ALA A C 1
ATOM 2410 O O . ALA A 1 476 ? 16.378 18.677 17.636 1.00 62.99 358 ALA A O 1
ATOM 2412 N N . TRP A 1 477 ? 16.381 18.919 15.397 1.00 67.46 359 TRP A N 1
ATOM 2413 C CA . TRP A 1 477 ? 16.146 20.354 15.452 1.00 64.71 359 TRP A CA 1
ATOM 2414 C C . TRP A 1 477 ? 14.677 20.655 15.716 1.00 66.44 359 TRP A C 1
ATOM 2415 O O . TRP A 1 477 ? 13.794 20.169 15.003 1.00 66.58 359 TRP A O 1
ATOM 2426 N N . PHE A 1 478 ? 14.424 21.463 16.741 1.00 70.06 360 PHE A N 1
ATOM 2427 C CA . PHE A 1 478 ? 13.085 21.949 17.054 1.00 68.29 360 PHE A CA 1
ATOM 2428 C C . PHE A 1 478 ? 13.038 23.452 16.818 1.00 71.45 360 PHE A C 1
ATOM 2429 O O . PHE A 1 478 ? 13.623 24.213 17.605 1.00 73.91 360 PHE A O 1
ATOM 2437 N N . PRO A 1 479 ? 12.381 23.926 15.757 1.00 70.87 361 PRO A N 1
ATOM 2438 C CA . PRO A 1 479 ? 12.289 25.381 15.547 1.00 70.94 361 PRO A CA 1
ATOM 2439 C C . PRO A 1 479 ? 11.628 26.124 16.697 1.00 65.92 361 PRO A C 1
ATOM 2440 O O . PRO A 1 479 ? 11.970 27.286 16.947 1.00 66.67 361 PRO A O 1
ATOM 2444 N N . GLY A 1 480 ? 10.693 25.491 17.402 1.00 63.58 362 GLY A N 1
ATOM 2445 C CA . GLY A 1 480 ? 10.045 26.120 18.536 1.00 65.17 362 GLY A CA 1
ATOM 2446 C C . GLY A 1 480 ? 11.011 26.470 19.648 1.00 67.67 362 GLY A C 1
ATOM 2447 O O . GLY A 1 480 ? 11.111 27.633 20.048 1.00 69.22 362 GLY A O 1
ATOM 2448 N N . TYR A 1 481 ? 11.734 25.469 20.155 1.00 72.44 363 TYR A N 1
ATOM 2449 C CA . TYR A 1 481 ? 12.729 25.711 21.191 1.00 74.40 363 TYR A CA 1
ATOM 2450 C C . TYR A 1 481 ? 13.995 26.360 20.651 1.00 76.86 363 TYR A C 1
ATOM 2451 O O . TYR A 1 481 ? 14.864 26.728 21.449 1.00 79.31 363 TYR A O 1
ATOM 2460 N N . ASN A 1 482 ? 14.115 26.507 19.330 1.00 73.03 364 ASN A N 1
ATOM 2461 C CA . ASN A 1 482 ? 15.288 27.112 18.696 1.00 76.22 364 ASN A CA 1
ATOM 2462 C C . ASN A 1 482 ? 16.570 26.385 19.099 1.00 75.32 364 ASN A C 1
ATOM 2463 O O . ASN A 1 482 ? 17.625 26.996 19.278 1.00 73.49 364 ASN A O 1
ATOM 2468 N N . SER A 1 483 ? 16.477 25.065 19.245 1.00 80.62 365 SER A N 1
ATOM 2469 C CA . SER A 1 483 ? 17.600 24.267 19.710 1.00 81.77 365 SER A CA 1
ATOM 2470 C C . SER A 1 483 ? 17.453 22.847 19.188 1.00 79.35 365 SER A C 1
ATOM 2471 O O . SER A 1 483 ? 16.450 22.486 18.567 1.00 79.09 365 SER A O 1
ATOM 2474 N N . TYR A 1 484 ? 18.475 22.042 19.451 1.00 76.71 366 TYR A N 1
ATOM 2475 C CA . TYR A 1 484 ? 18.390 20.602 19.273 1.00 68.90 366 TYR A CA 1
ATOM 2476 C C . TYR A 1 484 ? 17.866 19.973 20.558 1.00 64.24 366 TYR A C 1
ATOM 2477 O O . TYR A 1 484 ? 18.282 20.343 21.659 1.00 63.57 366 TYR A O 1
ATOM 2486 N N . ARG A 1 485 ? 16.944 19.025 20.414 1.00 61.26 367 ARG A N 1
ATOM 2487 C CA . ARG A 1 485 ? 16.359 18.339 21.556 1.00 57.93 367 ARG A CA 1
ATOM 2488 C C . ARG A 1 485 ? 16.479 16.833 21.372 1.00 53.27 367 ARG A C 1
ATOM 2489 O O . ARG A 1 485 ? 16.385 16.317 20.255 1.00 48.30 367 ARG A O 1
ATOM 2497 N N . GLU A 1 486 ? 16.679 16.138 22.490 1.00 50.62 368 GLU A N 1
ATOM 2498 C CA . GLU A 1 486 ? 16.935 14.703 22.472 1.00 49.73 368 GLU A CA 1
ATOM 2499 C C . GLU A 1 486 ? 15.754 13.932 21.894 1.00 49.91 368 GLU A C 1
ATOM 2500 O O . GLU A 1 486 ? 14.612 14.098 22.331 1.00 53.26 368 GLU A O 1
ATOM 2506 N N . LEU A 1 487 ? 16.042 13.077 20.912 1.00 50.07 369 LEU A N 1
ATOM 2507 C CA . LEU A 1 487 ? 15.066 12.166 20.329 1.00 51.08 369 LEU A CA 1
ATOM 2508 C C . LEU A 1 487 ? 15.465 10.704 20.422 1.00 55.51 369 LEU A C 1
ATOM 2509 O O . LEU A 1 487 ? 14.587 9.839 20.393 1.00 53.37 369 LEU A O 1
ATOM 2514 N N . VAL A 1 488 ? 16.760 10.405 20.517 1.00 62.63 370 VAL A N 1
ATOM 2515 C CA . VAL A 1 488 ? 17.266 9.037 20.484 1.00 63.47 370 VAL A CA 1
ATOM 2516 C C . VAL A 1 488 ? 18.444 8.928 21.441 1.00 66.67 370 VAL A C 1
ATOM 2517 O O . VAL A 1 488 ? 19.361 9.756 21.401 1.00 69.11 370 VAL A O 1
ATOM 2521 N N . SER A 1 489 ? 18.420 7.911 22.299 1.00 62.22 371 SER A N 1
ATOM 2522 C CA . SER A 1 489 ? 19.565 7.534 23.114 1.00 58.09 371 SER A CA 1
ATOM 2523 C C . SER A 1 489 ? 20.023 6.142 22.704 1.00 60.16 371 SER A C 1
ATOM 2524 O O . SER A 1 489 ? 19.199 5.246 22.497 1.00 61.90 371 SER A O 1
ATOM 2527 N N . CYS A 1 490 ? 21.338 5.970 22.576 1.00 60.82 372 CYS A N 1
ATOM 2528 C CA . CYS A 1 490 ? 21.927 4.714 22.118 1.00 58.79 372 CYS A CA 1
ATOM 2529 C C . CYS A 1 490 ? 23.143 4.426 22.988 1.00 60.54 372 CYS A C 1
ATOM 2530 O O . CYS A 1 490 ? 24.130 5.166 22.937 1.00 61.92 372 CYS A O 1
ATOM 2533 N N . SER A 1 491 ? 23.076 3.360 23.781 1.00 62.93 373 SER A N 1
ATOM 2534 C CA . SER A 1 491 ? 24.090 3.069 24.782 1.00 64.67 373 SER A CA 1
ATOM 2535 C C . SER A 1 491 ? 24.698 1.692 24.556 1.00 59.03 373 SER A C 1
ATOM 2536 O O . SER A 1 491 ? 24.027 0.761 24.100 1.00 56.34 373 SER A O 1
ATOM 2539 N N . ASN A 1 492 ? 25.981 1.576 24.890 1.00 57.20 374 ASN A N 1
ATOM 2540 C CA . ASN A 1 492 ? 26.704 0.308 24.899 1.00 57.56 374 ASN A CA 1
ATOM 2541 C C . ASN A 1 492 ? 26.886 -0.083 26.363 1.00 59.36 374 ASN A C 1
ATOM 2542 O O . ASN A 1 492 ? 27.772 0.435 27.049 1.00 58.06 374 ASN A O 1
ATOM 2547 N N . CYS A 1 493 ? 26.044 -0.998 26.837 1.00 61.63 375 CYS A N 1
ATOM 2548 C CA . CYS A 1 493 ? 26.055 -1.403 28.235 1.00 64.68 375 CYS A CA 1
ATOM 2549 C C . CYS A 1 493 ? 27.029 -2.536 28.528 1.00 70.36 375 CYS A C 1
ATOM 2550 O O . CYS A 1 493 ? 27.222 -2.871 29.702 1.00 72.53 375 CYS A O 1
ATOM 2553 N N . THR A 1 494 ? 27.647 -3.117 27.498 1.00 71.63 376 THR A N 1
ATOM 2554 C CA . THR A 1 494 ? 28.580 -4.250 27.615 1.00 71.36 376 THR A CA 1
ATOM 2555 C C . THR A 1 494 ? 27.905 -5.328 28.465 1.00 69.59 376 THR A C 1
ATOM 2556 O O . THR A 1 494 ? 26.729 -5.639 28.229 1.00 63.12 376 THR A O 1
ATOM 2560 N N . ASP A 1 495 ? 28.586 -5.906 29.454 1.00 72.07 377 ASP A N 1
ATOM 2561 C CA . ASP A 1 495 ? 28.033 -6.990 30.256 1.00 69.10 377 ASP A CA 1
ATOM 2562 C C . ASP A 1 495 ? 27.541 -6.519 31.621 1.00 65.86 377 ASP A C 1
ATOM 2563 O O . ASP A 1 495 ? 27.592 -7.281 32.591 1.00 69.64 377 ASP A O 1
ATOM 2568 N N . TYR A 1 496 ? 27.065 -5.277 31.717 1.00 62.47 378 TYR A N 1
ATOM 2569 C CA . TYR A 1 496 ? 26.566 -4.772 32.994 1.00 62.73 378 TYR A CA 1
ATOM 2570 C C . TYR A 1 496 ? 25.287 -5.493 33.401 1.00 61.47 378 TYR A C 1
ATOM 2571 O O . TYR A 1 496 ? 25.220 -6.116 34.467 1.00 64.64 378 TYR A O 1
ATOM 2580 N N . GLN A 1 497 ? 24.257 -5.417 32.558 1.00 61.25 379 GLN A N 1
ATOM 2581 C CA . GLN A 1 497 ? 22.995 -6.085 32.847 1.00 63.05 379 GLN A CA 1
ATOM 2582 C C . GLN A 1 497 ? 23.093 -7.592 32.640 1.00 66.29 379 GLN A C 1
ATOM 2583 O O . GLN A 1 497 ? 22.471 -8.363 33.380 1.00 66.59 379 GLN A O 1
ATOM 2589 N N . SER A 1 498 ? 23.865 -8.026 31.640 1.00 65.34 380 SER A N 1
ATOM 2590 C CA . SER A 1 498 ? 23.948 -9.450 31.334 1.00 64.49 380 SER A CA 1
ATOM 2591 C C . SER A 1 498 ? 24.593 -10.235 32.469 1.00 62.98 380 SER A C 1
ATOM 2592 O O . SER A 1 498 ? 2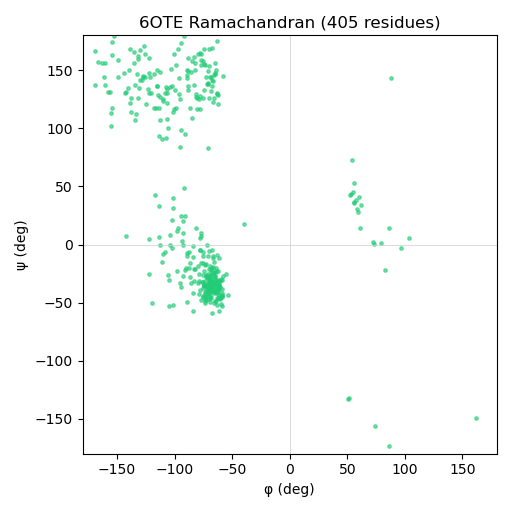4.219 -11.387 32.714 1.00 67.32 380 SER A O 1
ATOM 2595 N N . ARG A 1 499 ? 25.565 -9.640 33.164 1.00 60.07 381 ARG A N 1
ATOM 2596 C CA . ARG A 1 499 ? 26.111 -10.293 34.351 1.00 62.66 381 ARG A CA 1
ATOM 2597 C C . ARG A 1 499 ? 25.091 -10.306 35.481 1.00 61.36 381 ARG A C 1
ATOM 2598 O O . ARG A 1 499 ? 24.987 -11.292 36.220 1.00 66.28 381 ARG A O 1
ATOM 2600 N N . ALA A 1 500 ? 24.327 -9.221 35.628 1.00 60.08 382 ALA A N 1
ATOM 2601 C CA . ALA A 1 500 ? 23.252 -9.200 36.614 1.00 61.10 382 ALA A CA 1
ATOM 2602 C C . ALA A 1 500 ? 22.185 -10.236 36.287 1.00 62.31 382 ALA A C 1
ATOM 2603 O O . ALA A 1 500 ? 21.638 -10.882 37.189 1.00 60.74 382 ALA A O 1
ATOM 2605 N N . LEU A 1 501 ? 21.886 -10.414 35.003 1.00 61.41 383 LEU A N 1
ATOM 2606 C CA . LEU A 1 501 ? 20.856 -11.337 34.546 1.00 61.75 383 LEU A CA 1
ATOM 2607 C C . LEU A 1 501 ? 21.396 -12.722 34.209 1.00 63.58 383 LEU A C 1
ATOM 2608 O O . LEU A 1 501 ? 20.612 -13.596 33.821 1.00 59.03 383 LEU A O 1
ATOM 2613 N N . GLU A 1 502 ? 22.706 -12.940 34.355 1.00 66.68 384 GLU A N 1
ATOM 2614 C CA . GLU A 1 502 ? 23.343 -14.232 34.083 1.00 68.55 384 GLU A CA 1
ATOM 2615 C C . GLU A 1 502 ? 23.061 -14.710 32.658 1.00 63.98 384 GLU A C 1
ATOM 2616 O O . GLU A 1 502 ? 22.594 -15.828 32.431 1.00 64.31 384 GLU A O 1
ATOM 2622 N N . CYS A 1 503 ? 23.353 -13.843 31.688 1.00 59.00 385 CYS A N 1
ATOM 2623 C CA . CYS A 1 503 ? 23.307 -14.213 30.275 1.00 58.92 385 CYS A CA 1
ATOM 2624 C C . CYS A 1 503 ? 24.719 -14.611 29.856 1.00 65.53 385 CYS A C 1
ATOM 2625 O O . CYS A 1 503 ? 25.494 -13.820 29.316 1.00 64.12 385 CYS A O 1
ATOM 2628 N N . ARG A 1 504 ? 25.054 -15.871 30.125 1.00 69.54 386 ARG A N 1
ATOM 2629 C CA . ARG A 1 504 ? 26.398 -16.373 29.891 1.00 67.45 386 ARG A CA 1
ATOM 2630 C C . ARG A 1 504 ? 26.627 -16.639 28.404 1.00 68.06 386 ARG A C 1
ATOM 2631 O O . ARG A 1 504 ? 25.693 -16.719 27.602 1.00 64.53 386 ARG A O 1
ATOM 2633 N N . LEU A 1 505 ? 27.899 -16.783 28.045 1.00 74.62 387 LEU A N 1
ATOM 2634 C CA . LEU A 1 505 ? 28.293 -17.009 26.660 1.00 75.00 387 LEU A CA 1
ATOM 2635 C C . LEU A 1 505 ? 28.702 -18.462 26.423 1.00 75.04 387 LEU A C 1
ATOM 2636 O O . LEU A 1 505 ? 29.792 -18.886 26.809 1.00 77.24 387 LEU A O 1
ATOM 2641 N N . LYS A 1 515 ? 34.508 -16.739 33.814 1.00 118.52 397 LYS A N 1
ATOM 2642 C CA . LYS A 1 515 ? 33.175 -16.613 33.232 1.00 116.47 397 LYS A CA 1
ATOM 2643 C C . LYS A 1 515 ? 33.092 -15.405 32.302 1.00 114.49 397 LYS A C 1
ATOM 2644 O O . LYS A 1 515 ? 33.597 -14.328 32.621 1.00 113.48 397 LYS A O 1
ATOM 2646 N N . HIS A 1 516 ? 32.453 -15.593 31.149 1.00 113.90 398 HIS A N 1
ATOM 2647 C CA . HIS A 1 516 ? 32.304 -14.547 30.147 1.00 108.77 398 HIS A CA 1
ATOM 2648 C C . HIS A 1 516 ? 30.830 -14.380 29.806 1.00 102.06 398 HIS A C 1
ATOM 2649 O O . HIS A 1 516 ? 30.078 -15.359 29.766 1.00 102.25 398 HIS A O 1
ATOM 2656 N N . TYR A 1 517 ? 30.424 -13.137 29.558 1.00 94.44 399 TYR A N 1
ATOM 2657 C CA . TYR A 1 517 ? 29.029 -12.804 29.315 1.00 84.78 399 TYR A CA 1
ATOM 2658 C C . TYR A 1 517 ? 28.891 -12.056 27.998 1.00 77.35 399 TYR A C 1
ATOM 2659 O O . TYR A 1 517 ? 29.866 -11.541 27.444 1.00 72.66 399 TYR A O 1
ATOM 2668 N N . CYS A 1 518 ? 27.656 -11.999 27.504 1.00 74.54 400 CYS A N 1
ATOM 2669 C CA . CYS A 1 518 ? 27.355 -11.244 26.300 1.00 68.04 400 CYS A CA 1
ATOM 2670 C C . CYS A 1 518 ? 27.355 -9.747 26.601 1.00 71.33 400 CYS A C 1
ATOM 2671 O O . CYS A 1 518 ? 27.360 -9.312 27.757 1.00 76.54 400 CYS A O 1
ATOM 2674 N N . HIS A 1 519 ? 27.343 -8.952 25.537 1.00 69.48 401 HIS A N 1
ATOM 2675 C CA . HIS A 1 519 ? 27.234 -7.504 25.639 1.00 65.19 401 HIS A CA 1
ATOM 2676 C C . HIS A 1 519 ? 25.855 -7.070 25.164 1.00 63.85 401 HIS A C 1
ATOM 2677 O O . HIS A 1 519 ? 25.401 -7.486 24.093 1.00 62.34 401 HIS A O 1
ATOM 2684 N N . PHE A 1 520 ? 25.191 -6.247 25.967 1.00 62.80 402 PHE A N 1
ATOM 2685 C CA . PHE A 1 520 ? 23.866 -5.739 25.647 1.00 56.40 402 PHE A CA 1
ATOM 2686 C C . PHE A 1 520 ? 23.970 -4.295 25.182 1.00 56.93 402 PHE A C 1
ATOM 2687 O O . PHE A 1 520 ? 24.694 -3.491 25.777 1.00 58.79 402 PHE A O 1
ATOM 2695 N N . LEU A 1 521 ? 23.252 -3.976 24.110 1.00 54.67 403 LEU A N 1
ATOM 2696 C CA . LEU A 1 521 ? 23.177 -2.620 23.593 1.00 48.04 403 LEU A CA 1
ATOM 2697 C C . LEU A 1 521 ? 21.722 -2.273 23.330 1.00 50.25 403 LEU A C 1
ATOM 2698 O O . LEU A 1 521 ? 20.917 -3.135 22.968 1.00 57.80 403 LEU A O 1
ATOM 2703 N N . ASN A 1 522 ? 21.386 -1.003 23.525 1.00 47.22 404 ASN A N 1
ATOM 2704 C CA . ASN A 1 522 ? 20.037 -0.528 23.269 1.00 47.69 404 ASN A CA 1
ATOM 2705 C C . ASN A 1 522 ? 20.110 0.843 22.619 1.00 53.40 404 ASN A C 1
ATOM 2706 O O . ASN A 1 522 ? 21.049 1.610 22.850 1.00 58.65 404 ASN A O 1
ATOM 2711 N N . GLY A 1 523 ? 19.110 1.137 21.799 1.00 46.66 405 GLY A N 1
ATOM 2712 C CA . GLY A 1 523 ? 19.041 2.420 21.138 1.00 43.37 405 GLY A CA 1
ATOM 2713 C C . GLY A 1 523 ? 17.647 2.738 20.649 1.00 44.52 405 GLY A C 1
ATOM 2714 O O . GLY A 1 523 ? 16.957 1.869 20.108 1.00 46.21 405 GLY A O 1
ATOM 2715 N N . THR A 1 524 ? 17.216 3.980 20.844 1.00 46.46 406 THR A N 1
ATOM 2716 C CA . THR A 1 524 ? 15.930 4.406 20.315 1.00 45.44 406 THR A CA 1
ATOM 2717 C C . THR A 1 524 ? 15.968 4.414 18.794 1.00 48.76 406 THR A C 1
ATOM 2718 O O . THR A 1 524 ? 16.975 4.784 18.184 1.00 55.80 406 THR A O 1
ATOM 2722 N N . LEU A 1 525 ? 14.869 3.985 18.178 1.00 46.01 407 LEU A N 1
ATOM 2723 C CA . LEU A 1 525 ? 14.650 4.257 16.765 1.00 50.17 407 LEU A CA 1
ATOM 2724 C C . LEU A 1 525 ? 13.676 5.409 16.567 1.00 51.57 407 LEU A C 1
ATOM 2725 O O . LEU A 1 525 ? 13.981 6.366 15.850 1.00 53.35 407 LEU A O 1
ATOM 2730 N N . CYS A 1 526 ? 12.509 5.335 17.200 1.00 46.88 408 CYS A N 1
ATOM 2731 C CA . CYS A 1 526 ? 11.539 6.418 17.134 1.00 45.47 408 CYS A CA 1
ATOM 2732 C C . CYS A 1 526 ? 10.657 6.365 18.369 1.00 44.57 408 CYS A C 1
ATOM 2733 O O . CYS A 1 526 ? 9.949 5.378 18.587 1.00 36.08 408 CYS A O 1
ATOM 2736 N N . ALA A 1 527 ? 10.715 7.418 19.179 1.00 48.74 409 ALA A N 1
ATOM 2737 C CA . ALA A 1 527 ? 9.708 7.671 20.201 1.00 48.91 409 ALA A CA 1
ATOM 2738 C C . ALA A 1 527 ? 8.570 8.423 19.523 1.00 51.49 409 ALA A C 1
ATOM 2739 O O . ALA A 1 527 ? 8.723 9.594 19.163 1.00 56.55 409 ALA A O 1
ATOM 2741 N N . ILE A 1 528 ? 7.431 7.748 19.351 1.00 52.43 410 ILE A N 1
ATOM 2742 C CA . ILE A 1 528 ? 6.400 8.232 18.431 1.00 53.54 410 ILE A CA 1
ATOM 2743 C C . ILE A 1 528 ? 5.919 9.622 18.832 1.00 52.42 410 ILE A C 1
ATOM 2744 O O . ILE A 1 528 ? 5.920 10.553 18.019 1.00 59.75 410 ILE A O 1
ATOM 2749 N N . GLN A 1 529 ? 5.510 9.787 20.092 1.00 47.41 411 GLN A N 1
ATOM 2750 C CA . GLN A 1 529 ? 4.907 11.049 20.512 1.00 51.12 411 GLN A CA 1
ATOM 2751 C C . GLN A 1 529 ? 5.873 12.218 20.344 1.00 52.77 411 GLN A C 1
ATOM 2752 O O . GLN A 1 529 ? 5.499 13.272 19.817 1.00 53.87 411 GLN A O 1
ATOM 2758 N N . ARG A 1 530 ? 7.126 12.052 20.776 1.00 52.87 412 ARG A N 1
ATOM 2759 C CA . ARG A 1 530 ? 8.070 13.163 20.691 1.00 49.47 412 ARG A CA 1
ATOM 2760 C C . ARG A 1 530 ? 8.553 13.407 19.266 1.00 53.96 412 ARG A C 1
ATOM 2761 O O . ARG A 1 530 ? 8.789 14.561 18.890 1.00 57.54 412 ARG A O 1
ATOM 2769 N N . THR A 1 531 ? 8.720 12.349 18.466 1.00 50.40 413 THR A N 1
ATOM 2770 C CA . THR A 1 531 ? 9.081 12.543 17.064 1.00 46.10 413 THR A CA 1
ATOM 2771 C C . THR A 1 531 ? 7.997 13.320 16.329 1.00 48.84 413 THR A C 1
ATOM 2772 O O . THR A 1 531 ? 8.295 14.141 15.452 1.00 52.08 413 THR A O 1
ATOM 2776 N N . MET A 1 532 ? 6.731 13.081 16.681 1.00 46.27 414 MET A N 1
ATOM 2777 C CA . MET A 1 532 ? 5.641 13.829 16.066 1.00 47.84 414 MET A CA 1
ATOM 2778 C C . MET A 1 532 ? 5.754 15.317 16.370 1.00 53.09 414 MET A C 1
ATOM 2779 O O . MET A 1 532 ? 5.425 16.157 15.525 1.00 59.99 414 MET A O 1
ATOM 2784 N N . CYS A 1 533 ? 6.223 15.664 17.570 1.00 48.36 415 CYS A N 1
ATOM 2785 C CA . CYS A 1 533 ? 6.436 17.070 17.896 1.00 54.64 415 CYS A CA 1
ATOM 2786 C C . CYS A 1 533 ? 7.508 17.680 17.004 1.00 56.29 415 CYS A C 1
ATOM 2787 O O . CYS A 1 533 ? 7.410 18.848 16.611 1.00 57.07 415 CYS A O 1
ATOM 2790 N N . CYS A 1 534 ? 8.535 16.897 16.666 1.00 57.15 416 CYS A N 1
ATOM 2791 C CA . CYS A 1 534 ? 9.585 17.390 15.779 1.00 54.91 416 CYS A CA 1
ATOM 2792 C C . CYS A 1 534 ? 9.095 17.478 14.338 1.00 52.02 416 CYS A C 1
ATOM 2793 O O . CYS A 1 534 ? 9.391 18.451 13.635 1.00 51.25 416 CYS A O 1
ATOM 2796 N N . ILE A 1 535 ? 8.352 16.466 13.880 1.00 49.35 417 ILE A N 1
ATOM 2797 C CA . ILE A 1 535 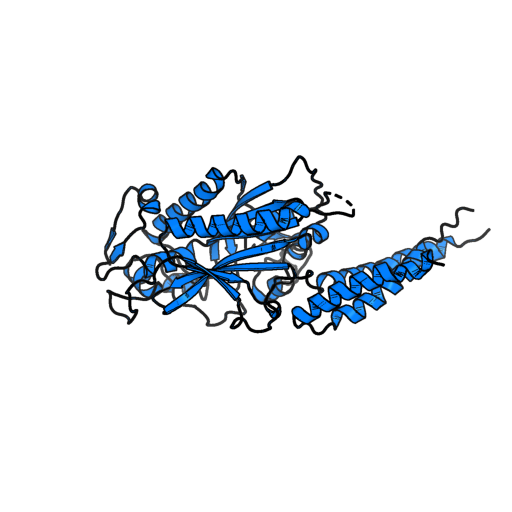? 7.772 16.507 12.540 1.00 56.00 417 ILE A CA 1
ATOM 2798 C C . ILE A 1 535 ? 6.869 17.722 12.391 1.00 62.52 417 ILE A C 1
ATOM 2799 O O . ILE A 1 535 ? 6.889 18.414 11.365 1.00 65.29 417 ILE A O 1
ATOM 2804 N N . VAL A 1 536 ? 6.073 18.003 13.420 1.00 62.08 418 VAL A N 1
ATOM 2805 C CA . VAL A 1 536 ? 5.065 19.050 13.335 1.00 58.37 418 VAL A CA 1
ATOM 2806 C C . VAL A 1 536 ? 5.716 20.426 13.243 1.00 62.09 418 VAL A C 1
ATOM 2807 O O . VAL A 1 536 ? 5.269 21.287 12.476 1.00 67.84 418 VAL A O 1
ATOM 2811 N N . GLU A 1 537 ? 6.791 20.652 14.002 1.00 62.20 419 GLU A N 1
ATOM 2812 C CA . GLU A 1 537 ? 7.425 21.966 14.004 1.00 64.45 419 GLU A CA 1
ATOM 2813 C C . GLU A 1 537 ? 8.221 22.241 12.735 1.00 68.73 419 GLU A C 1
ATOM 2814 O O . GLU A 1 537 ? 8.445 23.410 12.404 1.00 67.16 419 GLU A O 1
ATOM 2820 N N . ASN A 1 538 ? 8.655 21.204 12.021 1.00 73.13 420 ASN A N 1
ATOM 2821 C CA . ASN A 1 538 ? 9.453 21.408 10.818 1.00 74.58 420 ASN A CA 1
ATOM 2822 C C . ASN A 1 538 ? 8.609 21.424 9.549 1.00 76.92 420 ASN A C 1
ATOM 2823 O O . ASN A 1 538 ? 8.902 22.188 8.624 1.00 80.11 420 ASN A O 1
ATOM 2828 N N . TYR A 1 539 ? 7.568 20.596 9.486 1.00 74.20 421 TYR A N 1
ATOM 2829 C CA . TYR A 1 539 ? 6.686 20.533 8.330 1.00 74.42 421 TYR A CA 1
ATOM 2830 C C . TYR A 1 539 ? 5.477 21.451 8.462 1.00 77.17 421 TYR A C 1
ATOM 2831 O O . TYR A 1 539 ? 4.469 21.240 7.777 1.00 78.93 421 TYR A O 1
ATOM 2840 N N . GLN A 1 540 ? 5.552 22.459 9.323 1.00 76.00 422 GLN A N 1
ATOM 2841 C CA . GLN A 1 540 ? 4.440 23.377 9.502 1.00 74.48 422 GLN A CA 1
ATOM 2842 C C . GLN A 1 540 ? 4.446 24.456 8.427 1.00 77.76 422 GLN A C 1
ATOM 2843 O O . GLN A 1 540 ? 5.495 24.845 7.905 1.00 78.64 422 GLN A O 1
ATOM 2849 N N . THR A 1 541 ? 3.254 24.929 8.095 1.00 79.09 423 THR A N 1
ATOM 2850 C CA . THR A 1 541 ? 3.031 26.071 7.224 1.00 83.53 423 THR A CA 1
ATOM 2851 C C . THR A 1 541 ? 2.027 26.984 7.905 1.00 85.58 423 THR A C 1
ATOM 2852 O O . THR A 1 541 ? 1.328 26.564 8.834 1.00 83.00 423 THR A O 1
ATOM 2856 N N . PRO A 1 542 ? 1.936 28.249 7.482 1.00 88.88 424 PRO A N 1
ATOM 2857 C CA . PRO A 1 542 ? 0.901 29.132 8.045 1.00 92.82 424 PRO A CA 1
ATOM 2858 C C . PRO A 1 542 ? -0.518 28.675 7.754 1.00 91.26 424 PRO A C 1
ATOM 2859 O O . PRO A 1 542 ? -1.458 29.243 8.325 1.00 93.52 424 PRO A O 1
ATOM 2863 N N . ASP A 1 543 ? -0.706 27.672 6.897 1.00 92.09 425 ASP A N 1
ATOM 2864 C CA . ASP A 1 543 ? -2.031 27.184 6.549 1.00 93.66 425 ASP A CA 1
ATOM 2865 C C . ASP A 1 543 ? -2.333 25.800 7.105 1.00 90.87 425 ASP A C 1
ATOM 2866 O O . ASP A 1 543 ? -3.481 25.350 7.006 1.00 92.04 425 ASP A O 1
ATOM 2871 N N . GLY A 1 544 ? -1.353 25.120 7.682 1.00 85.91 426 GLY A N 1
ATOM 2872 C CA . GLY A 1 544 ? -1.579 23.789 8.222 1.00 78.30 426 GLY A CA 1
ATOM 2873 C C . GLY A 1 544 ? -0.261 23.052 8.403 1.00 72.13 426 GLY A C 1
ATOM 2874 O O . GLY A 1 544 ? 0.777 23.665 8.655 1.00 68.11 426 GLY A O 1
ATOM 2875 N N . LEU A 1 545 ? -0.335 21.730 8.261 1.00 72.39 427 LEU A N 1
ATOM 2876 C CA . LEU A 1 545 ? 0.800 20.843 8.475 1.00 69.87 427 LEU A CA 1
ATOM 2877 C C . LEU A 1 545 ? 1.054 20.016 7.223 1.00 70.26 427 LEU A C 1
ATOM 2878 O O . LEU A 1 545 ? 0.116 19.463 6.638 1.00 68.71 427 LEU A O 1
ATOM 2883 N N . ARG A 1 546 ? 2.318 19.939 6.817 1.00 71.39 428 ARG A N 1
ATOM 2884 C CA . ARG A 1 546 ? 2.742 19.037 5.758 1.00 72.57 428 ARG A CA 1
ATOM 2885 C C . ARG A 1 546 ? 3.105 17.682 6.352 1.00 73.92 428 ARG A C 1
ATOM 2886 O O . ARG A 1 546 ? 3.553 17.585 7.497 1.00 79.37 428 ARG A O 1
ATOM 2894 N N . ILE A 1 547 ? 2.902 16.634 5.569 1.00 70.50 429 ILE A N 1
ATOM 2895 C CA . ILE A 1 547 ? 3.164 15.260 5.993 1.00 66.60 429 ILE A CA 1
ATOM 2896 C C . ILE A 1 547 ? 4.423 14.780 5.287 1.00 66.38 429 ILE A C 1
ATOM 2897 O O . ILE A 1 547 ? 4.538 14.953 4.067 1.00 70.45 429 ILE A O 1
ATOM 2902 N N . PRO A 1 548 ? 5.389 14.200 6.003 1.00 64.59 430 PRO A N 1
ATOM 2903 C CA . PRO A 1 548 ? 6.607 13.711 5.344 1.00 69.68 430 PRO A CA 1
ATOM 2904 C C . PRO A 1 548 ? 6.284 12.694 4.259 1.00 72.65 430 PRO A C 1
ATOM 2905 O O . PRO A 1 548 ? 5.349 11.900 4.382 1.00 76.62 430 PRO A O 1
ATOM 2909 N N . LYS A 1 549 ? 7.076 12.728 3.184 1.00 70.55 431 LYS A N 1
ATOM 2910 C CA . LYS A 1 549 ? 6.791 11.883 2.028 1.00 71.26 431 LYS A CA 1
ATOM 2911 C C . LYS A 1 549 ? 6.830 10.402 2.390 1.00 69.95 431 LYS A C 1
ATOM 2912 O O . LYS A 1 549 ? 6.044 9.608 1.860 1.00 74.57 431 LYS A O 1
ATOM 2914 N N . VAL A 1 550 ? 7.733 10.008 3.293 1.00 60.90 432 VAL A N 1
A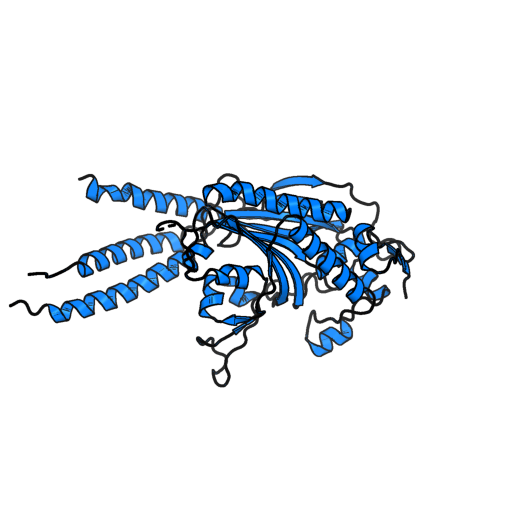TOM 2915 C CA . VAL A 1 550 ? 7.833 8.602 3.668 1.00 63.23 432 VAL A CA 1
ATOM 2916 C C . VAL A 1 550 ? 6.594 8.125 4.412 1.00 64.81 432 VAL A C 1
ATOM 2917 O O . VAL A 1 550 ? 6.300 6.924 4.409 1.00 67.20 432 VAL A O 1
ATOM 2921 N N . LEU A 1 551 ? 5.855 9.032 5.048 1.00 64.13 433 LEU A N 1
ATOM 2922 C CA . LEU A 1 551 ? 4.670 8.657 5.805 1.00 62.74 433 LEU A CA 1
ATOM 2923 C C . LEU A 1 551 ? 3.397 8.689 4.976 1.00 65.90 433 LEU A C 1
ATOM 2924 O O . LEU A 1 551 ? 2.420 8.029 5.347 1.00 63.24 433 LEU A O 1
ATOM 2929 N N . GLN A 1 552 ? 3.388 9.435 3.872 1.00 72.10 434 GLN A N 1
ATOM 2930 C CA . GLN A 1 552 ? 2.186 9.559 3.051 1.00 69.22 434 GLN A CA 1
ATOM 2931 C C . GLN A 1 552 ? 1.590 8.222 2.620 1.00 74.39 434 GLN A C 1
ATOM 2932 O O . GLN A 1 552 ? 0.356 8.089 2.683 1.00 77.00 434 GLN A O 1
ATOM 2938 N N . PRO A 1 553 ? 2.361 7.215 2.185 1.00 76.22 435 PRO A N 1
ATOM 2939 C CA . PRO A 1 553 ? 1.726 5.927 1.847 1.00 78.14 435 PRO A CA 1
ATOM 2940 C C . PRO A 1 553 ? 1.009 5.284 3.020 1.00 77.86 435 PRO A C 1
ATOM 2941 O O . PRO A 1 553 ? -0.048 4.666 2.836 1.00 78.15 435 PRO A O 1
ATOM 2945 N N . TYR A 1 554 ? 1.554 5.417 4.230 1.00 78.17 436 TYR A N 1
ATOM 2946 C CA . TYR A 1 554 ? 0.947 4.805 5.404 1.00 75.89 436 TYR A CA 1
ATOM 2947 C C . TYR A 1 554 ? -0.292 5.549 5.887 1.00 77.03 436 TYR A C 1
ATOM 2948 O O . TYR A 1 554 ? -1.002 5.029 6.754 1.00 76.68 436 TYR A O 1
ATOM 2957 N N . MET A 1 555 ? -0.571 6.738 5.349 1.00 75.80 437 MET A N 1
ATOM 2958 C CA . MET A 1 555 ? -1.725 7.539 5.742 1.00 68.19 437 MET A CA 1
ATOM 2959 C C . MET A 1 555 ? -2.743 7.669 4.612 1.00 72.61 437 MET A C 1
ATOM 2960 O O . MET A 1 555 ? -3.399 8.705 4.478 1.00 71.63 437 MET A O 1
ATOM 2965 N N . ASN A 1 556 ? -2.874 6.630 3.789 1.00 78.18 438 ASN A N 1
ATOM 2966 C CA . ASN A 1 556 ? -3.829 6.556 2.685 1.00 80.80 438 ASN A CA 1
ATOM 2967 C C . ASN A 1 556 ? -3.614 7.638 1.631 1.00 82.55 438 ASN A C 1
ATOM 2968 O O . ASN A 1 556 ? -4.493 7.857 0.789 1.00 87.83 438 ASN A O 1
ATOM 2970 N N . GLY A 1 557 ? -2.474 8.323 1.650 1.00 78.36 439 GLY A N 1
ATOM 2971 C CA . GLY A 1 557 ? -2.118 9.253 0.599 1.00 77.07 439 GLY A CA 1
ATOM 2972 C C . GLY A 1 557 ? -2.272 10.723 0.918 1.00 75.33 439 GLY A C 1
ATOM 2973 O O . GLY A 1 557 ? -2.074 11.550 0.021 1.00 81.56 439 GLY A O 1
ATOM 2974 N N . VAL A 1 558 ? -2.612 11.078 2.158 1.00 75.21 440 VAL A N 1
ATOM 2975 C CA . VAL A 1 558 ? -2.806 12.479 2.517 1.00 75.75 440 VAL A CA 1
ATOM 2976 C C . VAL A 1 558 ? -1.478 13.224 2.451 1.00 76.05 440 VAL A C 1
ATOM 2977 O O . VAL A 1 558 ? -0.439 12.728 2.909 1.00 77.21 440 VAL A O 1
ATOM 2981 N N . GLU A 1 559 ? -1.506 14.428 1.873 1.00 78.21 441 GLU A N 1
ATOM 2982 C CA . GLU A 1 559 ? -0.316 15.254 1.720 1.00 81.98 441 GLU A CA 1
ATOM 2983 C C . GLU A 1 559 ? -0.314 16.506 2.585 1.00 78.15 441 GLU A C 1
ATOM 2984 O O . GLU A 1 559 ? 0.746 17.124 2.739 1.00 74.00 441 GLU A O 1
ATOM 2990 N N . PHE A 1 560 ? -1.457 16.902 3.142 1.00 78.84 442 PHE A N 1
ATOM 2991 C CA . PHE A 1 560 ? -1.553 18.168 3.855 1.00 76.06 442 PHE A CA 1
ATOM 2992 C C . PHE A 1 560 ? -2.786 18.149 4.748 1.00 78.38 442 PHE A C 1
ATOM 2993 O O . PHE A 1 560 ? -3.816 17.582 4.378 1.00 80.55 442 PHE A O 1
ATOM 3001 N N . ILE A 1 561 ? -2.671 18.775 5.920 1.00 80.44 443 ILE A N 1
ATOM 3002 C CA . ILE A 1 561 ? -3.753 18.832 6.894 1.00 81.59 443 ILE A CA 1
ATOM 3003 C C . ILE A 1 561 ? -4.028 20.292 7.236 1.00 83.56 443 ILE A C 1
ATOM 3004 O O . ILE A 1 561 ? -3.132 20.991 7.719 1.00 84.74 443 ILE A O 1
ATOM 3009 N N . PRO A 1 562 ? -5.237 20.799 7.012 1.00 84.55 444 PRO A N 1
ATOM 3010 C CA . PRO A 1 562 ? -5.528 22.198 7.336 1.00 85.53 444 PRO A CA 1
ATOM 3011 C C . PRO A 1 562 ? -5.919 22.376 8.797 1.00 87.50 444 PRO A C 1
ATOM 3012 O O . PRO A 1 562 ? -6.354 21.445 9.478 1.00 88.89 444 PRO A O 1
ATOM 3016 N N . PHE A 1 563 ? -5.753 23.608 9.270 1.00 86.71 445 PHE A N 1
ATOM 3017 C CA . PHE A 1 563 ? -6.132 23.944 10.635 1.00 87.01 445 PHE A CA 1
ATOM 3018 C C . PHE A 1 563 ? -7.648 23.891 10.786 1.00 94.83 445 PHE A C 1
ATOM 3019 O O . PHE A 1 563 ? -8.384 24.440 9.960 1.00 100.88 445 PHE A O 1
ATOM 3027 N N . LYS A 1 564 ? -8.112 23.227 11.840 1.00 96.81 446 LYS A N 1
ATOM 3028 C CA . LYS A 1 564 ? -9.542 23.096 12.099 1.00 98.50 446 LYS A CA 1
ATOM 3029 C C . LYS A 1 564 ? -10.159 24.437 12.480 1.00 99.93 446 LYS A C 1
ATOM 3030 O O . LYS A 1 564 ? -9.498 25.286 13.077 1.00 100.62 446 LYS A O 1
#

Organism: Cryptosporidium parvum (strain Iowa II) (NCBI:txid353152)

Secondary structure (DSSP, 8-state):
-TTGGGHHHHHHHHHHHHHHHHHTT-TTHHHHHHHHHHHHHHHHHHHHT--------GGGHHHHHHHHHHHHHHHHHHHHHHSPPPPPTTS---SSGGGPEEEEEES-------SSBTTB--HHHHHHTTT-EESHHHHHHH-TT--EE-THHHHHHHHHHHHHHHHHHTTTPEEE---SEEEHHHHHHHS-HHHHHHT--EEPPTTSTT---TT-EEE-SSTHHHHHHTTTT----TTT--EEEEEEEEEE---TTSTTSS-STTSS-SEEEEEEEEEEE-TTTHHHHHHHHHHHHHHHHHHTT--EEEEE--GGGS-SS-SEEEEEEEEETTTTEEEEEEEEEEEETHHHHHHT-B---B-EEEEEEEEEHHHHHHHHHHHSEETTEEE--TTTGGGGTT--EEE--

B-factor: mean 73.18, std 24.91, range [27.6, 170.42]

Sequence (409 aa):
IDINRIRVEKGGDYQKIAESEMARYKGLETLEELVKVDQKWREDMFKLEQSKKESVQLKKNLPIIEKQALETEEVRDKLWHKIGNVLQPDVPISNTEDDNLVLRTWGEIPDIKVDGTPGKLHHNEIMSRLGFYDSVKGAELAGHHRGYFLKDYGVIMSMALSHYAMGFLLKKGYLAIQPPYFMKRDLMGKAAEELQDFEETLYHIPSDNSKGEVDSNSLFLIATSEQPIAAMHHNVTLEDKDLPIKYAGISTCFRKEAGAHGKDTWGIFRIHQFEKVEQFCVTLPEDSQKIHEEMISISEEFYQSLELPYRVISIVSGALNDAASKKYDLEAWFPGYNSYRELVSCSNCTDYQSRALECRLKHYCHFLNGTLCAIQRTMCCIVENYQTPDGLRIPKVLQPYMNGVEFIPFK